Protein AF-A0A937RHK9-F1 (afdb_monomer_lite)

Radius of gyration: 39.97 Å; chains: 1; bounding box: 102×136×133 Å

pLDDT: mean 72.07, std 29.98, range [21.42, 98.94]

Foldseek 3Di:
DDDDDDDDDDDDDDDDDDDDDDDDDDDDDDDDDDDDDDDDDDDDDDDDDDDDDDDDDYDDDDDDDDDDDDDDDDDDDDDDYDDDDDDDDDDDDDDDDDDDDDDDDDDDDDDDDDDDDDDDDDDDDDDDDDDDDDDDDDDDDYDDDDDDDDDDDDDDDDDDDDDDDDDDDDDDDDDDDDDDDDDDDDDDDDDDDDDDDDDDDDDDDDDDDDDDDDDDDDDDDDDDDDDDDDDDDDDQDDDDPVQVVLVLVLLCVLCVLLVHPCLSVQEAEDDGQDFFLAQFSLLSLLQSLLSLLLQLLQLLLCLLVVHDRFGKYFYSLLSVQLLCQLQVKDFVNHRQDDLADPQFDWAQALVRWIKTFGPSWPVLVVVLCVVLVFDSDNVRSNVSRNDDDRVVSCVVSQVVQHEMATFDAQVVLCVDQLSVFLVPDAQKDKDFDEDVVVVVPDDDDPDDDDPDDDDPPPPLDAQDVLQSVPADQQASLASAAEEQADADFQSLLLQVSSLLSPYAYEYEAAPPDDHRVSSLQSRQFQYHFAYQDLVDPVSLVLVLVSLLVHQEYEDAAQPCPVVVSQRPQHSSCVSHWNHEYEYEYARWDDGPCSRGHYALVNLCRSRNRQVSRCVQVVHPGRHHTSGSSLSNSSNSSSSSSSSNSSSCCSVPRGYMYMYRHSNSSVVVSPVSDTDNDSPRHNQDPVRQVVQWDWDQDPSHIMIGGASTMGGNPHGTHGPDGRDDHRPDDSDGDPRD

Structure (mmCIF, N/CA/C/O backbone):
data_AF-A0A937RHK9-F1
#
_entry.id   AF-A0A937RHK9-F1
#
loop_
_atom_site.group_PDB
_atom_site.id
_atom_site.type_symbol
_atom_site.label_atom_id
_atom_site.label_alt_id
_atom_site.label_comp_id
_atom_site.label_asym_id
_atom_site.label_entity_id
_atom_site.label_seq_id
_atom_site.pdbx_PDB_ins_code
_atom_site.Cartn_x
_atom_site.Cartn_y
_atom_site.Cartn_z
_atom_site.occupancy
_atom_site.B_iso_or_equiv
_atom_site.auth_seq_id
_atom_site.auth_comp_id
_atom_site.auth_asym_id
_atom_site.auth_atom_id
_atom_site.pdbx_PDB_model_num
ATOM 1 N N . MET A 1 1 ? 23.942 -43.894 -22.823 1.00 29.61 1 MET A N 1
ATOM 2 C CA . MET A 1 1 ? 23.660 -45.309 -22.512 1.00 29.61 1 MET A CA 1
ATOM 3 C C . MET A 1 1 ? 22.718 -45.326 -21.321 1.00 29.61 1 MET A C 1
ATOM 5 O O . MET A 1 1 ? 23.046 -44.636 -20.368 1.00 29.61 1 MET A O 1
ATOM 9 N N . THR A 1 2 ? 21.577 -46.010 -21.300 1.00 30.66 2 THR A N 1
ATOM 10 C CA . THR A 1 2 ? 20.753 -46.616 -22.374 1.00 30.66 2 THR A CA 1
ATOM 11 C C . THR A 1 2 ? 19.331 -46.757 -21.799 1.00 30.66 2 THR A C 1
ATOM 13 O O . THR A 1 2 ? 19.198 -46.850 -20.581 1.00 30.66 2 THR A O 1
ATOM 16 N N . ASP A 1 3 ? 18.286 -46.769 -22.631 1.00 33.38 3 ASP A N 1
ATOM 17 C CA . ASP A 1 3 ? 16.913 -47.075 -22.199 1.00 33.38 3 ASP A CA 1
ATOM 18 C C . ASP A 1 3 ? 16.789 -48.406 -21.445 1.00 33.38 3 ASP A C 1
ATOM 20 O O . ASP A 1 3 ? 17.449 -49.383 -21.804 1.00 33.38 3 ASP A O 1
ATOM 24 N N . GLN A 1 4 ? 15.818 -48.479 -20.527 1.00 31.91 4 GLN A N 1
ATOM 25 C CA . GLN A 1 4 ? 14.895 -49.618 -20.451 1.00 31.91 4 GLN A CA 1
ATOM 26 C C . GLN A 1 4 ? 13.472 -49.140 -20.127 1.00 31.91 4 GLN A C 1
ATOM 28 O O . GLN A 1 4 ? 13.275 -48.156 -19.416 1.00 31.91 4 GLN A O 1
ATOM 33 N N . LEU A 1 5 ? 12.485 -49.840 -20.692 1.00 33.28 5 LEU A N 1
ATOM 34 C CA . LEU A 1 5 ? 11.056 -49.555 -20.551 1.00 33.28 5 LEU A CA 1
ATOM 35 C C . LEU A 1 5 ? 10.444 -50.326 -19.375 1.00 33.28 5 LEU A C 1
ATOM 37 O O . LEU A 1 5 ? 10.980 -51.350 -18.959 1.00 33.28 5 LEU A O 1
ATOM 41 N N . HIS A 1 6 ? 9.238 -49.929 -18.961 1.00 31.05 6 HIS A N 1
ATOM 42 C CA . HIS A 1 6 ? 8.242 -50.898 -18.501 1.00 31.05 6 HIS A CA 1
ATOM 43 C C . HIS A 1 6 ? 6.812 -50.429 -18.806 1.00 31.05 6 HIS A C 1
ATOM 45 O O . HIS A 1 6 ? 6.397 -49.351 -18.384 1.00 31.05 6 HIS A O 1
ATOM 51 N N . GLU A 1 7 ? 6.054 -51.253 -19.531 1.00 31.70 7 GLU A N 1
ATOM 52 C CA . GLU A 1 7 ? 4.611 -51.085 -19.742 1.00 31.70 7 GLU A CA 1
ATOM 53 C C . GLU A 1 7 ? 3.806 -51.812 -18.654 1.00 31.70 7 GLU A C 1
ATOM 55 O O . GLU A 1 7 ? 4.232 -52.858 -18.160 1.00 31.70 7 GLU A O 1
ATOM 60 N N . LEU A 1 8 ? 2.603 -51.306 -18.351 1.00 31.11 8 LEU A N 1
ATOM 61 C CA . LEU A 1 8 ? 1.519 -52.041 -17.685 1.00 31.11 8 LEU A CA 1
ATOM 62 C C . LEU A 1 8 ? 0.151 -51.650 -18.305 1.00 31.11 8 LEU A C 1
ATOM 64 O O . LEU A 1 8 ? 0.046 -50.583 -18.916 1.00 31.11 8 LEU A O 1
ATOM 68 N N . PRO A 1 9 ? -0.878 -52.523 -18.237 1.00 40.31 9 PRO A N 1
ATOM 69 C CA . PRO A 1 9 ? -1.962 -52.546 -19.230 1.00 40.31 9 PRO A CA 1
ATOM 70 C C . PRO A 1 9 ? -3.194 -51.676 -18.913 1.00 40.31 9 PRO A C 1
ATOM 72 O O . PRO A 1 9 ? -3.419 -51.239 -17.786 1.00 40.31 9 PRO A O 1
ATOM 75 N N . ARG A 1 10 ? -4.041 -51.488 -19.937 1.00 36.34 10 ARG A N 1
ATOM 76 C CA . ARG A 1 10 ? -5.375 -50.859 -19.859 1.00 36.34 10 ARG A CA 1
ATOM 77 C C . ARG A 1 10 ? -6.491 -51.905 -19.688 1.00 36.34 10 ARG A C 1
ATOM 79 O O . ARG A 1 10 ? -6.372 -52.974 -20.284 1.00 36.34 10 ARG A O 1
ATOM 86 N N . PRO A 1 11 ? -7.617 -51.542 -19.049 1.00 39.41 11 PRO A N 1
ATOM 87 C CA . PRO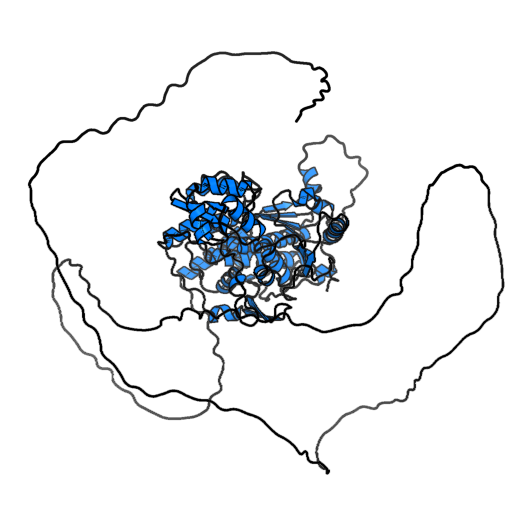 A 1 11 ? -8.914 -52.187 -19.253 1.00 39.41 11 PRO A CA 1
ATOM 88 C C . PRO A 1 11 ? -9.944 -51.272 -19.960 1.00 39.41 11 PRO A C 1
ATOM 90 O O . PRO A 1 11 ? -10.093 -50.101 -19.624 1.00 39.41 11 PRO A O 1
ATOM 93 N N . ASP A 1 12 ? -10.611 -51.848 -20.960 1.00 31.86 12 ASP A N 1
ATOM 94 C CA . ASP A 1 12 ? -12.012 -51.724 -21.416 1.00 31.86 12 ASP A CA 1
ATOM 95 C C . ASP A 1 12 ? -12.874 -50.452 -21.184 1.00 31.86 12 ASP A C 1
ATOM 97 O O . ASP A 1 12 ? -13.047 -49.950 -20.076 1.00 31.86 12 ASP A O 1
ATOM 101 N N . GLY A 1 13 ? -13.561 -50.028 -22.261 1.00 29.25 13 GLY A N 1
ATOM 102 C CA . GLY A 1 13 ? -14.840 -49.285 -22.209 1.00 29.25 13 GLY A CA 1
ATOM 103 C C . GLY A 1 13 ? -16.050 -50.243 -22.152 1.00 29.25 13 GLY A C 1
ATOM 104 O O . GLY A 1 13 ? -15.843 -51.456 -22.166 1.00 29.25 13 GLY A O 1
ATOM 105 N N . PRO A 1 14 ? -17.317 -49.765 -22.121 1.00 45.91 14 PRO A N 1
ATOM 106 C CA . PRO A 1 14 ? -17.936 -48.946 -23.187 1.00 45.91 14 PRO A CA 1
ATOM 107 C C . PRO A 1 14 ? -18.757 -47.754 -22.588 1.00 45.91 14 PRO A C 1
ATOM 109 O O . PRO A 1 14 ? -18.467 -47.373 -21.463 1.00 45.91 14 PRO A O 1
ATOM 112 N N . THR A 1 15 ? -19.711 -47.021 -23.199 1.00 32.22 15 THR A N 1
ATOM 113 C CA . THR A 1 15 ? -20.606 -47.146 -24.384 1.00 32.22 15 THR A CA 1
ATOM 114 C C . THR A 1 15 ? -20.901 -45.781 -25.050 1.00 32.22 15 THR A C 1
ATOM 116 O O . THR A 1 15 ? -20.806 -44.740 -24.406 1.00 32.22 15 THR A O 1
ATOM 119 N N . ARG A 1 16 ? -21.362 -45.785 -26.314 1.00 36.44 16 ARG A N 1
ATOM 120 C CA . ARG A 1 16 ? -22.044 -44.644 -26.980 1.00 36.44 16 ARG A CA 1
ATOM 121 C C . ARG A 1 16 ? -23.529 -44.527 -26.579 1.00 36.44 16 ARG A C 1
ATOM 123 O O . ARG A 1 16 ? -24.083 -45.483 -26.039 1.00 36.44 16 ARG A O 1
ATOM 130 N N . PRO A 1 17 ? -24.172 -43.387 -26.891 1.00 45.34 17 PRO A N 1
ATOM 131 C CA . PRO A 1 17 ? -25.380 -43.424 -27.737 1.00 45.34 17 PRO A CA 1
ATOM 132 C C . PRO A 1 17 ? -25.253 -42.586 -29.037 1.00 45.34 17 PRO A C 1
ATOM 134 O O . PRO A 1 17 ? -24.166 -42.113 -29.373 1.00 45.34 17 PRO A O 1
ATOM 137 N N . ASP A 1 18 ? -26.350 -42.491 -29.800 1.00 31.14 18 ASP A N 1
ATOM 138 C CA . ASP A 1 18 ? -26.360 -42.316 -31.266 1.00 31.14 18 ASP A CA 1
ATOM 139 C C . ASP A 1 18 ? -26.632 -40.899 -31.832 1.00 31.14 18 ASP A C 1
ATOM 141 O O . ASP A 1 18 ? -26.701 -39.897 -31.122 1.00 31.14 18 ASP A O 1
ATOM 145 N N . SER A 1 19 ? -26.710 -40.833 -33.167 1.00 33.16 19 SER A N 1
ATOM 146 C CA . SER A 1 19 ? -26.619 -39.656 -34.036 1.00 33.16 19 SER A CA 1
ATOM 147 C C . SER A 1 19 ? -27.950 -39.056 -34.521 1.00 33.16 19 SER A C 1
ATOM 149 O O . SER A 1 19 ? -28.881 -39.772 -34.878 1.00 33.16 19 SER A O 1
ATOM 151 N N . ALA A 1 20 ? -27.960 -37.725 -34.679 1.00 30.61 20 ALA A N 1
ATOM 152 C CA . ALA A 1 20 ? -28.717 -36.943 -35.674 1.00 30.61 20 ALA A CA 1
ATOM 153 C C . ALA A 1 20 ? -28.254 -35.465 -35.604 1.00 30.61 20 ALA A C 1
ATOM 155 O O . ALA A 1 20 ? -27.952 -34.997 -34.511 1.00 30.61 20 ALA A O 1
ATOM 156 N N . ALA A 1 21 ? -28.195 -34.651 -36.664 1.00 30.52 21 ALA A N 1
ATOM 157 C CA . ALA A 1 21 ? -28.111 -34.891 -38.111 1.00 30.52 21 ALA A CA 1
ATOM 158 C C . ALA A 1 21 ? -27.543 -33.608 -38.782 1.00 30.52 21 ALA A C 1
ATOM 160 O O . ALA A 1 21 ? -27.757 -32.515 -38.259 1.00 30.52 21 ALA A O 1
ATOM 161 N N . GLU A 1 22 ? -26.848 -33.704 -39.925 1.00 35.03 22 GLU A N 1
ATOM 162 C CA . GLU A 1 22 ? -26.554 -32.521 -40.769 1.00 35.03 22 GLU A CA 1
ATOM 163 C C . GLU A 1 22 ? -27.841 -32.037 -41.476 1.00 35.03 22 GLU A C 1
ATOM 165 O O . GLU A 1 22 ? -28.745 -32.846 -41.719 1.00 35.03 22 GLU A O 1
ATOM 170 N N . PRO A 1 23 ? -27.937 -30.741 -41.843 1.00 46.16 23 PRO A N 1
ATOM 171 C CA . PRO A 1 23 ? -27.645 -30.442 -43.250 1.00 46.16 23 PRO A CA 1
ATOM 172 C C . PRO A 1 23 ? -26.961 -29.091 -43.565 1.00 46.16 23 PRO A C 1
ATOM 174 O O . PRO A 1 23 ? -27.099 -28.096 -42.861 1.00 46.16 23 PRO A O 1
ATOM 177 N N . ASP A 1 24 ? -26.394 -29.091 -44.776 1.00 31.27 24 ASP A N 1
ATOM 178 C CA . ASP A 1 24 ? -26.083 -27.975 -45.686 1.00 31.27 24 ASP A CA 1
ATOM 179 C C . ASP A 1 24 ? -24.815 -27.125 -45.452 1.00 31.27 24 ASP A C 1
ATOM 181 O O . ASP A 1 24 ? -24.404 -26.793 -44.343 1.00 31.27 24 ASP A O 1
ATOM 185 N N . ARG A 1 25 ? 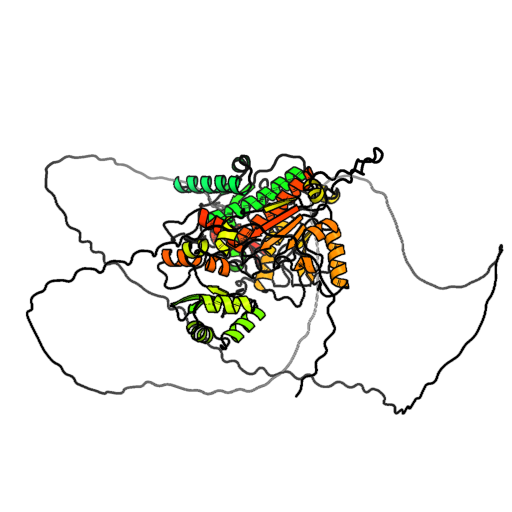-24.170 -26.777 -46.575 1.00 37.84 25 ARG A N 1
ATOM 186 C CA . ARG A 1 25 ? -22.899 -26.051 -46.666 1.00 37.84 25 ARG A CA 1
ATOM 187 C C . ARG A 1 25 ? -23.087 -24.780 -47.485 1.00 37.84 25 ARG A C 1
ATOM 189 O O . ARG A 1 25 ? -23.355 -24.849 -48.683 1.00 37.84 25 ARG A O 1
ATOM 196 N N . ARG A 1 26 ? -22.808 -23.618 -46.894 1.00 33.38 26 ARG A N 1
ATOM 197 C CA . ARG A 1 26 ? -22.588 -22.370 -47.643 1.00 33.38 26 ARG A CA 1
ATOM 198 C C . ARG A 1 26 ? -21.303 -21.701 -47.176 1.00 33.38 26 ARG A C 1
ATOM 200 O O . ARG A 1 26 ? -21.082 -21.551 -45.980 1.00 33.38 26 ARG A O 1
ATOM 207 N N . ALA A 1 27 ? -20.450 -21.345 -48.131 1.00 41.41 27 ALA A N 1
ATOM 208 C CA . ALA A 1 27 ? -19.179 -20.686 -47.864 1.00 41.41 27 ALA A CA 1
ATOM 209 C C . ALA A 1 27 ? -19.382 -19.178 -47.611 1.00 41.41 27 ALA A C 1
ATOM 211 O O . ALA A 1 27 ? -20.187 -18.560 -48.315 1.00 41.41 27 ALA A O 1
ATOM 212 N N . PRO A 1 28 ? -18.640 -18.564 -46.672 1.00 43.56 28 PRO A N 1
ATOM 213 C CA . PRO A 1 28 ? -18.433 -17.120 -46.647 1.00 43.56 28 PRO A CA 1
ATOM 214 C C . PRO A 1 28 ? -17.556 -16.686 -47.832 1.00 43.56 28 PRO A C 1
ATOM 216 O O . PRO A 1 28 ? -16.641 -17.407 -48.227 1.00 43.56 28 PRO A O 1
ATOM 219 N N . SER A 1 29 ? -17.835 -15.511 -48.389 1.00 36.72 29 SER A N 1
ATOM 220 C CA . SER A 1 29 ? -17.075 -14.892 -49.484 1.00 36.72 29 SER A CA 1
ATOM 221 C C . SER A 1 29 ? -15.853 -14.108 -48.991 1.00 36.72 29 SER A C 1
ATOM 223 O O . SER A 1 29 ? -15.882 -13.556 -47.891 1.00 36.72 29 SER A O 1
ATOM 225 N N . ASP A 1 30 ? -14.824 -13.991 -49.837 1.00 44.00 30 ASP A N 1
ATOM 226 C CA . ASP A 1 30 ? -13.630 -13.175 -49.575 1.00 44.00 30 ASP A CA 1
ATOM 227 C C . ASP A 1 30 ? -13.945 -11.682 -49.324 1.00 44.00 30 ASP A C 1
ATOM 229 O O . ASP A 1 30 ? -14.866 -11.131 -49.940 1.00 44.00 30 ASP A O 1
ATOM 233 N N . PRO A 1 31 ? -13.156 -10.987 -48.479 1.00 53.09 31 PRO A N 1
ATOM 234 C CA . PRO A 1 31 ? -13.190 -9.531 -48.363 1.00 53.09 31 PRO A CA 1
ATOM 235 C C . PRO A 1 31 ? -12.506 -8.839 -49.567 1.00 53.09 31 PRO A C 1
ATOM 237 O O . PRO A 1 31 ? -11.599 -9.406 -50.184 1.00 53.09 31 PRO A O 1
ATOM 240 N N . PRO A 1 32 ? -12.899 -7.598 -49.914 1.00 48.53 32 PRO A N 1
ATOM 241 C CA . PRO A 1 32 ? -12.365 -6.888 -51.077 1.00 48.53 32 PRO A CA 1
ATOM 242 C C . PRO A 1 32 ? -10.917 -6.406 -50.885 1.00 48.53 32 PRO A C 1
ATOM 244 O O . PRO A 1 32 ? -10.493 -6.054 -49.785 1.00 48.53 32 PRO A O 1
ATOM 247 N N . ARG A 1 33 ? -10.167 -6.328 -51.993 1.00 45.38 33 ARG A N 1
ATOM 248 C CA . ARG A 1 33 ? -8.830 -5.708 -52.042 1.00 45.38 33 ARG A CA 1
ATOM 249 C C . ARG A 1 33 ? -8.925 -4.171 -52.051 1.00 45.38 33 ARG A C 1
ATOM 251 O O . ARG A 1 33 ? -9.851 -3.649 -52.673 1.00 45.38 33 ARG A O 1
ATOM 258 N N . PRO A 1 34 ? -7.957 -3.445 -51.461 1.00 47.75 34 PRO A N 1
ATOM 259 C CA . PRO A 1 34 ? -7.854 -1.995 -51.612 1.00 47.75 34 PRO A CA 1
ATOM 260 C C . PRO A 1 34 ? -7.420 -1.594 -53.033 1.00 47.75 34 PRO A C 1
ATOM 262 O O . PRO A 1 34 ? -6.711 -2.334 -53.720 1.00 47.75 34 PRO A O 1
ATOM 265 N N . THR A 1 35 ? -7.835 -0.401 -53.459 1.00 47.47 35 THR A N 1
ATOM 266 C CA . THR A 1 35 ? -7.444 0.242 -54.725 1.00 47.47 35 THR A CA 1
ATOM 267 C C . THR A 1 35 ? -6.111 0.996 -54.600 1.00 47.47 35 THR A C 1
ATOM 269 O O . THR A 1 35 ? -5.834 1.534 -53.528 1.00 47.47 35 THR A O 1
ATOM 272 N N . PRO A 1 36 ? -5.302 1.092 -55.673 1.00 49.66 36 PRO A N 1
ATOM 273 C CA . PRO A 1 36 ? -4.084 1.904 -55.683 1.00 49.66 36 PRO A CA 1
ATOM 274 C C . PRO A 1 36 ? -4.390 3.415 -55.788 1.00 49.66 36 PRO A C 1
ATOM 276 O O . PRO A 1 36 ? -5.464 3.781 -56.277 1.00 49.66 36 PRO A O 1
ATOM 279 N N . PRO A 1 37 ? -3.458 4.295 -55.375 1.00 49.38 37 PRO A N 1
ATOM 280 C CA . PRO A 1 37 ? -3.508 5.722 -55.698 1.00 49.38 37 PRO A CA 1
ATOM 281 C C . PRO A 1 37 ? -3.178 5.977 -57.188 1.00 49.38 37 PRO A C 1
ATOM 283 O O . PRO A 1 37 ? -2.527 5.136 -57.812 1.00 49.38 37 PRO A O 1
ATOM 286 N N . PRO A 1 38 ? -3.613 7.112 -57.769 1.00 49.31 38 PRO A N 1
ATOM 287 C CA . PRO A 1 38 ? -3.246 7.525 -59.125 1.00 49.31 38 PRO A CA 1
ATOM 288 C C . PRO A 1 38 ? -1.886 8.249 -59.184 1.00 49.31 38 PRO A C 1
ATOM 290 O O . PRO A 1 38 ? -1.469 8.873 -58.209 1.00 49.31 38 PRO A O 1
ATOM 293 N N . ASP A 1 39 ? -1.241 8.192 -60.352 1.00 39.91 39 ASP A N 1
ATOM 294 C CA . ASP A 1 39 ? 0.034 8.858 -60.661 1.00 39.91 39 ASP A CA 1
ATOM 295 C C . ASP A 1 39 ? -0.100 10.367 -60.998 1.00 39.91 39 ASP A C 1
ATOM 297 O O . ASP A 1 39 ? -1.188 10.946 -60.990 1.00 39.91 39 ASP A O 1
ATOM 301 N N . THR A 1 40 ? 1.053 10.996 -61.254 1.00 39.59 40 THR A N 1
ATOM 302 C CA . THR A 1 40 ? 1.324 12.443 -61.383 1.00 39.59 40 THR A CA 1
ATOM 303 C C . THR A 1 40 ? 0.867 13.093 -62.705 1.00 39.59 40 THR A C 1
ATOM 305 O O . THR A 1 40 ? 0.229 12.461 -63.552 1.00 39.59 40 THR A O 1
ATOM 308 N N . PRO A 1 41 ? 1.167 14.396 -62.888 1.00 47.38 41 PRO A N 1
ATOM 309 C CA . PRO A 1 41 ? 2.172 14.728 -63.915 1.00 47.38 41 PRO A CA 1
ATOM 310 C C . PRO A 1 41 ? 3.291 15.707 -63.470 1.00 47.38 41 PRO A C 1
ATOM 312 O O . PRO A 1 41 ? 3.263 16.261 -62.373 1.00 47.38 41 PRO A O 1
ATOM 315 N N . GLU A 1 42 ? 4.284 15.874 -64.352 1.00 34.31 42 GLU A N 1
ATOM 316 C CA . GLU A 1 42 ? 5.497 16.727 -64.274 1.00 34.31 42 GLU A CA 1
ATOM 317 C C . GLU A 1 42 ? 5.190 18.188 -64.737 1.00 34.31 42 GLU A C 1
ATOM 319 O O . GLU A 1 42 ? 4.032 18.474 -65.042 1.00 34.31 42 GLU A O 1
ATOM 324 N N . ALA A 1 43 ? 6.076 19.200 -64.848 1.00 33.22 43 ALA A N 1
ATOM 325 C CA . ALA A 1 43 ? 7.541 19.415 -64.704 1.00 33.22 43 ALA A CA 1
ATOM 326 C C . ALA A 1 43 ? 7.767 20.868 -64.132 1.00 33.22 43 ALA A C 1
ATOM 328 O O . ALA A 1 43 ? 6.846 21.352 -63.480 1.00 33.22 43 ALA A O 1
ATOM 329 N N . GLU A 1 44 ? 8.852 21.670 -64.217 1.00 29.19 44 GLU A N 1
ATOM 330 C CA . GLU A 1 44 ? 10.186 21.751 -64.883 1.00 29.19 44 GLU A CA 1
ATOM 331 C C . GLU A 1 44 ? 11.168 22.438 -63.872 1.00 29.19 44 GLU A C 1
ATOM 333 O O . GLU A 1 44 ? 10.726 23.297 -63.114 1.00 29.19 44 GLU A O 1
ATOM 338 N N . ASP A 1 45 ? 12.405 21.976 -63.618 1.00 31.45 45 ASP A N 1
ATOM 339 C CA . ASP A 1 45 ? 13.715 22.301 -64.261 1.00 31.45 45 ASP A CA 1
ATOM 340 C C . ASP A 1 45 ? 14.450 23.580 -63.725 1.00 31.45 45 ASP A C 1
ATOM 342 O O . ASP A 1 45 ? 13.910 24.316 -62.906 1.00 31.45 45 ASP A O 1
ATOM 346 N N . ALA A 1 46 ? 15.700 23.816 -64.173 1.00 30.19 46 ALA A N 1
ATOM 347 C CA . ALA A 1 46 ? 16.576 25.001 -64.004 1.00 30.19 46 ALA A CA 1
ATOM 348 C C . ALA A 1 46 ? 17.629 25.060 -62.853 1.00 30.19 46 ALA A C 1
ATOM 350 O O . ALA A 1 46 ? 17.645 25.964 -62.025 1.00 30.19 46 ALA A O 1
ATOM 351 N N . SER A 1 47 ? 18.647 24.192 -62.960 1.00 30.14 47 SER A N 1
ATOM 352 C CA . SER A 1 47 ? 20.097 24.546 -62.998 1.00 30.14 47 SER A CA 1
ATOM 353 C C . SER A 1 47 ? 20.846 25.336 -61.885 1.00 30.14 47 SER A C 1
ATOM 355 O O . SER A 1 47 ? 20.540 26.486 -61.593 1.00 30.14 47 SER A O 1
ATOM 357 N N . GLY A 1 48 ? 22.043 24.828 -61.532 1.00 27.55 48 GLY A N 1
ATOM 358 C CA . GLY A 1 48 ? 23.229 25.625 -61.132 1.00 27.55 48 GLY A CA 1
ATOM 359 C C . GLY A 1 48 ? 23.481 25.797 -59.619 1.00 27.55 48 GLY A C 1
ATOM 360 O O . GLY A 1 48 ? 22.543 25.856 -58.842 1.00 27.55 48 GLY A O 1
ATOM 361 N N . SER A 1 49 ? 24.726 25.882 -59.121 1.00 29.09 49 SER A N 1
ATOM 362 C CA . SER A 1 49 ? 26.041 25.660 -59.757 1.00 29.09 49 SER A CA 1
ATOM 363 C C . SER A 1 49 ? 27.133 25.285 -58.725 1.00 29.09 49 SER A C 1
ATOM 365 O O . SER A 1 49 ? 26.876 25.201 -57.530 1.00 29.09 49 SER A O 1
ATOM 367 N N . ARG A 1 50 ? 28.365 25.054 -59.207 1.00 30.12 50 ARG A N 1
ATOM 368 C CA . ARG A 1 50 ? 29.614 24.827 -58.436 1.00 30.12 50 ARG A CA 1
ATOM 369 C C . ARG A 1 50 ? 29.958 26.053 -57.533 1.00 30.12 50 ARG A C 1
ATOM 371 O O . ARG A 1 50 ? 29.329 27.093 -57.699 1.00 30.12 50 ARG A O 1
ATOM 378 N N . THR A 1 51 ? 30.931 26.041 -56.602 1.00 26.41 51 THR A N 1
ATOM 379 C CA . THR A 1 51 ? 32.287 25.437 -56.688 1.00 26.41 51 THR A CA 1
ATOM 380 C C . THR A 1 51 ? 33.012 25.313 -55.326 1.00 26.41 51 THR A C 1
ATOM 382 O O . THR A 1 51 ? 32.622 25.960 -54.365 1.00 26.41 51 THR A O 1
ATOM 385 N N . GLU A 1 52 ? 34.043 24.452 -55.302 1.00 27.83 52 GLU A N 1
ATOM 386 C CA . GLU A 1 52 ? 35.382 24.509 -54.645 1.00 27.83 52 GLU A CA 1
ATOM 387 C C . GLU A 1 52 ? 35.770 25.682 -53.703 1.00 27.83 52 GLU A C 1
ATOM 389 O O . GLU A 1 52 ? 35.273 26.788 -53.856 1.00 27.83 52 GLU A O 1
ATOM 394 N N . ALA A 1 53 ? 36.795 25.593 -52.832 1.00 27.09 53 ALA A N 1
ATOM 395 C CA . ALA A 1 53 ? 37.576 24.501 -52.199 1.00 27.09 53 ALA A CA 1
ATOM 396 C C . ALA A 1 53 ? 38.684 25.140 -51.303 1.00 27.09 53 ALA A C 1
ATOM 398 O O . ALA A 1 53 ? 38.762 26.361 -51.216 1.00 27.09 53 ALA A O 1
ATOM 399 N N . ALA A 1 54 ? 39.595 24.309 -50.761 1.00 26.81 54 ALA A N 1
ATOM 400 C CA . ALA A 1 54 ? 40.888 24.656 -50.133 1.00 26.81 54 ALA A CA 1
ATOM 401 C C . ALA A 1 54 ? 40.845 25.352 -48.742 1.00 26.81 54 ALA A C 1
ATOM 403 O O . ALA A 1 54 ? 39.881 26.042 -48.443 1.00 26.81 54 ALA A O 1
ATOM 404 N N . VAL A 1 55 ? 41.860 25.316 -47.856 1.00 26.86 55 VAL A N 1
ATOM 405 C CA . VAL A 1 55 ? 42.967 24.390 -47.450 1.00 26.86 55 VAL A CA 1
ATOM 406 C C . VAL A 1 55 ? 44.069 25.243 -46.774 1.00 26.86 55 VAL A C 1
ATOM 408 O O . VAL A 1 55 ? 44.220 26.404 -47.139 1.00 26.86 55 VAL A O 1
ATOM 411 N N . ALA A 1 56 ? 44.864 24.630 -45.876 1.00 26.94 56 ALA A N 1
ATOM 412 C CA . ALA A 1 56 ? 46.151 25.114 -45.324 1.00 26.94 56 ALA A CA 1
ATOM 413 C C . ALA A 1 56 ? 46.110 26.248 -44.263 1.00 26.94 56 ALA A C 1
ATOM 415 O O . ALA A 1 56 ? 45.153 27.013 -44.219 1.00 26.94 56 ALA A O 1
ATOM 416 N N . GLU A 1 57 ? 47.103 26.425 -43.369 1.00 27.69 57 GLU A N 1
ATOM 417 C CA . GLU A 1 57 ? 48.171 25.543 -42.813 1.00 27.69 57 GLU A CA 1
ATOM 418 C C . GLU A 1 57 ? 48.790 26.205 -41.553 1.00 27.69 57 GLU A C 1
ATOM 420 O O . GLU A 1 57 ? 48.737 27.426 -41.427 1.00 27.69 57 GLU A O 1
ATOM 425 N N . GLY A 1 58 ? 49.466 25.417 -40.698 1.00 24.73 58 GLY A N 1
ATOM 426 C CA . GLY A 1 58 ? 50.476 25.899 -39.729 1.00 24.73 58 GLY A CA 1
ATOM 427 C C . GLY A 1 58 ? 49.970 26.677 -38.496 1.00 24.73 58 GLY A C 1
ATOM 428 O O . GLY A 1 58 ? 48.791 26.995 -38.386 1.00 24.73 58 GLY A O 1
ATOM 429 N N . ASP A 1 59 ? 50.813 26.992 -37.504 1.00 26.77 59 ASP A N 1
ATOM 430 C CA . ASP A 1 59 ? 52.171 26.487 -37.209 1.00 26.77 59 ASP A CA 1
ATOM 431 C C . ASP A 1 59 ? 52.454 26.584 -35.682 1.00 26.77 59 ASP A C 1
ATOM 433 O O . ASP A 1 59 ? 51.629 27.056 -34.900 1.00 26.77 59 ASP A O 1
ATOM 437 N N . THR A 1 60 ? 53.609 26.077 -35.262 1.00 29.95 60 THR A N 1
ATOM 438 C CA . THR A 1 60 ? 54.112 25.865 -33.898 1.00 29.95 60 THR A CA 1
ATOM 439 C C . THR A 1 60 ? 54.637 27.120 -33.181 1.00 29.95 60 THR A C 1
ATOM 441 O O . THR A 1 60 ? 55.198 28.009 -33.815 1.00 29.95 60 THR A O 1
ATOM 444 N N . ALA A 1 61 ? 54.557 27.136 -31.837 1.00 26.34 61 ALA A N 1
ATOM 445 C CA . ALA A 1 61 ? 55.532 27.798 -30.951 1.00 26.34 61 ALA A CA 1
ATOM 446 C C . ALA A 1 61 ? 55.390 27.375 -29.466 1.00 26.34 61 ALA A C 1
ATOM 448 O O . ALA A 1 61 ? 54.309 27.429 -28.886 1.00 26.34 61 ALA A O 1
ATOM 449 N N . GLU A 1 62 ? 56.524 27.043 -28.851 1.00 30.48 62 GLU A N 1
ATOM 450 C CA . GLU A 1 62 ? 56.829 27.012 -27.405 1.00 30.48 62 GLU A CA 1
ATOM 451 C C . GLU A 1 62 ? 58.096 27.894 -27.222 1.00 30.48 62 GLU A C 1
ATOM 453 O O . GLU A 1 62 ? 58.728 28.204 -28.243 1.00 30.48 62 GLU A O 1
ATOM 458 N N . PRO A 1 63 ? 58.589 28.228 -26.009 1.00 50.62 63 PRO A N 1
ATOM 459 C CA . PRO A 1 63 ? 57.998 28.191 -24.659 1.00 50.62 63 PRO A CA 1
ATOM 460 C C . PRO A 1 63 ? 58.138 29.562 -23.929 1.00 50.62 63 PRO A C 1
ATOM 462 O O . PRO A 1 63 ? 58.613 30.517 -24.534 1.00 50.62 63 PRO A O 1
ATOM 465 N N . ASP A 1 64 ? 57.814 29.659 -22.624 1.00 27.77 64 ASP A N 1
ATOM 466 C CA . ASP A 1 64 ? 58.679 30.383 -21.654 1.00 27.77 64 ASP A CA 1
ATOM 467 C C . ASP A 1 64 ? 58.318 30.167 -20.161 1.00 27.77 64 ASP A C 1
ATOM 469 O O . ASP A 1 64 ? 57.181 29.856 -19.806 1.00 27.77 64 ASP A O 1
ATOM 473 N N . ALA A 1 65 ? 59.316 30.348 -19.285 1.00 30.58 65 ALA A N 1
ATOM 474 C CA . ALA A 1 65 ? 59.289 30.329 -17.804 1.00 30.58 65 ALA A CA 1
ATOM 475 C C . ALA A 1 65 ? 60.561 31.081 -17.289 1.00 30.58 65 ALA A C 1
ATOM 477 O O . ALA A 1 65 ? 61.307 31.561 -18.143 1.00 30.58 65 ALA A O 1
ATOM 478 N N . PRO A 1 66 ? 60.937 31.176 -15.982 1.00 48.38 66 PRO A N 1
ATOM 479 C CA . PRO A 1 66 ? 60.304 30.727 -14.727 1.00 48.38 66 PRO A CA 1
ATOM 480 C C . PRO A 1 66 ? 60.351 31.778 -13.571 1.00 48.38 66 PRO A C 1
ATOM 482 O O . PRO A 1 66 ? 60.853 32.884 -13.742 1.00 48.38 66 PRO A O 1
ATOM 485 N N . THR A 1 67 ? 59.928 31.402 -12.351 1.00 27.44 67 THR A N 1
ATOM 486 C CA . THR A 1 67 ? 60.469 31.819 -11.017 1.00 27.44 67 THR A CA 1
ATOM 487 C C . THR A 1 67 ? 59.833 30.865 -9.976 1.00 27.44 67 THR A C 1
ATOM 489 O O . THR A 1 67 ? 58.614 30.871 -9.876 1.00 27.44 67 THR A O 1
ATOM 492 N N . VAL A 1 68 ? 60.473 29.875 -9.329 1.00 29.27 68 VAL A N 1
ATOM 493 C CA . VAL A 1 68 ? 61.735 29.746 -8.549 1.00 29.27 68 VAL A CA 1
ATOM 494 C C . VAL A 1 68 ? 61.588 30.110 -7.058 1.00 29.27 68 VAL A C 1
ATOM 496 O O . VAL A 1 68 ? 61.100 31.189 -6.740 1.00 29.27 68 VAL A O 1
ATOM 499 N N . LEU A 1 69 ? 62.146 29.215 -6.210 1.00 27.64 69 LEU A N 1
ATOM 500 C CA . LEU A 1 69 ? 62.159 29.105 -4.728 1.00 27.64 69 LEU A CA 1
ATOM 501 C C . LEU A 1 69 ? 61.014 28.259 -4.112 1.00 27.64 69 LEU A C 1
ATOM 503 O O . LEU A 1 69 ? 59.858 28.540 -4.402 1.00 27.64 69 LEU A O 1
ATOM 507 N N . THR A 1 70 ? 61.231 27.276 -3.212 1.00 27.58 70 THR A N 1
ATOM 508 C CA . THR A 1 70 ? 62.385 26.356 -2.954 1.00 27.58 70 THR A CA 1
ATOM 509 C C . THR A 1 70 ? 61.949 25.184 -2.043 1.00 27.58 70 THR A C 1
ATOM 511 O O . THR A 1 70 ? 60.967 25.324 -1.318 1.00 27.58 70 THR A O 1
ATOM 514 N N . ASP A 1 71 ? 62.706 24.078 -2.031 1.00 26.94 71 ASP A N 1
ATOM 515 C CA . ASP A 1 71 ? 62.503 22.895 -1.165 1.00 26.94 71 ASP A CA 1
ATOM 516 C C . ASP A 1 71 ? 63.124 23.006 0.255 1.00 26.94 71 ASP A C 1
ATOM 518 O O . ASP A 1 71 ? 64.120 23.708 0.413 1.00 26.94 71 ASP A O 1
ATOM 522 N N . GLU A 1 72 ? 62.526 22.279 1.225 1.00 32.34 72 GLU A N 1
ATOM 523 C CA . GLU A 1 72 ? 63.085 21.326 2.244 1.00 32.34 72 GLU A CA 1
ATOM 524 C C . GLU A 1 72 ? 64.443 21.594 2.989 1.00 32.34 72 GLU A C 1
ATOM 526 O O . GLU A 1 72 ? 65.197 22.481 2.595 1.00 32.34 72 GLU A O 1
ATOM 531 N N . PRO A 1 73 ? 64.833 20.852 4.073 1.00 44.00 73 PRO A N 1
ATOM 532 C CA . PRO A 1 73 ? 64.281 19.590 4.607 1.00 44.00 73 PRO A CA 1
ATOM 533 C C . PRO A 1 73 ? 64.063 19.500 6.142 1.00 44.00 73 PRO A C 1
ATOM 535 O O . PRO A 1 73 ? 64.282 20.437 6.906 1.00 44.00 73 PRO A O 1
ATOM 538 N N . ALA A 1 74 ? 63.631 18.308 6.568 1.00 32.31 74 ALA A N 1
ATOM 539 C CA . ALA A 1 74 ? 63.274 17.892 7.927 1.00 32.31 74 ALA A CA 1
ATOM 540 C C . ALA A 1 74 ? 64.424 17.753 8.955 1.00 32.31 74 ALA A C 1
ATOM 542 O O . ALA A 1 74 ? 65.578 17.524 8.591 1.00 32.31 74 ALA A O 1
ATOM 543 N N . THR A 1 75 ? 64.044 17.697 10.242 1.00 28.33 75 THR A N 1
ATOM 544 C CA . THR A 1 75 ? 64.707 16.882 11.284 1.00 28.33 75 THR A CA 1
ATOM 545 C C . THR A 1 75 ? 63.765 16.544 12.453 1.00 28.33 75 THR A C 1
ATOM 547 O O . THR A 1 75 ? 62.924 17.350 12.836 1.00 28.33 75 THR A O 1
ATOM 550 N N . ASP A 1 76 ? 63.973 15.363 13.037 1.00 33.41 76 ASP A N 1
ATOM 551 C CA . ASP A 1 76 ? 63.454 14.836 14.316 1.00 33.41 76 ASP A CA 1
ATOM 552 C C . ASP A 1 76 ? 64.614 13.987 14.898 1.00 33.41 76 ASP A C 1
ATOM 554 O O . ASP A 1 76 ? 65.299 13.346 14.082 1.00 33.41 76 ASP A O 1
ATOM 558 N N . PRO A 1 77 ? 64.979 14.048 16.207 1.00 47.03 77 PRO A N 1
ATOM 559 C CA . PRO A 1 77 ? 64.345 13.140 17.186 1.00 47.03 77 PRO A CA 1
ATOM 560 C C . PRO A 1 77 ? 64.348 13.543 18.697 1.00 47.03 77 PRO A C 1
ATOM 562 O O . PRO A 1 77 ? 65.259 14.211 19.179 1.00 47.03 77 PRO A O 1
ATOM 565 N N . ALA A 1 78 ? 63.416 12.926 19.444 1.00 31.53 78 ALA A N 1
ATOM 566 C CA . ALA A 1 78 ? 63.554 12.305 20.789 1.00 31.53 78 ALA A CA 1
ATOM 567 C C . ALA A 1 78 ? 63.834 13.105 22.102 1.00 31.53 78 ALA A C 1
ATOM 569 O O . ALA A 1 78 ? 64.653 14.014 22.151 1.00 31.53 78 ALA A O 1
ATOM 570 N N . ASP A 1 79 ? 63.220 12.581 23.187 1.00 31.08 79 ASP A N 1
ATOM 571 C CA . ASP A 1 79 ? 63.645 12.521 24.614 1.00 31.08 79 ASP A CA 1
ATOM 572 C C . ASP A 1 79 ? 63.881 13.820 25.446 1.00 31.08 79 ASP A C 1
ATOM 574 O O . ASP A 1 79 ? 64.394 14.816 24.952 1.00 31.08 79 ASP A O 1
ATOM 578 N N . ALA A 1 80 ? 63.600 13.898 26.765 1.00 30.55 80 ALA A N 1
ATOM 579 C CA . ALA A 1 80 ? 62.839 13.038 27.698 1.00 30.55 80 ALA A CA 1
ATOM 580 C C . ALA A 1 80 ? 62.551 13.753 29.062 1.00 30.55 80 ALA A C 1
ATOM 582 O O . ALA A 1 80 ? 63.130 14.794 29.359 1.00 30.55 80 ALA A O 1
ATOM 583 N N . ASP A 1 81 ? 61.727 13.095 29.895 1.00 29.98 81 ASP A N 1
ATOM 584 C CA . ASP A 1 81 ? 61.801 12.951 31.374 1.00 29.98 81 ASP A CA 1
ATOM 585 C C . ASP A 1 81 ? 61.303 13.991 32.433 1.00 29.98 81 ASP A C 1
ATOM 587 O O . ASP A 1 81 ? 61.646 15.171 32.442 1.00 29.98 81 ASP A O 1
ATOM 591 N N . ASP A 1 82 ? 60.613 13.394 33.428 1.00 29.06 82 ASP A N 1
ATOM 592 C CA . ASP A 1 82 ? 60.657 13.586 34.903 1.00 29.06 82 ASP A CA 1
ATOM 593 C C . ASP A 1 82 ? 59.777 14.593 35.723 1.00 29.06 82 ASP A C 1
ATOM 595 O O . ASP A 1 82 ? 59.419 15.700 35.328 1.00 29.06 82 ASP A O 1
ATOM 599 N N . ALA A 1 83 ? 59.518 14.144 36.967 1.00 29.08 83 ALA A N 1
ATOM 600 C CA . ALA A 1 83 ? 59.275 14.845 38.240 1.00 29.08 83 ALA A CA 1
ATOM 601 C C . ALA A 1 83 ? 57.888 15.440 38.597 1.00 29.08 83 ALA A C 1
ATOM 603 O O . ALA A 1 83 ? 57.592 16.623 38.438 1.00 29.08 83 ALA A O 1
ATOM 604 N N . ALA A 1 84 ? 57.109 14.609 39.300 1.00 31.17 84 ALA A N 1
ATOM 605 C CA . ALA A 1 84 ? 55.938 14.939 40.124 1.00 31.17 84 ALA A CA 1
ATOM 606 C C . ALA A 1 84 ? 56.176 15.954 41.276 1.00 31.17 84 ALA A C 1
ATOM 608 O O . ALA A 1 84 ? 57.313 16.161 41.706 1.00 31.17 84 ALA A O 1
ATOM 609 N N . ARG A 1 85 ? 55.083 16.479 41.877 1.00 30.80 85 ARG A N 1
ATOM 610 C CA . ARG A 1 85 ? 55.063 16.964 43.280 1.00 30.80 85 ARG A CA 1
ATOM 611 C C . ARG A 1 85 ? 53.673 17.073 43.946 1.00 30.80 85 ARG A C 1
ATOM 613 O O . ARG A 1 85 ? 52.740 17.622 43.379 1.00 30.80 85 ARG A O 1
ATOM 620 N N . ASP A 1 86 ? 53.647 16.541 45.166 1.00 28.83 86 ASP A N 1
ATOM 621 C CA . ASP A 1 86 ? 52.806 16.683 46.374 1.00 28.83 86 ASP A CA 1
ATOM 622 C C . ASP A 1 86 ? 51.575 17.629 46.488 1.00 28.83 86 ASP A C 1
ATOM 624 O O . ASP A 1 86 ? 51.501 18.722 45.933 1.00 28.83 86 ASP A O 1
ATOM 628 N N . ALA A 1 87 ? 50.652 17.209 47.373 1.00 32.59 87 ALA A N 1
ATOM 629 C CA . ALA A 1 87 ? 49.578 17.986 48.038 1.00 32.59 87 ALA A CA 1
ATOM 630 C C . ALA A 1 87 ? 50.091 18.528 49.426 1.00 32.59 87 ALA A C 1
ATOM 632 O O . ALA A 1 87 ? 51.316 18.563 49.560 1.00 32.59 87 ALA A O 1
ATOM 633 N N . PRO A 1 88 ? 49.316 18.903 50.498 1.00 51.72 88 PRO A N 1
ATOM 634 C CA . PRO A 1 88 ? 47.851 18.872 50.748 1.00 51.72 88 PRO A CA 1
ATOM 635 C C . PRO A 1 88 ? 47.225 20.042 51.598 1.00 51.72 88 PRO A C 1
ATOM 637 O O . PRO A 1 88 ? 47.924 20.929 52.081 1.00 51.72 88 PRO A O 1
ATOM 640 N N . SER A 1 89 ? 45.923 19.911 51.946 1.00 31.48 89 SER A N 1
ATOM 641 C CA . SER A 1 89 ? 45.218 20.496 53.136 1.00 31.48 89 SER A CA 1
ATOM 642 C C . SER A 1 89 ? 44.865 22.017 53.119 1.00 31.48 89 SER A C 1
ATOM 644 O O . SER A 1 89 ? 45.465 22.750 52.345 1.00 31.48 89 SER A O 1
ATOM 646 N N . VAL A 1 90 ? 43.904 22.585 53.889 1.00 30.53 90 VAL A N 1
ATOM 647 C CA . VAL A 1 90 ? 42.917 22.075 54.891 1.00 30.53 90 VAL A CA 1
ATOM 648 C C . VAL A 1 90 ? 41.646 22.991 54.976 1.00 30.53 90 VAL A C 1
ATOM 650 O O . VAL A 1 90 ? 41.553 23.957 54.228 1.00 30.53 90 VAL A O 1
ATOM 653 N N . ALA A 1 91 ? 40.664 22.668 55.844 1.00 32.53 91 ALA A N 1
ATOM 654 C CA . ALA A 1 91 ? 39.372 23.366 56.116 1.00 32.53 91 ALA A CA 1
ATOM 655 C C . ALA A 1 91 ? 39.513 24.768 56.806 1.00 32.53 91 ALA A C 1
ATOM 657 O O . ALA A 1 91 ? 40.645 25.177 57.050 1.00 32.53 91 ALA A O 1
ATOM 658 N N . THR A 1 92 ? 38.494 25.580 57.171 1.00 30.67 92 THR A N 1
ATOM 659 C CA . THR A 1 92 ? 37.040 25.427 57.519 1.00 30.67 92 THR A CA 1
ATOM 660 C C . THR A 1 92 ? 36.148 26.513 56.815 1.00 30.67 92 THR A C 1
ATOM 662 O O . THR A 1 92 ? 36.549 26.924 55.731 1.00 30.67 92 THR A O 1
ATOM 665 N N . ASP A 1 93 ? 34.942 27.009 57.197 1.00 27.22 93 ASP A N 1
ATOM 666 C CA . ASP A 1 93 ? 34.074 26.972 58.413 1.00 27.22 93 ASP A CA 1
ATOM 667 C C . ASP A 1 93 ? 32.578 27.367 58.139 1.00 27.22 93 ASP A C 1
ATOM 669 O O . ASP A 1 93 ? 32.203 27.597 56.990 1.00 27.22 93 ASP A O 1
ATOM 673 N N . GLU A 1 94 ? 31.735 27.458 59.185 1.00 32.66 94 GLU A N 1
ATOM 674 C CA . GLU A 1 94 ? 30.296 27.876 59.209 1.00 32.66 94 GLU A CA 1
ATOM 675 C C . GLU A 1 94 ? 30.098 29.194 60.046 1.00 32.66 94 GLU A C 1
ATOM 677 O O . GLU A 1 94 ? 31.116 29.779 60.429 1.00 32.66 94 GLU A O 1
ATOM 682 N N . PRO A 1 95 ? 28.894 29.699 60.464 1.00 56.94 95 PRO A N 1
ATOM 683 C CA . PRO A 1 95 ? 27.481 29.564 60.015 1.00 56.94 95 PRO A CA 1
ATOM 684 C C . PRO A 1 95 ? 26.689 30.922 59.923 1.00 56.94 95 PRO A C 1
ATOM 686 O O . PRO A 1 95 ? 27.278 31.991 60.057 1.00 56.94 95 PRO A O 1
ATOM 689 N N . VAL A 1 96 ? 25.334 30.868 59.806 1.00 31.94 96 VAL A N 1
ATOM 690 C CA . VAL A 1 96 ? 24.283 31.704 60.503 1.00 31.94 96 VAL A CA 1
ATOM 691 C C . VAL A 1 96 ? 23.153 32.369 59.650 1.00 31.94 96 VAL A C 1
ATOM 693 O O . VAL A 1 96 ? 23.408 33.105 58.706 1.00 31.94 96 VAL A O 1
ATOM 696 N N . ALA A 1 97 ? 21.907 32.212 60.158 1.00 28.38 97 ALA A N 1
ATOM 697 C CA . ALA A 1 97 ? 20.660 33.021 60.028 1.00 28.38 97 ALA A CA 1
ATOM 698 C C . ALA A 1 97 ? 19.563 32.728 58.958 1.00 28.38 97 ALA A C 1
ATOM 700 O O . ALA A 1 97 ? 19.761 32.827 57.753 1.00 28.38 97 ALA A O 1
ATOM 701 N N . GLN A 1 98 ? 18.334 32.527 59.476 1.00 33.50 98 GLN A N 1
ATOM 702 C CA . GLN A 1 98 ? 17.013 32.795 58.857 1.00 33.50 98 GLN A CA 1
ATOM 703 C C . GLN A 1 98 ? 16.314 33.952 59.626 1.00 33.50 98 GLN A C 1
ATOM 705 O O . GLN A 1 98 ? 16.859 34.389 60.646 1.00 33.50 98 GLN A O 1
ATOM 710 N N . PRO A 1 99 ? 15.145 34.475 59.185 1.00 55.09 99 PRO A N 1
ATOM 711 C CA . PRO A 1 99 ? 13.801 33.905 59.503 1.00 55.09 99 PRO A CA 1
ATOM 712 C C . PRO A 1 99 ? 12.827 33.950 58.289 1.00 55.09 99 PRO A C 1
ATOM 714 O O . PRO A 1 99 ? 13.170 34.564 57.286 1.00 55.09 99 PRO A O 1
ATOM 717 N N . ALA A 1 100 ? 11.587 33.430 58.238 1.00 37.16 100 ALA A N 1
ATOM 718 C CA . ALA A 1 100 ? 10.728 32.437 58.941 1.00 37.16 100 ALA A CA 1
ATOM 719 C C . ALA A 1 100 ? 9.589 32.074 57.916 1.00 37.16 100 ALA A C 1
ATOM 721 O O . ALA A 1 100 ? 9.701 32.495 56.768 1.00 37.16 100 ALA A O 1
ATOM 722 N N . GLY A 1 101 ? 8.468 31.356 58.116 1.00 31.34 101 GLY A N 1
ATOM 723 C CA . GLY A 1 101 ? 7.676 30.745 59.212 1.00 31.34 101 GLY A CA 1
ATOM 724 C C . GLY A 1 101 ? 6.233 30.518 58.661 1.00 31.34 101 GLY A C 1
ATOM 725 O O . GLY A 1 101 ? 6.024 30.735 57.472 1.00 31.34 101 GLY A O 1
ATOM 726 N N . ALA A 1 102 ? 5.146 30.214 59.385 1.00 34.91 102 ALA A N 1
ATOM 727 C CA . ALA A 1 102 ? 4.832 29.435 60.603 1.00 34.91 102 ALA A CA 1
ATOM 728 C C . ALA A 1 102 ? 3.327 29.696 60.918 1.00 34.91 102 ALA A C 1
ATOM 730 O O . ALA A 1 102 ? 2.911 30.844 60.795 1.00 34.91 102 ALA A O 1
ATOM 731 N N . ALA A 1 103 ? 2.430 28.796 61.349 1.00 38.28 103 ALA A N 1
ATOM 732 C CA . ALA A 1 103 ? 2.326 27.326 61.494 1.00 38.28 103 ALA A CA 1
ATOM 733 C C . ALA A 1 103 ? 0.793 26.995 61.561 1.00 38.28 103 ALA A C 1
ATOM 735 O O . ALA A 1 103 ? -0.007 27.930 61.538 1.00 38.28 103 ALA A O 1
ATOM 736 N N . GLY A 1 104 ? 0.245 25.774 61.643 1.00 28.27 104 GLY A N 1
ATOM 737 C CA . GLY A 1 104 ? 0.752 24.393 61.756 1.00 28.27 104 GLY A CA 1
ATOM 738 C C . GLY A 1 104 ? -0.343 23.422 61.236 1.00 28.27 104 GLY A C 1
ATOM 739 O O . GLY A 1 104 ? -0.855 23.658 60.147 1.00 28.27 104 GLY A O 1
ATOM 740 N N . ASP A 1 105 ? -0.802 22.366 61.924 1.00 32.19 105 ASP A N 1
ATOM 741 C CA . ASP A 1 105 ? -0.343 21.757 63.184 1.00 32.19 105 ASP A CA 1
ATOM 742 C C . ASP A 1 105 ? -0.901 20.313 63.340 1.00 32.19 105 ASP A C 1
ATOM 744 O O . ASP A 1 105 ? -1.966 20.009 62.796 1.00 32.19 105 ASP A O 1
ATOM 748 N N . ALA A 1 106 ? -0.210 19.420 64.063 1.00 38.28 106 ALA A N 1
ATOM 749 C CA . ALA A 1 106 ? -0.628 18.022 64.307 1.00 38.28 106 ALA A CA 1
ATOM 750 C C . ALA A 1 106 ? 0.169 17.361 65.459 1.00 38.28 106 ALA A C 1
ATOM 752 O O . ALA A 1 106 ? 1.306 17.764 65.699 1.00 38.28 106 ALA A O 1
ATOM 753 N N . PRO A 1 107 ? -0.342 16.291 66.113 1.00 53.84 107 PRO A N 1
ATOM 754 C CA . PRO A 1 107 ? 0.495 15.422 66.942 1.00 53.84 107 PRO A CA 1
ATOM 755 C C . PRO A 1 107 ? 0.489 13.936 66.531 1.00 53.84 107 PRO A C 1
ATOM 757 O O . PRO A 1 107 ? -0.536 13.260 66.467 1.00 53.84 107 PRO A O 1
ATOM 760 N N . THR A 1 108 ? 1.708 13.452 66.325 1.00 36.19 108 THR A N 1
ATOM 761 C CA . THR A 1 108 ? 2.184 12.069 66.192 1.00 36.19 108 THR A CA 1
ATOM 762 C C . THR A 1 108 ? 1.910 11.165 67.403 1.00 36.19 108 THR A C 1
ATOM 764 O O . THR A 1 108 ? 1.779 11.642 68.530 1.00 36.19 108 THR A O 1
ATOM 767 N N . GLN A 1 109 ? 2.020 9.844 67.196 1.00 30.88 109 GLN A N 1
ATOM 768 C CA . GLN A 1 109 ? 2.912 9.019 68.028 1.00 30.88 109 GLN A CA 1
ATOM 769 C C . GLN A 1 109 ? 3.415 7.757 67.297 1.00 30.88 109 GLN A C 1
ATOM 771 O O . GLN A 1 109 ? 2.740 7.206 66.434 1.00 30.88 109 GLN A O 1
ATOM 776 N N . ASP A 1 110 ? 4.632 7.369 67.668 1.00 37.88 110 ASP A N 1
ATOM 777 C CA . ASP A 1 110 ? 5.511 6.257 67.244 1.00 37.88 110 ASP A CA 1
ATOM 778 C C . ASP A 1 110 ? 6.256 5.835 68.572 1.00 37.88 110 ASP A C 1
ATOM 780 O O . ASP A 1 110 ? 5.935 6.466 69.594 1.00 37.88 110 ASP A O 1
ATOM 784 N N . PRO A 1 111 ? 7.238 4.896 68.696 1.00 55.06 111 PRO A N 1
ATOM 785 C CA . PRO A 1 111 ? 8.067 4.298 67.644 1.00 55.06 111 PRO A CA 1
ATOM 786 C C . PRO A 1 111 ? 8.541 2.829 67.835 1.00 55.06 111 PRO A C 1
ATOM 788 O O . PRO A 1 111 ? 8.188 2.127 68.782 1.00 55.06 111 PRO A O 1
ATOM 791 N N . THR A 1 112 ? 9.490 2.456 66.965 1.00 31.38 112 THR A N 1
ATOM 792 C CA . THR A 1 112 ? 10.561 1.433 67.080 1.00 31.38 112 THR A CA 1
ATOM 793 C C . THR A 1 112 ? 10.377 0.091 66.363 1.00 31.38 112 THR A C 1
ATOM 795 O O . THR A 1 112 ? 9.291 -0.465 66.246 1.00 31.38 112 THR A O 1
ATOM 798 N N . ALA A 1 113 ? 11.508 -0.409 65.860 1.00 35.09 113 ALA A N 1
ATOM 799 C CA . ALA A 1 113 ? 11.677 -1.619 65.060 1.00 35.09 113 ALA A CA 1
ATOM 800 C C . ALA A 1 113 ? 12.891 -2.410 65.579 1.00 35.09 113 ALA A C 1
ATOM 802 O O . ALA A 1 113 ? 13.656 -1.864 66.368 1.00 35.09 113 ALA A O 1
ATOM 803 N N . HIS A 1 114 ? 13.109 -3.636 65.089 1.00 32.09 114 HIS A N 1
ATOM 804 C CA . HIS A 1 114 ? 14.445 -4.150 64.743 1.00 32.09 114 HIS A CA 1
ATOM 805 C C . HIS A 1 114 ? 14.357 -5.484 63.975 1.00 32.09 114 HIS A C 1
ATOM 807 O O . HIS A 1 114 ? 13.519 -6.329 64.276 1.00 32.09 114 HIS A O 1
ATOM 813 N N . ASP A 1 115 ? 15.262 -5.653 63.011 1.00 35.06 115 ASP A N 1
ATOM 814 C CA . ASP A 1 115 ? 15.636 -6.905 62.329 1.00 35.06 115 ASP A CA 1
ATOM 815 C C . ASP A 1 115 ? 17.050 -7.299 62.832 1.00 35.06 115 ASP A C 1
ATOM 817 O O . ASP A 1 115 ? 17.796 -6.388 63.231 1.00 35.06 115 ASP A O 1
ATOM 821 N N . PRO A 1 116 ? 17.427 -8.597 62.924 1.00 50.62 116 PRO A N 1
ATOM 822 C CA . PRO A 1 116 ? 18.191 -9.191 61.812 1.00 50.62 116 PRO A CA 1
ATOM 823 C C . PRO A 1 116 ? 18.029 -10.718 61.575 1.00 50.62 116 PRO A C 1
ATOM 825 O O . PRO A 1 116 ? 17.682 -11.504 62.457 1.00 50.62 116 PRO A O 1
ATOM 828 N N . THR A 1 117 ? 18.446 -11.156 60.383 1.00 38.12 117 THR A N 1
ATOM 829 C CA . THR A 1 117 ? 18.576 -12.559 59.924 1.00 38.12 117 THR A CA 1
ATOM 830 C C . THR A 1 117 ? 19.826 -13.307 60.432 1.00 38.12 117 THR A C 1
ATOM 832 O O . THR A 1 117 ? 20.878 -12.675 60.521 1.00 38.12 117 THR A O 1
ATOM 835 N N . THR A 1 118 ? 19.793 -14.651 60.577 1.00 32.84 118 THR A N 1
ATOM 836 C CA . THR A 1 118 ? 20.773 -15.630 59.989 1.00 32.84 118 THR A CA 1
ATOM 837 C C . THR A 1 118 ? 20.447 -17.123 60.289 1.00 32.84 118 THR A C 1
ATOM 839 O O . THR A 1 118 ? 19.485 -17.416 60.991 1.00 32.84 118 THR A O 1
ATOM 842 N N . HIS A 1 119 ? 21.211 -18.048 59.671 1.00 32.53 119 HIS A N 1
ATOM 843 C CA . HIS A 1 119 ? 21.130 -19.534 59.662 1.00 32.53 119 HIS A CA 1
ATOM 844 C C . HIS A 1 119 ? 21.411 -20.223 61.045 1.00 32.53 119 HIS A C 1
ATOM 846 O O . HIS A 1 119 ? 21.735 -19.521 61.996 1.00 32.53 119 HIS A O 1
ATOM 852 N N . ASP A 1 120 ? 21.340 -21.556 61.273 1.00 30.97 120 ASP A N 1
ATOM 853 C CA . ASP A 1 120 ? 21.400 -22.728 60.361 1.00 30.97 120 ASP A CA 1
ATOM 854 C C . ASP A 1 120 ? 20.878 -24.079 60.952 1.00 30.97 120 ASP A C 1
ATOM 856 O O . ASP A 1 120 ? 20.777 -24.234 62.167 1.00 30.97 120 ASP A O 1
ATOM 860 N N . SER A 1 121 ? 20.755 -25.099 60.083 1.00 30.97 121 SER A N 1
ATOM 861 C CA . SER A 1 121 ? 20.958 -26.559 60.314 1.00 30.97 121 SER A CA 1
ATOM 862 C C . SER A 1 121 ? 19.899 -27.474 61.001 1.00 30.97 121 SER A C 1
ATOM 864 O O . SER A 1 121 ? 19.055 -27.047 61.780 1.00 30.97 121 SER A O 1
ATOM 866 N N . ALA A 1 122 ? 19.956 -28.768 60.618 1.00 32.44 122 ALA A N 1
ATOM 867 C CA . ALA A 1 122 ? 19.036 -29.910 60.864 1.00 32.44 122 ALA A CA 1
ATOM 868 C C . ALA A 1 122 ? 19.171 -30.571 62.280 1.00 32.44 122 ALA A C 1
ATOM 870 O O . ALA A 1 122 ? 19.936 -30.055 63.087 1.00 32.44 122 ALA A O 1
ATOM 871 N N . THR A 1 123 ? 18.475 -31.646 62.723 1.00 30.48 123 THR A N 1
ATOM 872 C CA . THR A 1 123 ? 18.123 -32.978 62.128 1.00 30.48 123 THR A CA 1
ATOM 873 C C . THR A 1 123 ? 17.014 -33.749 62.902 1.00 30.48 123 THR A C 1
ATOM 875 O O . THR A 1 123 ? 16.955 -33.594 64.117 1.00 30.48 123 THR A O 1
ATOM 878 N N . ASP A 1 124 ? 16.284 -34.659 62.215 1.00 31.05 124 ASP A N 1
ATOM 879 C CA . ASP A 1 124 ? 15.543 -35.884 62.674 1.00 31.05 124 ASP A CA 1
ATOM 880 C C . ASP A 1 124 ? 14.489 -35.775 63.833 1.00 31.05 124 ASP A C 1
ATOM 882 O O . ASP A 1 124 ? 14.354 -34.727 64.454 1.00 31.05 124 ASP A O 1
ATOM 886 N N . ASP A 1 125 ? 13.604 -36.745 64.160 1.00 30.14 125 ASP A N 1
ATOM 887 C CA . ASP A 1 125 ? 13.425 -38.178 63.792 1.00 30.14 125 ASP A CA 1
ATOM 888 C C . ASP A 1 125 ? 11.937 -38.662 63.956 1.00 30.14 125 ASP A C 1
ATOM 890 O O . ASP A 1 125 ? 11.166 -38.028 64.675 1.00 30.14 125 ASP A O 1
ATOM 894 N N . SER A 1 126 ? 11.570 -39.846 63.420 1.00 30.95 126 SER A N 1
ATOM 895 C CA . SER A 1 126 ? 10.359 -40.698 63.674 1.00 30.95 126 SER A CA 1
ATOM 896 C C . SER A 1 126 ? 8.950 -40.145 63.292 1.00 30.95 126 SER A C 1
ATOM 898 O O . SER A 1 126 ? 8.635 -38.995 63.564 1.00 30.95 126 SER A O 1
ATOM 900 N N . ALA A 1 127 ? 8.041 -40.814 62.545 1.00 31.80 127 ALA A N 1
ATOM 901 C CA . ALA A 1 127 ? 7.413 -42.166 62.581 1.00 31.80 127 ALA A CA 1
ATOM 902 C C . ALA A 1 127 ? 6.243 -42.283 63.613 1.00 31.80 127 ALA A C 1
ATOM 904 O O . ALA A 1 127 ? 6.426 -41.944 64.772 1.00 31.80 127 ALA A O 1
ATOM 905 N N . THR A 1 128 ? 5.003 -42.728 63.306 1.00 30.50 128 THR A N 1
ATOM 906 C CA . THR A 1 128 ? 4.562 -44.012 62.689 1.00 30.50 128 THR A CA 1
ATOM 907 C C . THR A 1 128 ? 3.040 -44.058 62.331 1.00 30.50 128 THR A C 1
ATOM 909 O O . THR A 1 128 ? 2.262 -43.370 62.978 1.00 30.50 128 THR A O 1
ATOM 912 N N . HIS A 1 129 ? 2.644 -44.954 61.393 1.00 33.75 129 HIS A N 1
ATOM 913 C CA . HIS A 1 129 ? 1.320 -45.633 61.178 1.00 33.75 129 HIS A CA 1
ATOM 914 C C . HIS A 1 129 ? 0.003 -44.812 60.976 1.00 33.75 129 HIS A C 1
ATOM 916 O O . HIS A 1 129 ? -0.056 -43.632 61.288 1.00 33.75 129 HIS A O 1
ATOM 922 N N . ASP A 1 130 ? -1.091 -45.337 60.379 1.00 28.12 130 ASP A N 1
ATOM 923 C CA . ASP A 1 130 ? -1.514 -46.737 60.086 1.00 28.12 130 ASP A CA 1
ATOM 924 C C . ASP A 1 130 ? -2.256 -46.924 58.711 1.00 28.12 130 ASP A C 1
ATOM 926 O O . ASP A 1 130 ? -2.400 -45.988 57.928 1.00 28.12 130 ASP A O 1
ATOM 930 N N . SER A 1 131 ? -2.660 -48.172 58.429 1.00 32.97 131 SER A N 1
ATOM 931 C CA . SER A 1 131 ? -3.234 -48.863 57.244 1.00 32.97 131 SER A CA 1
ATOM 932 C C . SER A 1 131 ? -4.697 -48.496 56.859 1.00 32.97 131 SER A C 1
ATOM 934 O O . SER A 1 131 ? -5.300 -47.646 57.507 1.00 32.97 131 SER A O 1
ATOM 936 N N . ALA A 1 132 ? -5.366 -49.011 55.801 1.00 28.81 132 ALA A N 1
ATOM 937 C CA . ALA A 1 132 ? -5.258 -50.215 54.927 1.00 28.81 132 ALA A CA 1
ATOM 938 C C . ALA A 1 132 ? -5.702 -49.887 53.459 1.00 28.81 132 ALA A C 1
ATOM 940 O O . ALA A 1 132 ? -6.317 -48.843 53.259 1.00 28.81 132 ALA A O 1
ATOM 941 N N . ALA A 1 133 ? -5.366 -50.584 52.351 1.00 32.78 133 ALA A N 1
ATOM 942 C CA . ALA A 1 133 ? -5.362 -52.022 51.958 1.00 32.78 133 ALA A CA 1
ATOM 943 C C . ALA A 1 133 ? -6.784 -52.636 51.821 1.00 32.78 133 ALA A C 1
ATOM 945 O O . ALA A 1 133 ? -7.653 -52.284 52.613 1.00 32.78 133 ALA A O 1
ATOM 946 N N . HIS A 1 134 ? -7.152 -53.513 50.865 1.00 34.09 134 HIS A N 1
ATOM 947 C CA . HIS A 1 134 ? -6.494 -54.341 49.805 1.00 34.09 134 HIS A CA 1
ATOM 948 C C . HIS A 1 134 ? -7.092 -54.017 48.389 1.00 34.09 134 HIS A C 1
ATOM 950 O O . HIS A 1 134 ? -7.890 -53.086 48.322 1.00 34.09 134 HIS A O 1
ATOM 956 N N . ASP A 1 135 ? -6.843 -54.626 47.204 1.00 27.48 135 ASP A N 1
ATOM 957 C CA . ASP A 1 135 ? -6.056 -55.755 46.599 1.00 27.48 135 ASP A CA 1
ATOM 958 C C . ASP A 1 135 ? -5.714 -55.336 45.114 1.00 27.48 135 ASP A C 1
ATOM 960 O O . ASP A 1 135 ? -6.162 -54.263 44.709 1.00 27.48 135 ASP A O 1
ATOM 964 N N . SER A 1 136 ? -4.906 -55.939 44.210 1.00 32.91 136 SER A N 1
ATOM 965 C CA . SER A 1 136 ? -4.431 -57.311 43.845 1.00 32.91 136 SER A CA 1
ATOM 966 C C . SER A 1 136 ? -5.432 -58.178 43.023 1.00 32.91 136 SER A C 1
ATOM 968 O O . SER A 1 136 ? -6.634 -58.046 43.219 1.00 32.91 136 SER A O 1
ATOM 970 N N . ALA A 1 137 ? -5.084 -59.031 42.032 1.00 32.69 137 ALA A N 1
ATOM 971 C CA . ALA A 1 137 ? -3.837 -59.398 41.302 1.00 32.69 137 ALA A CA 1
ATOM 972 C C . ALA A 1 137 ? -4.217 -59.874 39.836 1.00 32.69 137 ALA A C 1
ATOM 974 O O . ALA A 1 137 ? -5.293 -59.480 39.394 1.00 32.69 137 ALA A O 1
ATOM 975 N N . THR A 1 138 ? -3.500 -60.625 38.958 1.00 30.16 138 THR A N 1
ATOM 976 C CA . THR A 1 138 ? -2.280 -61.486 39.007 1.00 30.16 138 THR A CA 1
ATOM 977 C C . THR A 1 138 ? -1.687 -61.787 37.586 1.00 30.16 138 THR A C 1
ATOM 979 O O . THR A 1 138 ? -2.447 -61.934 36.638 1.00 30.16 138 THR A O 1
ATOM 982 N N . HIS A 1 139 ? -0.352 -61.939 37.490 1.00 30.44 139 HIS A N 1
ATOM 983 C CA . HIS A 1 139 ? 0.542 -62.757 36.600 1.00 30.44 139 HIS A CA 1
ATOM 984 C C . HIS A 1 139 ? 0.320 -63.096 35.084 1.00 30.44 139 HIS A C 1
ATOM 986 O O . HIS A 1 139 ? -0.632 -63.787 34.740 1.00 30.44 139 HIS A O 1
ATOM 992 N N . ASP A 1 140 ? 1.309 -62.721 34.231 1.00 30.16 140 ASP A N 1
ATOM 993 C CA . ASP A 1 140 ? 2.483 -63.510 33.689 1.00 30.16 140 ASP A CA 1
ATOM 994 C C . ASP A 1 140 ? 2.345 -64.917 33.014 1.00 30.16 140 ASP A C 1
ATOM 996 O O . ASP A 1 140 ? 1.355 -65.594 33.292 1.00 30.16 140 ASP A O 1
ATOM 1000 N N . PRO A 1 141 ? 3.363 -65.471 32.265 1.00 54.34 141 PRO A N 1
ATOM 1001 C CA . PRO A 1 141 ? 4.625 -64.906 31.678 1.00 54.34 141 PRO A CA 1
ATOM 1002 C C . PRO A 1 141 ? 5.084 -65.447 30.259 1.00 54.34 141 PRO A C 1
ATOM 1004 O O . PRO A 1 141 ? 4.438 -66.321 29.685 1.00 54.34 141 PRO A O 1
ATOM 1007 N N . ALA A 1 142 ? 6.290 -65.017 29.803 1.00 34.41 142 ALA A N 1
ATOM 1008 C CA . ALA A 1 142 ? 7.399 -65.815 29.173 1.00 34.41 142 ALA A CA 1
ATOM 1009 C C . ALA A 1 142 ? 7.730 -65.839 27.634 1.00 34.41 142 ALA A C 1
ATOM 1011 O O . ALA A 1 142 ? 6.846 -65.816 26.783 1.00 34.41 142 ALA A O 1
ATOM 1012 N N . ASP A 1 143 ? 9.057 -65.967 27.381 1.00 31.66 143 ASP A N 1
ATOM 1013 C CA . ASP A 1 143 ? 9.895 -66.398 26.215 1.00 31.66 143 ASP A CA 1
ATOM 1014 C C . ASP A 1 143 ? 9.877 -65.663 24.836 1.00 31.66 143 ASP A C 1
ATOM 1016 O O . ASP A 1 143 ? 8.842 -65.155 24.415 1.00 31.66 143 ASP A O 1
ATOM 1020 N N . ASP A 1 144 ? 10.930 -65.675 23.981 1.00 33.16 144 ASP A N 1
ATOM 1021 C CA . ASP A 1 144 ? 12.403 -65.434 24.113 1.00 33.16 144 ASP A CA 1
ATOM 1022 C C . ASP A 1 144 ? 13.023 -65.197 22.682 1.00 33.16 144 ASP A C 1
ATOM 1024 O O . ASP A 1 144 ? 12.285 -65.134 21.696 1.00 33.16 144 ASP A O 1
ATOM 1028 N N . ASP A 1 145 ? 14.362 -65.136 22.572 1.00 29.05 145 ASP A N 1
ATOM 1029 C CA . ASP A 1 145 ? 15.265 -65.358 21.410 1.00 29.05 145 ASP A CA 1
ATOM 1030 C C . ASP A 1 145 ? 15.790 -64.188 20.522 1.00 29.05 145 ASP A C 1
ATOM 1032 O O . ASP A 1 145 ? 15.076 -63.351 19.965 1.00 29.05 145 ASP A O 1
ATOM 1036 N N . GLY A 1 146 ? 17.117 -64.233 20.317 1.00 26.34 146 GLY A N 1
ATOM 1037 C CA . GLY A 1 146 ? 18.009 -63.458 19.430 1.00 26.34 146 GLY A CA 1
ATOM 1038 C C . GLY A 1 146 ? 19.473 -63.890 19.707 1.00 26.34 146 GLY A C 1
ATOM 1039 O O . GLY A 1 146 ? 19.659 -64.812 20.498 1.00 26.34 146 GLY A O 1
ATOM 1040 N N . PRO A 1 147 ? 20.559 -63.260 19.189 1.00 56.66 147 PRO A N 1
ATOM 1041 C CA . PRO A 1 147 ? 20.733 -62.295 18.098 1.00 56.66 147 PRO A CA 1
ATOM 1042 C C . PRO A 1 147 ? 21.532 -62.962 16.924 1.00 56.66 147 PRO A C 1
ATOM 1044 O O . PRO A 1 147 ? 21.114 -64.056 16.546 1.00 56.66 147 PRO A O 1
ATOM 1047 N N . PRO A 1 148 ? 22.598 -62.397 16.279 1.00 48.69 148 PRO A N 1
ATOM 1048 C CA . PRO A 1 148 ? 23.870 -62.019 16.932 1.00 48.69 148 PRO A CA 1
ATOM 1049 C C . PRO A 1 148 ? 24.558 -60.725 16.413 1.00 48.69 148 PRO A C 1
ATOM 1051 O O . PRO A 1 148 ? 24.171 -60.130 15.408 1.00 48.69 148 PRO A O 1
ATOM 1054 N N . THR A 1 149 ? 25.646 -60.332 17.086 1.00 31.81 149 THR A N 1
ATOM 1055 C CA . THR A 1 149 ? 26.505 -59.164 16.783 1.00 31.81 149 THR A CA 1
ATOM 1056 C C . THR A 1 149 ? 27.910 -59.611 16.349 1.00 31.81 149 THR A C 1
ATOM 1058 O O . THR A 1 149 ? 28.362 -60.677 16.761 1.00 31.81 149 THR A O 1
ATOM 1061 N N . VAL A 1 150 ? 28.652 -58.775 15.610 1.00 26.44 150 VAL A N 1
ATOM 1062 C CA . VAL A 1 150 ? 30.126 -58.861 15.506 1.00 26.44 150 VAL A CA 1
ATOM 1063 C C . VAL A 1 150 ? 30.733 -57.476 15.757 1.00 26.44 150 VAL A C 1
ATOM 1065 O O . VAL A 1 150 ? 30.172 -56.466 15.341 1.00 26.44 150 VAL A O 1
ATOM 1068 N N . VAL A 1 151 ? 31.866 -57.445 16.462 1.00 29.05 151 VAL A N 1
ATOM 1069 C CA . VAL A 1 151 ? 32.591 -56.248 16.918 1.00 29.05 151 VAL A CA 1
ATOM 1070 C C . VAL A 1 151 ? 34.058 -56.373 16.503 1.00 29.05 151 VAL A C 1
ATOM 1072 O O . VAL A 1 151 ? 34.593 -57.478 16.535 1.00 29.05 151 VAL A O 1
ATOM 1075 N N . LEU A 1 152 ? 34.716 -55.252 16.201 1.00 25.27 152 LEU A N 1
ATOM 1076 C CA . LEU A 1 152 ? 36.137 -55.058 16.506 1.00 25.27 152 LEU A CA 1
ATOM 1077 C C . LEU A 1 152 ? 36.354 -53.643 17.061 1.00 25.27 152 LEU A C 1
ATOM 1079 O O . LEU A 1 152 ? 35.585 -52.728 16.768 1.00 25.27 152 LEU A O 1
ATOM 1083 N N . ASP A 1 153 ? 37.384 -53.519 17.888 1.00 26.55 153 ASP A N 1
ATOM 1084 C CA . ASP A 1 153 ? 37.754 -52.368 18.715 1.00 26.55 153 ASP A CA 1
ATOM 1085 C C . ASP A 1 153 ? 39.276 -52.175 18.616 1.00 26.55 153 ASP A C 1
ATOM 1087 O O . ASP A 1 153 ? 39.992 -53.165 18.455 1.00 26.55 153 ASP A O 1
ATOM 1091 N N . GLU A 1 154 ? 39.767 -50.937 18.731 1.00 27.80 154 GLU A N 1
ATOM 1092 C CA . GLU A 1 154 ? 41.140 -50.692 19.191 1.00 27.80 154 GLU A CA 1
ATOM 1093 C C . GLU A 1 154 ? 41.334 -49.258 19.726 1.00 27.80 154 GLU A C 1
ATOM 1095 O O . GLU A 1 154 ? 40.947 -48.265 19.106 1.00 27.80 154 GLU A O 1
ATOM 1100 N N . THR A 1 155 ? 41.967 -49.153 20.897 1.00 29.84 155 THR A N 1
ATOM 1101 C CA . THR A 1 155 ? 42.129 -47.916 21.680 1.00 29.84 155 THR A CA 1
ATOM 1102 C C . THR A 1 155 ? 43.563 -47.380 21.676 1.00 29.84 155 THR A C 1
ATOM 1104 O O . THR A 1 155 ? 44.482 -48.164 21.905 1.00 29.84 155 THR A O 1
ATOM 1107 N N . VAL A 1 156 ? 43.758 -46.052 21.651 1.00 28.44 156 VAL A N 1
ATOM 1108 C CA . VAL A 1 156 ? 44.880 -45.357 22.338 1.00 28.44 156 VAL A CA 1
ATOM 1109 C C . VAL A 1 156 ? 44.393 -43.991 22.863 1.00 28.44 156 VAL A C 1
ATOM 1111 O O . VAL A 1 156 ? 43.542 -43.355 22.247 1.00 28.44 156 VAL A O 1
ATOM 1114 N N . ALA A 1 157 ? 44.910 -43.544 24.014 1.00 27.89 157 ALA A N 1
ATOM 1115 C CA . ALA A 1 157 ? 44.510 -42.307 24.700 1.00 27.89 157 ALA A CA 1
ATOM 1116 C C . ALA A 1 157 ? 45.401 -41.081 24.384 1.00 27.89 157 ALA A C 1
ATOM 1118 O O . ALA A 1 157 ? 46.553 -41.227 23.977 1.00 27.89 157 ALA A O 1
ATOM 1119 N N . GLY A 1 158 ? 44.896 -39.869 24.662 1.00 25.19 158 GLY A N 1
ATOM 1120 C CA . GLY A 1 158 ? 45.653 -38.611 24.580 1.00 25.19 158 GLY A CA 1
ATOM 1121 C C . GLY A 1 158 ? 45.031 -37.476 25.412 1.00 25.19 158 GLY A C 1
ATOM 1122 O O . GLY A 1 158 ? 43.887 -37.091 25.190 1.00 25.19 158 GLY A O 1
ATOM 1123 N N . THR A 1 159 ? 45.785 -36.958 26.385 1.00 28.86 159 THR A N 1
ATOM 1124 C CA . THR A 1 159 ? 45.384 -35.906 27.346 1.00 28.86 159 THR A CA 1
ATOM 1125 C C . THR A 1 159 ? 45.307 -34.511 26.688 1.00 28.86 159 THR A C 1
ATOM 1127 O O . THR A 1 159 ? 46.134 -34.224 25.821 1.00 28.86 159 THR A O 1
ATOM 1130 N N . PRO A 1 160 ? 44.376 -33.613 27.082 1.00 34.44 160 PRO A N 1
ATOM 1131 C CA . PRO A 1 160 ? 44.274 -32.266 26.507 1.00 34.44 160 PRO A CA 1
ATOM 1132 C C . PRO A 1 160 ? 45.451 -31.346 26.874 1.00 34.44 160 PRO A C 1
ATOM 1134 O O . PRO A 1 160 ? 46.062 -31.485 27.934 1.00 34.44 160 PRO A O 1
ATOM 1137 N N . VAL A 1 161 ? 45.707 -30.347 26.022 1.00 26.58 161 VAL A N 1
ATOM 1138 C CA . VAL A 1 161 ? 46.709 -29.289 26.234 1.00 26.58 161 VAL A CA 1
ATOM 1139 C C . VAL A 1 161 ? 46.036 -27.917 26.216 1.00 26.58 161 VAL A C 1
ATOM 1141 O O . VAL A 1 161 ? 45.257 -27.613 25.316 1.00 26.58 161 VAL A O 1
ATOM 1144 N N . VAL A 1 162 ? 46.377 -27.079 27.198 1.00 28.77 162 VAL A N 1
ATOM 1145 C CA . VAL A 1 162 ? 46.013 -25.658 27.262 1.00 28.77 162 VAL A CA 1
ATOM 1146 C C . VAL A 1 162 ? 47.279 -24.819 27.107 1.00 28.77 162 VAL A C 1
ATOM 1148 O O . VAL A 1 162 ? 48.184 -24.929 27.928 1.00 28.77 162 VAL A O 1
ATOM 1151 N N . ALA A 1 163 ? 47.311 -23.949 26.099 1.00 26.14 163 ALA A N 1
ATOM 1152 C CA . ALA A 1 163 ? 48.144 -22.747 26.047 1.00 26.14 163 ALA A CA 1
ATOM 1153 C C . ALA A 1 163 ? 47.574 -21.798 24.978 1.00 26.14 163 ALA A C 1
ATOM 1155 O O . ALA A 1 163 ? 47.125 -22.257 23.929 1.00 26.14 163 ALA A O 1
ATOM 1156 N N . GLY A 1 164 ? 47.565 -20.492 25.247 1.00 23.16 164 GLY A N 1
ATOM 1157 C CA . GLY A 1 164 ? 47.182 -19.470 24.265 1.00 23.16 164 GLY A CA 1
ATOM 1158 C C . GLY A 1 164 ? 48.390 -18.897 23.519 1.00 23.16 164 GLY A C 1
ATOM 1159 O O . GLY A 1 164 ? 49.534 -19.213 23.839 1.00 23.16 164 GLY A O 1
ATOM 1160 N N . GLY A 1 165 ? 48.141 -18.001 22.562 1.00 23.12 165 GLY A N 1
ATOM 1161 C CA . GLY A 1 165 ? 49.201 -17.252 21.888 1.00 23.12 165 GLY A CA 1
ATOM 1162 C C . GLY A 1 165 ? 48.668 -16.241 20.874 1.00 23.12 165 GLY A C 1
ATOM 1163 O O . GLY A 1 165 ? 47.887 -16.613 20.011 1.00 23.12 165 GLY A O 1
ATOM 1164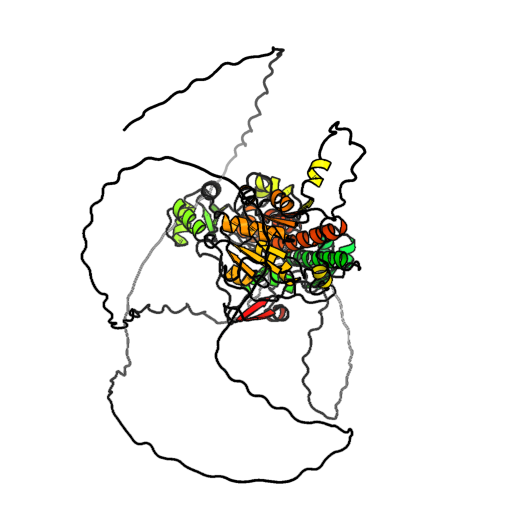 N N . ALA A 1 166 ? 49.139 -14.997 21.007 1.00 25.14 166 ALA A N 1
ATOM 1165 C CA . ALA A 1 166 ? 49.104 -13.892 20.041 1.00 25.14 166 ALA A CA 1
ATOM 1166 C C . ALA A 1 166 ? 47.769 -13.543 19.342 1.00 25.14 166 ALA A C 1
ATOM 1168 O O . ALA A 1 166 ? 47.301 -14.226 18.433 1.00 25.14 166 ALA A O 1
ATOM 1169 N N . SER A 1 167 ? 47.261 -12.348 19.653 1.00 35.72 167 SER A N 1
ATOM 1170 C CA . SER A 1 167 ? 46.503 -11.548 18.687 1.00 35.72 167 SER A CA 1
ATOM 1171 C C . SER A 1 167 ? 47.353 -11.286 17.437 1.00 35.72 167 SER A C 1
ATOM 1173 O O . SER A 1 167 ? 48.546 -11.008 17.557 1.00 35.72 167 SER A O 1
ATOM 1175 N N . ALA A 1 168 ? 46.728 -11.288 16.262 1.00 26.61 168 ALA A N 1
ATOM 1176 C CA . ALA A 1 168 ? 47.285 -10.719 15.040 1.00 26.61 168 ALA A CA 1
ATOM 1177 C C . ALA A 1 168 ? 46.176 -9.946 14.316 1.00 26.61 168 ALA A C 1
ATOM 1179 O O . ALA A 1 168 ? 45.072 -10.467 14.140 1.00 26.61 168 ALA A O 1
ATOM 1180 N N . GLU A 1 169 ? 46.454 -8.701 13.944 1.00 31.17 169 GLU A N 1
ATOM 1181 C CA . GLU A 1 169 ? 45.532 -7.865 13.174 1.00 31.17 169 GLU A CA 1
ATOM 1182 C C . GLU A 1 169 ? 45.556 -8.261 11.686 1.00 31.17 169 GLU A C 1
ATOM 1184 O O . GLU A 1 169 ? 46.600 -8.677 11.180 1.00 31.17 169 GLU A O 1
ATOM 1189 N N . PRO A 1 170 ? 44.440 -8.119 10.951 1.00 31.47 170 PRO A N 1
ATOM 1190 C CA . PRO A 1 170 ? 44.468 -8.041 9.498 1.00 31.47 170 PRO A CA 1
ATOM 1191 C C . PRO A 1 170 ? 44.774 -6.597 9.058 1.00 31.47 170 PRO A C 1
ATOM 1193 O O . PRO A 1 170 ? 44.013 -5.681 9.365 1.00 31.47 170 PRO A O 1
ATOM 1196 N N . ASP A 1 171 ? 45.873 -6.415 8.322 1.00 24.53 171 ASP A N 1
ATOM 1197 C CA . ASP A 1 171 ? 46.381 -5.118 7.850 1.00 24.53 171 ASP A CA 1
ATOM 1198 C C . ASP A 1 171 ? 45.348 -4.222 7.140 1.00 24.53 171 ASP A C 1
ATOM 1200 O O . ASP A 1 171 ? 44.561 -4.662 6.295 1.00 24.53 171 ASP A O 1
ATOM 1204 N N . ALA A 1 172 ? 45.450 -2.914 7.392 1.00 32.06 172 ALA A N 1
ATOM 1205 C CA . ALA A 1 172 ? 44.729 -1.883 6.653 1.00 32.06 172 ALA A CA 1
ATOM 1206 C C . ALA A 1 172 ? 45.492 -1.483 5.373 1.00 32.06 172 ALA A C 1
ATOM 1208 O O . ALA A 1 172 ? 46.352 -0.604 5.387 1.00 32.06 172 ALA A O 1
ATOM 1209 N N . ALA A 1 173 ? 45.153 -2.101 4.238 1.00 26.81 173 ALA A N 1
ATOM 1210 C CA . ALA A 1 173 ? 45.769 -1.806 2.941 1.00 26.81 173 ALA A CA 1
ATOM 1211 C C . ALA A 1 173 ? 44.950 -0.796 2.106 1.00 26.81 173 ALA A C 1
ATOM 1213 O O . ALA A 1 173 ? 43.935 -1.139 1.503 1.00 26.81 173 ALA A O 1
ATOM 1214 N N . ALA A 1 174 ? 45.434 0.449 2.086 1.00 26.05 174 ALA A N 1
ATOM 1215 C CA . ALA A 1 174 ? 45.032 1.605 1.273 1.00 26.05 174 ALA A CA 1
ATOM 1216 C C . ALA A 1 174 ? 44.008 1.391 0.127 1.00 26.05 174 ALA A C 1
ATOM 1218 O O . ALA A 1 174 ? 44.342 0.903 -0.953 1.00 26.05 174 ALA A O 1
ATOM 1219 N N . ALA A 1 175 ? 42.803 1.946 0.304 1.00 26.78 175 ALA A N 1
ATOM 1220 C CA . ALA A 1 175 ? 41.959 2.393 -0.804 1.00 26.78 175 ALA A CA 1
ATOM 1221 C C . ALA A 1 175 ? 42.178 3.902 -1.011 1.00 26.78 175 ALA A C 1
ATOM 1223 O O . ALA A 1 175 ? 41.868 4.701 -0.127 1.00 26.78 175 ALA A O 1
ATOM 1224 N N . THR A 1 176 ? 42.737 4.304 -2.154 1.00 25.64 176 THR A N 1
ATOM 1225 C CA . THR A 1 176 ? 42.987 5.717 -2.477 1.00 25.64 176 THR A CA 1
ATOM 1226 C C . THR A 1 176 ? 41.678 6.489 -2.641 1.00 25.64 176 THR A C 1
ATOM 1228 O O . THR A 1 176 ? 40.778 6.067 -3.367 1.00 25.64 176 THR A O 1
ATOM 1231 N N . ALA A 1 177 ? 41.574 7.641 -1.977 1.00 25.97 177 ALA A N 1
ATOM 1232 C CA . ALA A 1 177 ? 40.377 8.470 -2.022 1.00 25.97 177 ALA A CA 1
ATOM 1233 C C . ALA A 1 177 ? 40.212 9.144 -3.395 1.00 25.97 177 ALA A C 1
ATOM 1235 O O . ALA A 1 177 ? 41.011 9.996 -3.781 1.00 25.97 177 ALA A O 1
ATOM 1236 N N . ALA A 1 178 ? 39.137 8.802 -4.108 1.00 27.39 178 ALA A N 1
ATOM 1237 C CA . ALA A 1 178 ? 38.624 9.627 -5.194 1.00 27.39 178 ALA A CA 1
ATOM 1238 C C . ALA A 1 178 ? 37.748 10.736 -4.590 1.00 27.39 178 ALA A C 1
ATOM 1240 O O . ALA A 1 178 ? 36.762 10.445 -3.910 1.00 27.39 178 ALA A O 1
ATOM 1241 N N . ALA A 1 179 ? 38.120 11.997 -4.812 1.00 25.73 179 ALA A N 1
ATOM 1242 C CA . ALA A 1 179 ? 37.335 13.143 -4.364 1.00 25.73 179 ALA A CA 1
ATOM 1243 C C . ALA A 1 179 ? 35.971 13.204 -5.089 1.00 25.73 179 ALA A C 1
ATOM 1245 O O . ALA A 1 179 ? 35.876 12.768 -6.241 1.00 25.73 179 ALA A O 1
ATOM 1246 N N . PRO A 1 180 ? 34.914 13.751 -4.457 1.00 30.08 180 PRO A N 1
ATOM 1247 C CA . PRO A 1 180 ? 33.665 14.026 -5.157 1.00 30.08 180 PRO A CA 1
ATOM 1248 C C . PRO A 1 180 ? 33.889 15.082 -6.257 1.00 30.08 180 PRO A C 1
ATOM 1250 O O . PRO A 1 180 ? 34.720 15.977 -6.075 1.00 30.08 180 PRO A O 1
ATOM 1253 N N . PRO A 1 181 ? 33.148 15.032 -7.379 1.00 27.52 181 PRO A N 1
ATOM 1254 C CA . PRO A 1 181 ? 33.119 16.147 -8.316 1.00 27.52 181 PRO A CA 1
ATOM 1255 C C . PRO A 1 181 ? 32.520 17.369 -7.608 1.00 27.52 181 PRO A C 1
ATOM 1257 O O . PRO A 1 181 ? 31.428 17.289 -7.048 1.00 27.52 181 PRO A O 1
ATOM 1260 N N . ALA A 1 182 ? 33.251 18.483 -7.602 1.00 25.62 182 ALA A N 1
ATOM 1261 C CA . ALA A 1 182 ? 32.790 19.719 -6.983 1.00 25.62 182 ALA A CA 1
ATOM 1262 C C . ALA A 1 182 ? 31.640 20.346 -7.788 1.00 25.62 182 ALA A C 1
ATOM 1264 O O . ALA A 1 182 ? 31.657 20.343 -9.020 1.00 25.62 182 ALA A O 1
ATOM 1265 N N . GLU A 1 183 ? 30.665 20.921 -7.086 1.00 30.92 183 GLU A N 1
ATOM 1266 C CA . GLU A 1 183 ? 29.607 21.722 -7.700 1.00 30.92 183 GLU A CA 1
ATOM 1267 C C . GLU A 1 183 ? 30.199 23.047 -8.208 1.00 30.92 183 GLU A C 1
ATOM 1269 O O . GLU A 1 183 ? 30.745 23.837 -7.437 1.00 30.92 183 GLU A O 1
ATOM 1274 N N . GLY A 1 184 ? 30.111 23.288 -9.518 1.00 24.25 184 GLY A N 1
ATOM 1275 C CA . GLY A 1 184 ? 30.510 24.556 -10.125 1.00 24.25 184 GLY A CA 1
ATOM 1276 C C . GLY A 1 184 ? 29.401 25.594 -9.978 1.00 24.25 184 GLY A C 1
ATOM 1277 O O . GLY A 1 184 ? 28.401 25.518 -10.688 1.00 24.25 184 GLY A O 1
ATOM 1278 N N . ALA A 1 185 ? 29.577 26.554 -9.071 1.00 24.92 185 ALA A N 1
ATOM 1279 C CA . ALA A 1 185 ? 28.633 27.645 -8.841 1.00 24.92 185 ALA A CA 1
ATOM 1280 C C . ALA A 1 185 ? 29.144 28.985 -9.402 1.00 24.92 185 ALA A C 1
ATOM 1282 O O . ALA A 1 185 ? 30.321 29.312 -9.257 1.00 24.92 185 ALA A O 1
ATOM 1283 N N . GLY A 1 186 ? 28.221 29.782 -9.954 1.00 23.25 186 GLY A N 1
ATOM 1284 C CA . GLY A 1 186 ? 28.456 31.161 -10.399 1.00 23.25 186 GLY A CA 1
ATOM 1285 C C . GLY A 1 186 ? 28.782 31.313 -11.893 1.00 23.25 186 GLY A C 1
ATOM 1286 O O . GLY A 1 186 ? 29.369 30.419 -12.494 1.00 23.25 186 GLY A O 1
ATOM 1287 N N . THR A 1 187 ? 28.420 32.413 -12.561 1.00 24.06 187 THR A N 1
ATOM 1288 C CA . THR A 1 187 ? 27.611 33.599 -12.173 1.00 24.06 187 THR A CA 1
ATOM 1289 C C . THR A 1 187 ? 27.118 34.304 -13.447 1.00 24.06 187 THR A C 1
ATOM 1291 O O . THR A 1 187 ? 27.803 34.192 -14.455 1.00 24.06 187 THR A O 1
ATOM 1294 N N . ASP A 1 188 ? 26.000 35.041 -13.355 1.00 23.31 188 ASP A N 1
ATOM 1295 C CA . ASP A 1 188 ? 25.634 36.328 -14.004 1.00 23.31 188 ASP A CA 1
ATOM 1296 C C . ASP A 1 188 ? 26.095 36.672 -15.459 1.00 23.31 188 ASP A C 1
ATOM 1298 O O . ASP A 1 188 ? 27.202 36.381 -15.888 1.00 23.31 188 ASP A O 1
ATOM 1302 N N . ALA A 1 189 ? 25.328 37.398 -16.289 1.00 23.27 189 ALA A N 1
ATOM 1303 C CA . ALA A 1 189 ? 24.216 38.300 -15.976 1.00 23.27 189 ALA A CA 1
ATOM 1304 C C . ALA A 1 189 ? 23.213 38.507 -17.140 1.00 23.27 189 ALA A C 1
ATOM 1306 O O . ALA A 1 189 ? 23.552 38.360 -18.308 1.00 23.27 189 ALA A O 1
ATOM 1307 N N . ALA A 1 190 ? 22.034 39.012 -16.761 1.00 21.42 190 ALA A N 1
ATOM 1308 C CA . ALA A 1 190 ? 21.257 40.077 -17.417 1.00 21.42 190 ALA A CA 1
ATOM 1309 C C . ALA A 1 190 ? 20.734 39.958 -18.876 1.00 21.42 190 ALA A C 1
ATOM 1311 O O . ALA A 1 190 ? 21.463 40.080 -19.851 1.00 21.42 190 ALA A O 1
ATOM 1312 N N . VAL A 1 191 ? 19.393 39.958 -18.961 1.00 22.11 191 VAL A N 1
ATOM 1313 C CA . VAL A 1 191 ? 18.536 40.882 -19.749 1.00 22.11 191 VAL A CA 1
ATOM 1314 C C . VAL A 1 191 ? 18.877 41.143 -21.229 1.00 22.11 191 VAL A C 1
ATOM 1316 O O . VAL A 1 191 ? 19.791 41.889 -21.561 1.00 22.11 191 VAL A O 1
ATOM 1319 N N . GLY A 1 192 ? 17.967 40.713 -22.110 1.00 22.16 192 GLY A N 1
ATOM 1320 C CA . GLY A 1 192 ? 17.861 41.194 -23.492 1.00 22.16 192 GLY A CA 1
ATOM 1321 C C . GLY A 1 192 ? 16.504 40.839 -24.105 1.00 22.16 192 GLY A C 1
ATOM 1322 O O . GLY A 1 192 ? 16.351 39.763 -24.673 1.00 22.16 192 GLY A O 1
ATOM 1323 N N . ALA A 1 193 ? 15.510 41.719 -23.961 1.00 23.81 193 ALA A N 1
ATOM 1324 C CA . ALA A 1 193 ? 14.174 41.534 -24.532 1.00 23.81 193 ALA A CA 1
ATOM 1325 C C . ALA A 1 193 ? 14.027 42.271 -25.873 1.00 23.81 193 ALA A C 1
ATOM 1327 O O . ALA A 1 193 ? 14.464 43.414 -26.000 1.00 23.81 193 ALA A O 1
ATOM 1328 N N . ALA A 1 194 ? 13.350 41.641 -26.834 1.00 23.61 194 ALA A N 1
ATOM 1329 C CA . ALA A 1 194 ? 12.818 42.284 -28.032 1.00 23.61 194 ALA A CA 1
ATOM 1330 C C . ALA A 1 194 ? 11.533 41.561 -28.470 1.00 23.61 194 ALA A C 1
ATOM 1332 O O . ALA A 1 194 ? 11.489 40.332 -28.497 1.00 23.61 194 ALA A O 1
ATOM 1333 N N . LEU A 1 195 ? 10.496 42.334 -28.791 1.00 23.28 195 LEU A N 1
ATOM 1334 C CA . LEU A 1 195 ? 9.233 41.879 -29.372 1.00 23.28 195 LEU A CA 1
ATOM 1335 C C . LEU A 1 195 ? 9.146 42.424 -30.798 1.00 23.28 195 LEU A C 1
ATOM 1337 O O . LEU A 1 195 ? 9.388 43.612 -30.986 1.00 23.28 195 LEU A O 1
ATOM 1341 N N . GLU A 1 196 ? 8.699 41.609 -31.751 1.00 23.91 196 GLU A N 1
ATOM 1342 C CA . GLU A 1 196 ? 8.069 42.102 -32.980 1.00 23.91 196 GLU A CA 1
ATOM 1343 C C . GLU A 1 196 ? 6.852 41.231 -33.318 1.00 23.91 196 GLU A C 1
ATOM 1345 O O . GLU A 1 196 ? 6.965 40.022 -33.521 1.00 23.91 196 GLU A O 1
ATOM 1350 N N . ALA A 1 197 ? 5.682 41.866 -33.361 1.00 26.52 197 ALA A N 1
ATOM 1351 C CA . ALA A 1 197 ? 4.456 41.368 -33.972 1.00 26.52 197 ALA A CA 1
ATOM 1352 C C . ALA A 1 197 ? 3.613 42.601 -34.339 1.00 26.52 197 ALA A C 1
ATOM 1354 O O . ALA A 1 197 ? 3.182 43.334 -33.452 1.00 26.52 197 ALA A O 1
ATOM 1355 N N . ASP A 1 198 ? 3.451 42.857 -35.636 1.00 23.97 198 ASP A N 1
ATOM 1356 C CA . ASP A 1 198 ? 2.864 44.085 -36.187 1.00 23.97 198 ASP A CA 1
ATOM 1357 C C . ASP A 1 198 ? 1.442 43.843 -36.724 1.00 23.97 198 ASP A C 1
ATOM 1359 O O . ASP A 1 198 ? 1.215 42.866 -37.443 1.00 23.97 198 ASP A O 1
ATOM 1363 N N . ALA A 1 199 ? 0.504 44.733 -36.372 1.00 26.41 199 ALA A N 1
ATOM 1364 C CA . ALA A 1 199 ? -0.799 44.911 -37.020 1.00 26.41 199 ALA A CA 1
ATOM 1365 C C . ALA A 1 199 ? -1.515 46.204 -36.546 1.00 26.41 199 ALA A C 1
ATOM 1367 O O . ALA A 1 199 ? -1.835 46.326 -35.367 1.00 26.41 199 ALA A O 1
ATOM 1368 N N . ALA A 1 200 ? -1.777 47.114 -37.497 1.00 26.52 200 ALA A N 1
ATOM 1369 C CA . ALA A 1 200 ? -2.989 47.938 -37.734 1.00 26.52 200 ALA A CA 1
ATOM 1370 C C . ALA A 1 200 ? -4.087 48.069 -36.628 1.00 26.52 200 ALA A C 1
ATOM 1372 O O . ALA A 1 200 ? -4.450 47.086 -35.988 1.00 26.52 200 ALA A O 1
ATOM 1373 N N . ASP A 1 201 ? -4.778 49.209 -36.434 1.00 25.88 201 ASP A N 1
ATOM 1374 C CA . ASP A 1 201 ? -5.028 50.358 -37.340 1.00 25.88 201 ASP A CA 1
ATOM 1375 C C . ASP A 1 201 ? -5.448 51.664 -36.592 1.00 25.88 201 ASP A C 1
ATOM 1377 O O . ASP A 1 201 ? -6.048 51.593 -35.524 1.00 25.88 201 ASP A O 1
ATOM 1381 N N . VAL A 1 202 ? -5.186 52.819 -37.233 1.00 30.27 202 VAL A N 1
ATOM 1382 C CA . VAL A 1 202 ? -5.955 54.104 -37.313 1.00 30.27 202 VAL A CA 1
ATOM 1383 C C . VAL A 1 202 ? -6.586 54.794 -36.066 1.00 30.27 202 VAL A C 1
ATOM 1385 O O . VAL A 1 202 ? -7.543 54.311 -35.473 1.00 30.27 202 VAL A O 1
ATOM 1388 N N . ASP A 1 203 ? -6.101 56.024 -35.814 1.00 27.98 203 ASP A N 1
ATOM 1389 C CA . ASP A 1 203 ? -6.747 57.316 -35.439 1.00 27.98 203 ASP A CA 1
ATOM 1390 C C . ASP A 1 203 ? -8.160 57.395 -34.783 1.00 27.98 203 ASP A C 1
ATOM 1392 O O . ASP A 1 203 ? -9.147 56.954 -35.365 1.00 27.98 203 ASP A O 1
ATOM 1396 N N . GLU A 1 204 ? -8.304 58.150 -33.671 1.00 32.69 204 GLU A N 1
ATOM 1397 C CA . GLU A 1 204 ? -8.764 59.572 -33.692 1.00 32.69 204 GLU A CA 1
ATOM 1398 C C . GLU A 1 204 ? -8.745 60.297 -32.305 1.00 32.69 204 GLU A C 1
ATOM 1400 O O . GLU A 1 204 ? -9.087 59.728 -31.273 1.00 32.69 204 GLU A O 1
ATOM 1405 N N . ASP A 1 205 ? -8.325 61.571 -32.355 1.00 29.39 205 ASP A N 1
ATOM 1406 C CA . ASP A 1 205 ? -8.465 62.780 -31.494 1.00 29.39 205 ASP A CA 1
ATOM 1407 C C . ASP A 1 205 ? -8.959 62.826 -30.011 1.00 29.39 205 ASP A C 1
ATOM 1409 O O . ASP A 1 205 ? -9.956 62.227 -29.615 1.00 29.39 205 ASP A O 1
ATOM 1413 N N . GLY A 1 206 ? -8.363 63.784 -29.266 1.00 29.81 206 GLY A N 1
ATOM 1414 C CA . GLY A 1 206 ? -8.923 64.484 -28.080 1.00 29.81 206 GLY A CA 1
ATOM 1415 C C . GLY A 1 206 ? -8.692 63.868 -26.677 1.00 29.81 206 GLY A C 1
ATOM 1416 O O . GLY A 1 206 ? -8.760 62.658 -26.504 1.00 29.81 206 GLY A O 1
ATOM 1417 N N . GLY A 1 207 ? -8.458 64.635 -25.596 1.00 28.45 207 GLY A N 1
ATOM 1418 C CA . GLY A 1 207 ? -8.182 66.079 -25.488 1.00 28.45 207 GLY A CA 1
ATOM 1419 C C . GLY A 1 207 ? -8.330 66.649 -24.056 1.00 28.45 207 GLY A C 1
ATOM 1420 O O . GLY A 1 207 ? -9.419 66.568 -23.506 1.00 28.45 207 GLY A O 1
ATOM 1421 N N . GLU A 1 208 ? -7.250 67.267 -23.545 1.00 33.03 208 GLU A N 1
ATOM 1422 C CA . GLU A 1 208 ? -7.167 68.321 -22.492 1.00 33.03 208 GLU A CA 1
ATOM 1423 C C . GLU A 1 208 ? -7.666 68.061 -21.032 1.00 33.03 208 GLU A C 1
ATOM 1425 O O . GLU A 1 208 ? -8.418 67.133 -20.756 1.00 33.03 208 GLU A O 1
ATOM 1430 N N . ASP A 1 209 ? -7.170 68.922 -20.120 1.00 32.47 209 ASP A N 1
ATOM 1431 C CA . ASP A 1 209 ? -7.593 69.255 -18.734 1.00 32.47 209 ASP A CA 1
ATOM 1432 C C . ASP A 1 209 ? -7.576 68.199 -17.587 1.00 32.47 209 ASP A C 1
ATOM 1434 O O . ASP A 1 209 ? -7.818 67.013 -17.791 1.00 32.47 209 ASP A O 1
ATOM 1438 N N . GLU A 1 210 ? -7.421 68.561 -16.297 1.00 37.16 210 GLU A N 1
ATOM 1439 C CA . GLU A 1 210 ? -6.504 69.509 -15.605 1.00 37.16 210 GLU A CA 1
ATOM 1440 C C . GLU A 1 210 ? -6.516 69.207 -14.067 1.00 37.16 210 GLU A C 1
ATOM 1442 O O . GLU A 1 210 ? -7.319 68.391 -13.616 1.00 37.16 210 GLU A O 1
ATOM 1447 N N . ASP A 1 211 ? -5.659 69.883 -13.280 1.00 33.38 211 ASP A N 1
ATOM 1448 C CA . ASP A 1 211 ? -5.730 70.136 -11.813 1.00 33.38 211 ASP A CA 1
ATOM 1449 C C . ASP A 1 211 ? -5.756 69.014 -10.732 1.00 33.38 211 ASP A C 1
ATOM 1451 O O . ASP A 1 211 ? -6.384 67.965 -10.858 1.00 33.38 211 ASP A O 1
ATOM 1455 N N . GLY A 1 212 ? -5.194 69.342 -9.545 1.00 30.83 212 GLY A N 1
ATOM 1456 C CA . GLY A 1 212 ? -5.799 68.925 -8.259 1.00 30.83 212 GLY A CA 1
ATOM 1457 C C . GLY A 1 212 ? -4.891 68.622 -7.047 1.00 30.83 212 GLY A C 1
ATOM 1458 O O . GLY A 1 212 ? -4.750 67.459 -6.683 1.00 30.83 212 GLY A O 1
ATOM 1459 N N . ASP A 1 213 ? -4.356 69.649 -6.372 1.00 32.19 213 ASP A N 1
ATOM 1460 C CA . ASP A 1 213 ? -3.578 69.592 -5.106 1.00 32.19 213 ASP A CA 1
ATOM 1461 C C . ASP A 1 213 ? -4.191 68.785 -3.922 1.00 32.19 213 ASP A C 1
ATOM 1463 O O . ASP A 1 213 ? -5.404 68.592 -3.830 1.00 32.19 213 ASP A O 1
ATOM 1467 N N . GLY A 1 214 ? -3.359 68.414 -2.926 1.00 29.42 214 GLY A N 1
ATOM 1468 C CA . GLY A 1 214 ? -3.799 67.778 -1.664 1.00 29.42 214 GLY A CA 1
ATOM 1469 C C . GLY A 1 214 ? -2.697 67.588 -0.599 1.00 29.42 214 GLY A C 1
ATOM 1470 O O . GLY A 1 214 ? -2.205 66.478 -0.418 1.00 29.42 214 GLY A O 1
ATOM 1471 N N . ASP A 1 215 ? -2.308 68.678 0.070 1.00 31.41 215 ASP A N 1
ATOM 1472 C CA . ASP A 1 215 ? -1.119 68.858 0.937 1.00 31.41 215 ASP A CA 1
ATOM 1473 C C . ASP A 1 215 ? -1.204 68.272 2.387 1.00 31.41 215 ASP A C 1
ATOM 1475 O O . ASP A 1 215 ? -2.223 67.727 2.808 1.00 31.41 215 ASP A O 1
ATOM 1479 N N . GLU A 1 216 ? -0.124 68.494 3.152 1.00 32.09 216 GLU A N 1
ATOM 1480 C CA . GLU A 1 216 ? 0.073 68.474 4.618 1.00 32.09 216 GLU A CA 1
ATOM 1481 C C . GLU A 1 216 ? 0.490 67.178 5.363 1.00 32.09 216 GLU A C 1
ATOM 1483 O O . GLU A 1 216 ? -0.153 66.130 5.355 1.00 32.09 216 GLU A O 1
ATOM 1488 N N . ALA A 1 217 ? 1.560 67.339 6.158 1.00 34.41 217 ALA A N 1
ATOM 1489 C CA . ALA A 1 217 ? 1.971 66.524 7.309 1.00 34.41 217 ALA A CA 1
ATOM 1490 C C . ALA A 1 217 ? 2.431 67.475 8.440 1.00 34.41 217 ALA A C 1
ATOM 1492 O O . ALA A 1 217 ? 2.849 68.597 8.134 1.00 34.41 217 ALA A O 1
ATOM 1493 N N . PRO A 1 218 ? 2.392 67.074 9.732 1.00 45.16 218 PRO A N 1
ATOM 1494 C CA . PRO A 1 218 ? 3.677 66.976 10.456 1.00 45.16 218 PRO A CA 1
ATOM 1495 C C . PRO A 1 218 ? 3.766 65.972 11.644 1.00 45.16 218 PRO A C 1
ATOM 1497 O O . PRO A 1 218 ? 2.778 65.451 12.153 1.00 45.16 218 PRO A O 1
ATOM 1500 N N . HIS A 1 219 ? 5.018 65.793 12.089 1.00 31.06 219 HIS A N 1
ATOM 1501 C CA . HIS A 1 219 ? 5.580 65.404 13.409 1.00 31.06 219 HIS A CA 1
ATOM 1502 C C . HIS A 1 219 ? 4.884 66.024 14.660 1.00 31.06 219 HIS A C 1
ATOM 1504 O O . HIS A 1 219 ? 4.197 67.031 14.497 1.00 31.06 219 HIS A O 1
ATOM 1510 N N . ASP A 1 220 ? 5.078 65.654 15.948 1.00 32.66 220 ASP A N 1
ATOM 1511 C CA . ASP A 1 220 ? 5.665 64.534 16.761 1.00 32.66 220 ASP A CA 1
ATOM 1512 C C . ASP A 1 220 ? 5.226 64.786 18.261 1.00 32.66 220 ASP A C 1
ATOM 1514 O O . ASP A 1 220 ? 4.466 65.732 18.479 1.00 32.66 220 ASP A O 1
ATOM 1518 N N . ASP A 1 221 ? 5.569 64.088 19.369 1.00 28.25 221 ASP A N 1
ATOM 1519 C CA . ASP A 1 221 ? 6.490 62.971 19.700 1.00 28.25 221 ASP A CA 1
ATOM 1520 C C . ASP A 1 221 ? 5.954 62.078 20.870 1.00 28.25 221 ASP A C 1
ATOM 1522 O O . ASP A 1 221 ? 5.019 62.466 21.571 1.00 28.25 221 ASP A O 1
ATOM 1526 N N . GLY A 1 222 ? 6.611 60.930 21.128 1.00 27.27 222 GLY A N 1
ATOM 1527 C CA . GLY A 1 222 ? 6.751 60.311 22.471 1.00 27.27 222 GLY A CA 1
ATOM 1528 C C . GLY A 1 222 ? 5.666 59.330 22.985 1.00 27.27 222 GLY A C 1
ATOM 1529 O O . GLY A 1 222 ? 4.485 59.469 22.689 1.00 27.27 222 GLY A O 1
ATOM 1530 N N . SER A 1 223 ? 5.980 58.315 23.811 1.00 29.38 223 SER A N 1
ATOM 1531 C CA . SER A 1 223 ? 7.279 57.712 24.189 1.00 29.38 223 SER A CA 1
ATOM 1532 C C . SER A 1 223 ? 7.089 56.339 24.885 1.00 29.38 223 SER A C 1
ATOM 1534 O O . SER A 1 223 ? 6.101 56.159 25.587 1.00 29.38 223 SER A O 1
ATOM 1536 N N . ASP A 1 224 ? 8.074 55.429 24.741 1.00 27.64 224 ASP A N 1
ATOM 1537 C CA . ASP A 1 224 ? 8.400 54.277 25.628 1.00 27.64 224 ASP A CA 1
ATOM 1538 C C . ASP A 1 224 ? 7.330 53.169 25.913 1.00 27.64 224 ASP A C 1
ATOM 1540 O O . ASP A 1 224 ? 6.157 53.433 26.133 1.00 27.64 224 ASP A O 1
ATOM 1544 N N . HIS A 1 225 ? 7.624 51.855 25.964 1.00 28.41 225 HIS A N 1
ATOM 1545 C CA . HIS A 1 225 ? 8.879 51.114 26.196 1.00 28.41 225 HIS A CA 1
ATOM 1546 C C . HIS A 1 225 ? 8.906 49.710 25.528 1.00 28.41 225 HIS A C 1
ATOM 1548 O O . HIS A 1 225 ? 7.877 49.058 25.392 1.00 28.41 225 HIS A O 1
ATOM 1554 N N . ALA A 1 226 ? 10.135 49.231 25.286 1.00 26.80 226 ALA A N 1
ATOM 1555 C CA . ALA A 1 226 ? 10.682 47.868 25.461 1.00 26.80 226 ALA A CA 1
ATOM 1556 C C . ALA A 1 226 ? 9.944 46.585 24.983 1.00 26.80 226 ALA A C 1
ATOM 1558 O O . ALA A 1 226 ? 8.826 46.248 25.358 1.00 26.80 226 ALA A O 1
ATOM 1559 N N . GLU A 1 227 ? 10.728 45.784 24.262 1.00 28.03 227 GLU A N 1
ATOM 1560 C CA . GLU A 1 227 ? 10.471 44.463 23.682 1.00 28.03 227 GLU A CA 1
ATOM 1561 C C . GLU A 1 227 ? 9.991 43.359 24.651 1.00 28.03 227 GLU A C 1
ATOM 1563 O O . GLU A 1 227 ? 10.506 43.196 25.757 1.00 28.03 227 GLU A O 1
ATOM 1568 N N . ALA A 1 228 ? 9.142 42.461 24.136 1.00 25.38 228 ALA A N 1
ATOM 1569 C CA . ALA A 1 228 ? 9.085 41.060 24.562 1.00 25.38 228 ALA A CA 1
ATOM 1570 C C . ALA A 1 228 ? 8.761 40.161 23.352 1.00 25.38 228 ALA A C 1
ATOM 1572 O O . ALA A 1 228 ? 7.645 40.173 22.832 1.00 25.38 228 ALA A O 1
ATOM 1573 N N . ALA A 1 229 ? 9.743 39.392 22.874 1.00 32.66 229 ALA A N 1
ATOM 1574 C CA . ALA A 1 229 ? 9.592 38.586 21.663 1.00 32.66 229 ALA A CA 1
ATOM 1575 C C . ALA A 1 229 ? 8.543 37.470 21.831 1.00 32.66 229 ALA A C 1
ATOM 1577 O O . ALA A 1 229 ? 8.615 36.663 22.758 1.00 32.66 229 ALA A O 1
ATOM 1578 N N . THR A 1 230 ? 7.600 37.378 20.891 1.00 26.12 230 THR A N 1
ATOM 1579 C CA . THR A 1 230 ? 6.648 36.262 20.780 1.00 26.12 230 THR A CA 1
ATOM 1580 C C . THR A 1 230 ? 6.641 35.701 19.361 1.00 26.12 230 THR A C 1
ATOM 1582 O O . THR A 1 230 ? 6.712 36.435 18.379 1.00 26.12 230 THR A O 1
ATOM 1585 N N . LEU A 1 231 ? 6.597 34.371 19.258 1.00 30.48 231 LEU A N 1
ATOM 1586 C CA . LEU A 1 231 ? 6.654 33.643 17.992 1.00 30.48 231 LEU A CA 1
ATOM 1587 C C . LEU A 1 231 ? 5.359 33.859 17.196 1.00 30.48 231 LEU A C 1
ATOM 1589 O O . LEU A 1 231 ? 4.301 33.367 17.587 1.00 30.48 231 LEU A O 1
ATOM 1593 N N . GLY A 1 232 ? 5.451 34.573 16.073 1.00 23.73 232 GLY A N 1
ATOM 1594 C CA . GLY A 1 232 ? 4.329 34.774 15.158 1.00 23.73 232 GLY A CA 1
ATOM 1595 C C . GLY A 1 232 ? 3.907 33.462 14.496 1.00 23.73 232 GLY A C 1
ATOM 1596 O O . GLY A 1 232 ? 4.626 32.929 13.652 1.00 23.73 232 GLY A O 1
ATOM 1597 N N . GLY A 1 233 ? 2.742 32.937 14.877 1.00 24.83 233 GLY A N 1
ATOM 1598 C CA . GLY A 1 233 ? 2.132 31.792 14.204 1.00 24.83 233 GLY A CA 1
ATOM 1599 C C . GLY A 1 233 ? 1.668 32.162 12.794 1.00 24.83 233 GLY A C 1
ATOM 1600 O O . GLY A 1 233 ? 1.100 33.234 12.587 1.00 24.83 233 GLY A O 1
ATOM 1601 N N . ALA A 1 234 ? 1.888 31.274 11.824 1.00 27.61 234 ALA A N 1
ATOM 1602 C CA . ALA A 1 234 ? 1.383 31.467 10.470 1.00 27.61 234 ALA A CA 1
ATOM 1603 C C . ALA A 1 234 ? -0.154 31.414 10.461 1.00 27.61 234 ALA A C 1
ATOM 1605 O O . ALA A 1 234 ? -0.747 30.422 10.889 1.00 27.61 234 ALA A O 1
ATOM 1606 N N . ALA A 1 235 ? -0.795 32.467 9.952 1.00 30.38 235 ALA A N 1
ATOM 1607 C CA . ALA A 1 235 ? -2.224 32.442 9.670 1.00 30.38 235 ALA A CA 1
ATOM 1608 C C . ALA A 1 235 ? -2.523 31.455 8.521 1.00 30.38 235 ALA A C 1
ATOM 1610 O O . ALA A 1 235 ? -1.703 31.326 7.604 1.00 30.38 235 ALA A O 1
ATOM 1611 N N . PRO A 1 236 ? -3.683 30.771 8.521 1.00 38.66 236 PRO A N 1
ATOM 1612 C CA . PRO A 1 236 ? -4.138 30.043 7.344 1.00 38.66 236 PRO A CA 1
ATOM 1613 C C . PRO A 1 236 ? -4.408 31.055 6.223 1.00 38.66 236 PRO A C 1
ATOM 1615 O O . PRO A 1 236 ? -5.305 31.886 6.339 1.00 38.66 236 PRO A O 1
ATOM 1618 N N . GLY A 1 237 ? -3.595 31.018 5.166 1.00 44.00 237 GLY A N 1
ATOM 1619 C CA . GLY A 1 237 ? -3.781 31.887 4.003 1.00 44.00 237 GLY A CA 1
ATOM 1620 C C . GLY A 1 237 ? -5.092 31.578 3.280 1.00 44.00 237 GLY A C 1
ATOM 1621 O O . GLY A 1 237 ? -5.488 30.414 3.199 1.00 44.00 237 GLY A O 1
ATOM 1622 N N . GLU A 1 238 ? -5.749 32.615 2.758 1.00 43.66 238 GLU A N 1
ATOM 1623 C CA . GLU A 1 238 ? -6.963 32.457 1.955 1.00 43.66 238 GLU A CA 1
ATOM 1624 C C . GLU A 1 238 ? -6.690 31.573 0.730 1.00 43.66 238 GLU A C 1
ATOM 1626 O O . GLU A 1 238 ? -5.691 31.733 0.022 1.00 43.66 238 GLU A O 1
ATOM 1631 N N . LEU A 1 239 ? -7.587 30.616 0.497 1.00 55.09 239 LEU A N 1
ATOM 1632 C CA . LEU A 1 239 ? -7.559 29.743 -0.668 1.00 55.09 239 LEU A CA 1
ATOM 1633 C C . LEU A 1 239 ? -8.132 30.486 -1.882 1.00 55.09 239 LEU A C 1
ATOM 1635 O O . LEU A 1 239 ? -8.989 31.362 -1.758 1.00 55.09 239 LEU A O 1
ATOM 1639 N N . THR A 1 240 ? -7.658 30.143 -3.080 1.00 71.19 240 THR A N 1
ATOM 1640 C CA . THR A 1 240 ? -8.282 30.625 -4.317 1.00 71.19 240 THR A CA 1
ATOM 1641 C C . THR A 1 240 ? -9.566 29.841 -4.593 1.00 71.19 240 THR A C 1
ATOM 1643 O O . THR A 1 240 ? -9.695 28.684 -4.195 1.00 71.19 240 THR A O 1
ATOM 1646 N N . LYS A 1 241 ? -10.504 30.431 -5.344 1.00 68.31 241 LYS A N 1
ATOM 1647 C CA . LYS A 1 241 ? -11.775 29.768 -5.702 1.00 68.31 241 LYS A CA 1
ATOM 1648 C C . LYS A 1 241 ? -11.578 28.425 -6.414 1.00 68.31 241 LYS A C 1
ATOM 1650 O O . LYS A 1 241 ? -12.374 27.509 -6.229 1.00 68.31 241 LYS A O 1
ATOM 1655 N N . ASP A 1 242 ? -10.508 28.303 -7.196 1.00 80.44 242 ASP A N 1
ATOM 1656 C CA . ASP A 1 242 ? -10.150 27.057 -7.875 1.00 80.44 242 ASP A CA 1
ATOM 1657 C C . ASP A 1 242 ? -9.617 26.014 -6.877 1.00 80.44 242 ASP A C 1
ATOM 1659 O O . ASP A 1 242 ? -9.923 24.829 -6.993 1.00 80.44 242 ASP A O 1
ATOM 1663 N N . ALA A 1 243 ? -8.887 26.445 -5.841 1.00 82.38 243 ALA A N 1
ATOM 1664 C CA . ALA A 1 243 ? -8.440 25.567 -4.765 1.00 82.38 243 ALA A CA 1
ATOM 1665 C C . ALA A 1 243 ? -9.606 25.070 -3.890 1.00 82.38 243 ALA A C 1
ATOM 1667 O O . ALA A 1 243 ? -9.626 23.892 -3.536 1.00 82.38 243 ALA A O 1
ATOM 1668 N N . ASP A 1 244 ? -10.601 25.918 -3.607 1.00 85.62 244 ASP A N 1
ATOM 1669 C CA . ASP A 1 244 ? -11.837 25.513 -2.921 1.00 85.62 244 ASP A CA 1
ATOM 1670 C C . ASP A 1 244 ? -12.612 24.457 -3.728 1.00 85.62 244 ASP A C 1
ATOM 1672 O O . ASP A 1 244 ? -13.082 23.460 -3.172 1.00 85.62 244 ASP A O 1
ATOM 1676 N N . ALA A 1 245 ? -12.713 24.638 -5.050 1.00 89.88 245 ALA A N 1
ATOM 1677 C CA . ALA A 1 245 ? -13.354 23.674 -5.943 1.00 89.88 245 ALA A CA 1
ATOM 1678 C C . ALA A 1 245 ? -12.615 22.323 -5.962 1.00 89.88 245 ALA A C 1
ATOM 1680 O O . ALA A 1 245 ? -13.246 21.267 -5.902 1.00 89.88 245 ALA A O 1
ATOM 1681 N N . GLU A 1 246 ? -11.281 22.334 -5.971 1.00 89.69 246 GLU A N 1
ATOM 1682 C CA . GLU A 1 246 ? -10.478 21.108 -5.914 1.00 89.69 246 GLU A CA 1
ATOM 1683 C C . GLU A 1 246 ? -10.526 20.422 -4.539 1.00 89.69 246 GLU A C 1
ATOM 1685 O O . GLU A 1 246 ? -10.535 19.193 -4.455 1.00 89.69 246 GLU A O 1
ATOM 1690 N N . ILE A 1 247 ? -10.657 21.182 -3.448 1.00 93.19 247 ILE A N 1
ATOM 1691 C CA . ILE A 1 247 ? -10.927 20.629 -2.113 1.00 93.19 247 ILE A CA 1
ATOM 1692 C C . ILE A 1 247 ? -12.325 19.995 -2.055 1.00 93.19 247 ILE A C 1
ATOM 1694 O O . ILE A 1 247 ? -12.474 18.892 -1.520 1.00 93.19 247 ILE A O 1
ATOM 1698 N N . ALA A 1 248 ? -13.339 20.609 -2.671 1.00 93.00 248 ALA A N 1
ATOM 1699 C CA . ALA A 1 248 ? -14.662 20.002 -2.807 1.00 93.00 248 ALA A CA 1
ATOM 1700 C C . ALA A 1 248 ? -14.619 18.699 -3.634 1.00 93.00 248 ALA A C 1
ATOM 1702 O O . ALA A 1 248 ? -15.250 17.712 -3.244 1.00 93.00 248 ALA A O 1
ATOM 1703 N N . ASN A 1 249 ? -13.814 18.647 -4.704 1.00 93.81 249 ASN A N 1
ATOM 1704 C CA . ASN A 1 249 ? -13.559 17.420 -5.470 1.00 93.81 249 ASN A CA 1
ATOM 1705 C C . ASN A 1 249 ? -12.920 16.326 -4.595 1.00 93.81 249 ASN A C 1
ATOM 1707 O O . ASN A 1 249 ? -13.386 15.187 -4.612 1.00 93.81 249 ASN A O 1
ATOM 1711 N N . ILE A 1 250 ? -11.903 16.660 -3.785 1.00 95.50 250 ILE A N 1
ATOM 1712 C CA . ILE A 1 250 ? -11.265 15.728 -2.833 1.00 95.50 250 ILE A CA 1
ATOM 1713 C C . ILE A 1 250 ? -12.299 15.153 -1.846 1.00 95.50 250 ILE A C 1
ATOM 1715 O O . ILE A 1 250 ? -12.298 13.947 -1.592 1.00 95.50 250 ILE A O 1
ATOM 1719 N N . ILE A 1 251 ? -13.196 15.986 -1.307 1.00 96.06 251 ILE A N 1
ATOM 1720 C CA . ILE A 1 251 ? -14.212 15.569 -0.324 1.00 96.06 251 ILE A CA 1
ATOM 1721 C C . ILE A 1 251 ? -15.286 14.672 -0.963 1.00 96.06 251 ILE A C 1
ATOM 1723 O O . ILE A 1 251 ? -15.630 13.626 -0.403 1.00 96.06 251 ILE A O 1
ATOM 1727 N N . ALA A 1 252 ? -15.783 15.034 -2.150 1.00 95.88 252 ALA A N 1
ATOM 1728 C CA . ALA A 1 252 ? -16.747 14.225 -2.896 1.00 95.88 252 ALA A CA 1
ATOM 1729 C C . ALA A 1 252 ? -16.157 12.862 -3.301 1.00 95.88 252 ALA A C 1
ATOM 1731 O O . ALA A 1 252 ? -16.809 11.823 -3.161 1.00 95.88 252 ALA A O 1
ATOM 1732 N N . GLU A 1 253 ? -14.899 12.851 -3.743 1.00 96.94 253 GLU A N 1
ATOM 1733 C CA . GLU A 1 253 ? -14.185 11.637 -4.126 1.00 96.94 253 GLU A CA 1
ATOM 1734 C C . GLU A 1 253 ? -13.887 10.735 -2.920 1.00 96.94 253 GLU A C 1
ATOM 1736 O O . GLU A 1 253 ? -14.034 9.515 -3.007 1.00 96.94 253 GLU A O 1
ATOM 1741 N N . PHE A 1 254 ? -13.563 11.311 -1.759 1.00 97.12 254 PHE A N 1
ATOM 1742 C CA . PHE A 1 254 ? -13.468 10.565 -0.505 1.00 97.12 254 PHE A CA 1
ATOM 1743 C C . PHE A 1 254 ? -14.788 9.870 -0.147 1.00 97.12 254 PHE A C 1
ATOM 1745 O O . PHE A 1 254 ? -14.778 8.662 0.097 1.00 97.12 254 PHE A O 1
ATOM 1752 N N . ALA A 1 255 ? -15.923 10.579 -0.186 1.00 95.12 255 ALA A N 1
ATOM 1753 C CA . ALA A 1 255 ? -17.236 9.986 0.084 1.00 95.12 255 ALA A CA 1
ATOM 1754 C C . ALA A 1 255 ? -17.559 8.839 -0.898 1.00 95.12 255 ALA A C 1
ATOM 1756 O O . ALA A 1 255 ? -18.052 7.781 -0.494 1.00 95.12 255 ALA A O 1
ATOM 1757 N N . ARG A 1 256 ? -17.189 9.000 -2.178 1.00 96.31 256 ARG A N 1
ATOM 1758 C CA . ARG A 1 256 ? -17.305 7.964 -3.218 1.00 96.31 256 ARG A CA 1
ATOM 1759 C C . ARG A 1 256 ? -16.408 6.744 -2.958 1.00 96.31 256 ARG A C 1
ATOM 1761 O O . ARG A 1 256 ? -16.809 5.624 -3.272 1.00 96.31 256 ARG A O 1
ATOM 1768 N N . VAL A 1 257 ? -15.205 6.942 -2.414 1.00 95.12 257 VAL A N 1
ATOM 1769 C CA . VAL A 1 257 ? -14.239 5.872 -2.104 1.00 95.12 257 VAL A CA 1
ATOM 1770 C C . VAL A 1 257 ? -14.615 5.100 -0.836 1.00 95.12 257 VAL A C 1
ATOM 1772 O O . VAL A 1 257 ? -14.458 3.878 -0.822 1.00 95.12 257 VAL A O 1
ATOM 1775 N N . VAL A 1 258 ? -15.134 5.766 0.203 1.00 94.31 258 VAL A N 1
ATOM 1776 C CA . VAL A 1 258 ? -15.560 5.087 1.444 1.00 94.31 258 VAL A CA 1
ATOM 1777 C C . VAL A 1 258 ? -16.973 4.501 1.374 1.00 94.31 258 VAL A C 1
ATOM 1779 O O . VAL A 1 258 ? -17.292 3.604 2.149 1.00 94.31 258 VAL A O 1
ATOM 1782 N N . GLY A 1 259 ? -17.802 4.959 0.430 1.00 92.38 259 GLY A N 1
ATOM 1783 C CA . GLY A 1 259 ? -19.141 4.417 0.178 1.00 92.38 259 GLY A CA 1
ATOM 1784 C C . GLY A 1 259 ? -20.254 4.978 1.073 1.00 92.38 259 GLY A C 1
ATOM 1785 O O . GLY A 1 259 ? -21.358 4.437 1.057 1.00 92.38 259 GLY A O 1
ATOM 1786 N N . ASP A 1 260 ? -19.991 6.054 1.820 1.00 87.12 260 ASP A N 1
ATOM 1787 C CA . ASP A 1 260 ? -20.978 6.766 2.641 1.00 87.12 260 ASP A CA 1
ATOM 1788 C C . ASP A 1 260 ? -21.080 8.240 2.197 1.00 87.12 260 ASP A C 1
ATOM 1790 O O . ASP A 1 260 ? -20.137 9.005 2.419 1.00 87.12 260 ASP A O 1
ATOM 1794 N N . PRO A 1 261 ? -22.214 8.676 1.610 1.00 85.38 261 PRO A N 1
ATOM 1795 C CA . PRO A 1 261 ? -22.446 10.077 1.258 1.00 85.38 261 PRO A CA 1
ATOM 1796 C C . PRO A 1 261 ? -22.322 11.045 2.445 1.00 85.38 261 PRO A C 1
ATOM 1798 O O . PRO A 1 261 ? -21.845 12.162 2.268 1.00 85.38 261 PRO A O 1
ATOM 1801 N N . LEU A 1 262 ? -22.690 10.616 3.660 1.00 88.31 262 LEU A N 1
ATOM 1802 C CA . LEU A 1 262 ? -22.613 11.437 4.874 1.00 88.31 262 LEU A CA 1
ATOM 1803 C C . LEU A 1 262 ? -21.187 11.527 5.440 1.00 88.31 262 LEU A C 1
ATOM 1805 O O . LEU A 1 262 ? -20.948 12.258 6.400 1.00 88.31 262 LEU A O 1
ATOM 1809 N N . ALA A 1 263 ? -20.217 10.803 4.871 1.00 91.44 263 ALA A N 1
ATOM 1810 C CA . ALA A 1 263 ? -18.818 10.971 5.245 1.00 91.44 263 ALA A CA 1
ATOM 1811 C C . ALA A 1 263 ? -18.259 12.324 4.774 1.00 91.44 263 ALA A C 1
ATOM 1813 O O . ALA A 1 263 ? -17.390 12.866 5.453 1.00 91.44 263 ALA A O 1
ATOM 1814 N N . ALA A 1 264 ? -18.786 12.902 3.685 1.00 93.56 264 ALA A N 1
ATOM 1815 C CA . ALA A 1 264 ? -18.384 14.223 3.191 1.00 93.56 264 ALA A CA 1
ATOM 1816 C C . ALA A 1 264 ? -18.512 15.312 4.273 1.00 93.56 264 ALA A C 1
ATOM 1818 O O . ALA A 1 264 ? -17.570 16.060 4.512 1.00 93.56 264 ALA A O 1
ATOM 1819 N N . GLU A 1 265 ? -19.636 15.330 4.996 1.00 95.00 265 GLU A N 1
ATOM 1820 C CA . GLU A 1 265 ? -19.922 16.264 6.100 1.00 95.00 265 GLU A CA 1
ATOM 1821 C C . GLU A 1 265 ? -18.982 16.091 7.309 1.00 95.00 265 GLU A C 1
ATOM 1823 O O . GLU A 1 265 ? -18.915 16.953 8.183 1.00 95.00 265 GLU A O 1
ATOM 1828 N N . ARG A 1 266 ? -18.255 14.968 7.374 1.00 95.00 266 ARG A N 1
ATOM 1829 C CA . ARG A 1 266 ? -17.351 14.601 8.472 1.00 95.00 266 ARG A CA 1
ATOM 1830 C C . ARG A 1 266 ? -15.869 14.723 8.109 1.00 95.00 266 ARG A C 1
ATOM 1832 O O . ARG A 1 266 ? -15.041 14.412 8.963 1.00 95.00 266 ARG A O 1
ATOM 1839 N N . LEU A 1 267 ? -15.524 15.144 6.889 1.00 97.62 267 LEU A N 1
ATOM 1840 C CA . LEU A 1 267 ? -14.141 15.336 6.447 1.00 97.62 267 LEU A CA 1
ATOM 1841 C C . LEU A 1 267 ? -13.769 16.823 6.403 1.00 97.62 267 LEU A C 1
ATOM 1843 O O . LEU A 1 267 ? -14.391 17.612 5.699 1.00 97.62 267 LEU A O 1
ATOM 1847 N N . THR A 1 268 ? -12.679 17.188 7.076 1.00 97.75 268 THR A N 1
ATOM 1848 C CA . THR A 1 268 ? -11.997 18.477 6.883 1.00 97.75 268 THR A CA 1
ATOM 1849 C C . THR A 1 268 ? -10.666 18.264 6.164 1.00 97.75 268 THR A C 1
ATOM 1851 O O . THR A 1 268 ? -9.802 17.540 6.659 1.00 97.75 268 THR A O 1
ATOM 1854 N N . VAL A 1 269 ? -10.479 18.912 5.016 1.00 97.56 269 VAL A N 1
ATOM 1855 C CA . VAL A 1 269 ? -9.199 18.939 4.290 1.00 97.56 269 VAL A CA 1
ATOM 1856 C C . VAL A 1 269 ? -8.526 20.289 4.532 1.00 97.56 269 VAL A C 1
ATOM 1858 O O . VAL A 1 269 ? -9.192 21.319 4.463 1.00 97.56 269 VAL A O 1
ATOM 1861 N N . THR A 1 270 ? -7.223 20.294 4.812 1.00 95.31 270 THR A N 1
ATOM 1862 C CA . THR A 1 270 ? -6.417 21.520 4.949 1.00 95.31 270 THR A CA 1
ATOM 1863 C C . THR A 1 270 ? -5.211 21.516 4.014 1.00 95.31 270 THR A C 1
ATOM 1865 O O . THR A 1 270 ? -4.760 20.462 3.567 1.00 95.31 270 THR A O 1
ATOM 1868 N N . GLY A 1 271 ? -4.679 22.709 3.739 1.00 92.19 271 GLY A N 1
ATOM 1869 C CA . GLY A 1 271 ? -3.560 22.903 2.819 1.00 92.19 271 GLY A CA 1
ATOM 1870 C C . GLY A 1 271 ? -3.999 23.071 1.355 1.00 92.19 271 GLY A C 1
ATOM 1871 O O . GLY A 1 271 ? -5.177 22.916 1.036 1.00 92.19 271 GLY A O 1
ATOM 1872 N N . PRO A 1 272 ? -3.069 23.428 0.451 1.00 90.62 272 PRO A N 1
ATOM 1873 C CA . PRO A 1 272 ? -3.350 23.554 -0.980 1.00 90.62 272 PRO A CA 1
ATOM 1874 C C . PRO A 1 272 ? -3.699 22.184 -1.590 1.00 90.62 272 PRO A C 1
ATOM 1876 O O . PRO A 1 272 ? -3.116 21.183 -1.172 1.00 90.62 272 PRO A O 1
ATOM 1879 N N . PRO A 1 273 ? -4.595 22.101 -2.589 1.00 87.31 273 PRO A N 1
ATOM 1880 C CA . PRO A 1 273 ? -5.093 20.824 -3.113 1.00 87.31 273 PRO A CA 1
ATOM 1881 C C . PRO A 1 273 ? -4.000 19.930 -3.719 1.00 87.31 273 PRO A C 1
ATOM 1883 O O . PRO A 1 273 ? -4.127 18.706 -3.676 1.00 87.31 273 PRO A O 1
ATOM 1886 N N . ASP A 1 274 ? -2.915 20.520 -4.235 1.00 87.62 274 ASP A N 1
ATOM 1887 C CA . ASP A 1 274 ? -1.832 19.819 -4.923 1.00 87.62 274 ASP A CA 1
ATOM 1888 C C . ASP A 1 274 ? -0.445 20.337 -4.526 1.00 87.62 274 ASP A C 1
ATOM 1890 O O . ASP A 1 274 ? -0.217 21.542 -4.446 1.00 87.62 274 ASP A O 1
ATOM 1894 N N . VAL A 1 275 ? 0.483 19.402 -4.282 1.00 90.06 275 VAL A N 1
ATOM 1895 C CA . VAL A 1 275 ? 1.870 19.660 -3.825 1.00 90.06 275 VAL A CA 1
ATOM 1896 C C . VAL A 1 275 ? 2.872 18.603 -4.331 1.00 90.06 275 VAL A C 1
ATOM 1898 O O . VAL A 1 275 ? 3.918 18.369 -3.724 1.00 90.06 275 VAL A O 1
ATOM 1901 N N . LEU A 1 276 ? 2.526 17.870 -5.391 1.00 90.56 276 LEU A N 1
ATOM 1902 C CA . LEU A 1 276 ? 3.349 16.792 -5.947 1.00 90.56 276 LEU A CA 1
ATOM 1903 C C . LEU A 1 276 ? 3.457 16.959 -7.471 1.00 90.56 276 LEU A C 1
ATOM 1905 O O . LEU A 1 276 ? 2.437 16.791 -8.139 1.00 90.56 276 LEU A O 1
ATOM 1909 N N . PRO A 1 277 ? 4.650 17.246 -8.033 1.00 88.88 277 PRO A N 1
ATOM 1910 C CA . PRO A 1 277 ? 4.826 17.459 -9.470 1.00 88.88 277 PRO A CA 1
ATOM 1911 C C . PRO A 1 277 ? 4.534 16.163 -10.233 1.00 88.88 277 PRO A C 1
ATOM 1913 O O . PRO A 1 277 ? 5.264 15.174 -10.140 1.00 88.88 277 PRO A O 1
ATOM 1916 N N . SER A 1 278 ? 3.392 16.138 -10.918 1.00 91.19 278 SER A N 1
ATOM 1917 C CA . SER A 1 278 ? 2.816 14.942 -11.530 1.00 91.19 278 SER A CA 1
ATOM 1918 C C . SER A 1 278 ? 1.679 15.325 -12.472 1.00 91.19 278 SER A C 1
ATOM 1920 O O . SER A 1 278 ? 0.829 16.138 -12.116 1.00 91.19 278 SER A O 1
ATOM 1922 N N . VAL A 1 279 ? 1.611 14.669 -13.635 1.00 92.56 279 VAL A N 1
ATOM 1923 C CA . VAL A 1 279 ? 0.494 14.835 -14.579 1.00 92.56 279 VAL A CA 1
ATOM 1924 C C . VAL A 1 279 ? -0.815 14.278 -14.011 1.00 92.56 279 VAL A C 1
ATOM 1926 O O . VAL A 1 279 ? -1.879 14.786 -14.328 1.00 92.56 279 VAL A O 1
ATOM 1929 N N . TYR A 1 280 ? -0.763 13.283 -13.119 1.00 95.00 280 TYR A N 1
ATOM 1930 C CA . TYR A 1 280 ? -1.938 12.791 -12.391 1.00 95.00 280 TYR A CA 1
ATOM 1931 C C . TYR A 1 280 ? -2.050 13.402 -10.993 1.00 95.00 280 TYR A C 1
ATOM 1933 O O . TYR A 1 280 ? -1.047 13.755 -10.367 1.00 95.00 280 TYR A O 1
ATOM 1941 N N . ARG A 1 281 ? -3.274 13.425 -10.459 1.00 95.00 281 ARG A N 1
ATOM 1942 C CA . ARG A 1 281 ? -3.666 13.996 -9.156 1.00 95.00 281 ARG A CA 1
ATOM 1943 C C . ARG A 1 281 ? -3.198 13.163 -7.949 1.00 95.00 281 ARG A C 1
ATOM 1945 O O . ARG A 1 281 ? -3.993 12.615 -7.184 1.00 95.00 281 ARG A O 1
ATOM 1952 N N . VAL A 1 282 ? -1.881 13.041 -7.771 1.00 95.94 282 VAL A N 1
ATOM 1953 C CA . VAL A 1 282 ? -1.281 12.215 -6.705 1.00 95.94 282 VAL A CA 1
ATOM 1954 C C . VAL A 1 282 ? -1.550 12.791 -5.312 1.00 95.94 282 VAL A C 1
ATOM 1956 O O . VAL A 1 282 ? -1.759 12.012 -4.384 1.00 95.94 282 VAL A O 1
ATOM 1959 N N . THR A 1 283 ? -1.617 14.119 -5.143 1.00 95.38 283 THR A N 1
ATOM 1960 C CA . THR A 1 283 ? -1.991 14.718 -3.848 1.00 95.38 283 THR A CA 1
ATOM 1961 C C . THR A 1 283 ? -3.441 14.390 -3.488 1.00 95.38 283 THR A C 1
ATOM 1963 O O . THR A 1 283 ? -3.674 13.939 -2.371 1.00 95.38 283 THR A O 1
ATOM 1966 N N . THR A 1 284 ? -4.397 14.469 -4.425 1.00 96.69 284 THR A N 1
ATOM 1967 C CA . THR A 1 284 ? -5.773 13.968 -4.221 1.00 96.69 284 THR A CA 1
ATOM 1968 C C . THR A 1 284 ? -5.781 12.509 -3.758 1.00 96.69 284 THR A C 1
ATOM 1970 O O . THR A 1 284 ? -6.391 12.198 -2.738 1.00 96.69 284 THR A O 1
ATOM 1973 N N . VAL A 1 285 ? -5.062 11.616 -4.450 1.00 98.25 285 VAL A N 1
ATOM 1974 C CA . VAL A 1 285 ? -4.975 10.190 -4.077 1.00 98.25 285 VAL A CA 1
ATOM 1975 C C . VAL A 1 285 ? -4.370 9.986 -2.685 1.00 98.25 285 VAL A C 1
ATOM 1977 O O . VAL A 1 285 ? -4.881 9.168 -1.918 1.00 98.25 285 VAL A O 1
ATOM 1980 N N . ALA A 1 286 ? -3.326 10.738 -2.328 1.00 98.31 286 ALA A N 1
ATOM 1981 C CA . ALA A 1 286 ? -2.718 10.675 -1.003 1.00 98.31 286 ALA A CA 1
ATOM 1982 C C . ALA A 1 286 ? -3.684 11.131 0.097 1.00 98.31 286 ALA A C 1
ATOM 1984 O O . ALA A 1 286 ? -3.874 10.424 1.090 1.00 98.31 286 ALA A O 1
ATOM 1985 N N . THR A 1 287 ? -4.334 12.276 -0.110 1.00 98.38 287 THR A N 1
ATOM 1986 C CA . THR A 1 287 ? -5.295 12.874 0.820 1.00 98.38 287 THR A CA 1
ATOM 1987 C C . THR A 1 287 ? -6.514 11.973 1.018 1.00 98.38 287 THR A C 1
ATOM 1989 O O . THR A 1 287 ? -6.856 11.659 2.157 1.00 98.38 287 THR A O 1
ATOM 1992 N N . VAL A 1 288 ? -7.122 11.473 -0.066 1.00 98.62 288 VAL A N 1
ATOM 1993 C CA . VAL A 1 288 ? -8.288 10.573 -0.006 1.00 98.62 288 VAL A CA 1
ATOM 1994 C C . VAL A 1 288 ? -7.936 9.234 0.647 1.00 98.62 288 VAL A C 1
ATOM 1996 O O . VAL A 1 288 ? -8.701 8.749 1.479 1.00 98.62 288 VAL A O 1
ATOM 1999 N N . ALA A 1 289 ? -6.781 8.635 0.336 1.00 98.75 289 ALA A N 1
ATOM 2000 C CA . ALA A 1 289 ? -6.385 7.365 0.945 1.00 98.75 289 ALA A CA 1
ATOM 2001 C C . ALA A 1 289 ? -6.093 7.511 2.454 1.00 98.75 289 ALA A C 1
ATOM 2003 O O . ALA A 1 289 ? -6.519 6.667 3.247 1.00 98.75 289 ALA A O 1
ATOM 2004 N N . ALA A 1 290 ? -5.421 8.591 2.871 1.00 98.50 290 ALA A N 1
ATOM 2005 C CA . ALA A 1 290 ? -5.195 8.897 4.284 1.00 98.50 290 ALA A CA 1
ATOM 2006 C C . ALA A 1 290 ? -6.514 9.177 5.030 1.00 98.50 290 ALA A C 1
ATOM 2008 O O . ALA A 1 290 ? -6.760 8.578 6.080 1.00 98.50 290 ALA A O 1
ATOM 2009 N N . ALA A 1 291 ? -7.399 9.998 4.451 1.00 98.50 291 ALA A N 1
ATOM 2010 C CA . ALA A 1 291 ? -8.732 10.272 4.988 1.00 98.50 291 ALA A CA 1
ATOM 2011 C C . ALA A 1 291 ? -9.577 8.997 5.121 1.00 98.50 291 ALA A C 1
ATOM 2013 O O . ALA A 1 291 ? -10.209 8.790 6.154 1.00 98.50 291 ALA A O 1
ATOM 2014 N N . ALA A 1 292 ? -9.552 8.101 4.128 1.00 98.69 292 ALA A N 1
ATOM 2015 C CA . ALA A 1 292 ? -10.242 6.813 4.193 1.00 98.69 292 ALA A CA 1
ATOM 2016 C C . ALA A 1 292 ? -9.727 5.950 5.357 1.00 98.69 292 ALA A C 1
ATOM 2018 O O . ALA A 1 292 ? -10.526 5.360 6.084 1.00 98.69 292 ALA A O 1
ATOM 2019 N N . ALA A 1 293 ? -8.410 5.904 5.590 1.00 98.56 293 ALA A N 1
ATOM 2020 C CA . ALA A 1 293 ? -7.841 5.168 6.720 1.00 98.56 293 ALA A CA 1
ATOM 2021 C C . ALA A 1 293 ? -8.302 5.738 8.078 1.00 98.56 293 ALA A C 1
ATOM 2023 O O . ALA A 1 293 ? -8.723 4.969 8.945 1.00 98.56 293 ALA A O 1
ATOM 2024 N N . ALA A 1 294 ? -8.292 7.067 8.239 1.00 98.06 294 ALA A N 1
ATOM 2025 C CA . ALA A 1 294 ? -8.823 7.743 9.426 1.00 98.06 294 ALA A CA 1
ATOM 2026 C C . ALA A 1 294 ? -10.341 7.532 9.585 1.00 98.06 294 ALA A C 1
ATOM 2028 O O . ALA A 1 294 ? -10.826 7.265 10.683 1.00 98.06 294 ALA A O 1
ATOM 2029 N N . HIS A 1 295 ? -11.108 7.557 8.494 1.00 98.06 295 HIS A N 1
ATOM 2030 C CA . HIS A 1 295 ? -12.547 7.313 8.545 1.00 98.06 295 HIS A CA 1
ATOM 2031 C C . HIS A 1 295 ? -12.879 5.868 8.935 1.00 98.06 295 HIS A C 1
ATOM 2033 O O . HIS A 1 295 ? -13.728 5.651 9.796 1.00 98.06 295 HIS A O 1
ATOM 2039 N N . GLY A 1 296 ? -12.157 4.875 8.404 1.00 97.75 296 GLY A N 1
ATOM 2040 C CA . GLY A 1 296 ? -12.267 3.487 8.860 1.00 97.75 296 GLY A CA 1
ATOM 2041 C C . GLY A 1 296 ? -11.977 3.346 10.359 1.00 97.75 296 GLY A C 1
ATOM 2042 O O . GLY A 1 296 ? -12.683 2.626 11.065 1.00 97.75 296 GLY A O 1
ATOM 2043 N N . ALA A 1 297 ? -10.986 4.081 10.868 1.00 97.44 297 ALA A N 1
ATOM 2044 C CA . ALA A 1 297 ? -10.673 4.146 12.293 1.00 97.44 297 ALA A CA 1
ATOM 2045 C C . ALA A 1 297 ? -11.806 4.794 13.123 1.00 97.44 297 ALA A C 1
ATOM 2047 O O . ALA A 1 297 ? -12.142 4.280 14.192 1.00 97.44 297 ALA A O 1
ATOM 2048 N N . ALA A 1 298 ? -12.455 5.847 12.616 1.00 96.69 298 ALA A N 1
ATOM 2049 C CA . ALA A 1 298 ? -13.629 6.472 13.235 1.00 96.69 298 ALA A CA 1
ATOM 2050 C C . ALA A 1 298 ? -14.876 5.558 13.230 1.00 96.69 298 ALA A C 1
ATOM 2052 O O . ALA A 1 298 ? -15.578 5.474 14.240 1.00 96.69 298 ALA A O 1
ATOM 2053 N N . LEU A 1 299 ? -15.116 4.812 12.142 1.00 96.00 299 LEU A N 1
ATOM 2054 C CA . LEU A 1 299 ? -16.167 3.787 12.056 1.00 96.00 299 LEU A CA 1
ATOM 2055 C C . LEU A 1 299 ? -15.934 2.660 13.070 1.00 96.00 299 LEU A C 1
ATOM 2057 O O . LEU A 1 299 ? -16.857 2.255 13.777 1.00 96.00 299 LEU A O 1
ATOM 2061 N N . LEU A 1 300 ? -14.692 2.175 13.180 1.00 95.12 300 LEU A N 1
ATOM 2062 C CA . LEU A 1 300 ? -14.319 1.159 14.162 1.00 95.12 300 LEU A CA 1
ATOM 2063 C C . LEU A 1 300 ? -14.528 1.665 15.596 1.00 95.12 300 LEU A C 1
ATOM 2065 O O . LEU A 1 300 ? -15.067 0.932 16.426 1.00 95.12 300 LEU A O 1
ATOM 2069 N N . TRP A 1 301 ? -14.142 2.912 15.883 1.00 94.50 301 TRP A N 1
ATOM 2070 C CA . TRP A 1 301 ? -14.399 3.540 17.179 1.00 94.50 301 TRP A CA 1
ATOM 2071 C C . TRP A 1 301 ? -15.896 3.584 17.494 1.00 94.50 301 TRP A C 1
ATOM 2073 O O . TRP A 1 301 ? -16.302 3.068 18.532 1.00 94.50 301 TRP A O 1
ATOM 2083 N N . SER A 1 302 ? -16.710 4.111 16.574 1.00 93.50 302 SER A N 1
ATOM 2084 C CA . SER A 1 302 ? -18.170 4.215 16.701 1.00 93.50 302 SER A CA 1
ATOM 2085 C C . SER A 1 302 ? -18.830 2.858 16.973 1.00 93.50 302 SER A C 1
ATOM 2087 O O . SER A 1 302 ? -19.618 2.726 17.911 1.00 93.50 302 SER A O 1
ATOM 2089 N N . ALA A 1 303 ? -18.442 1.811 16.237 1.00 91.69 303 ALA A N 1
ATOM 2090 C CA . ALA A 1 303 ? -18.957 0.456 16.440 1.00 91.69 303 ALA A CA 1
ATOM 2091 C C . ALA A 1 303 ? -18.604 -0.132 17.826 1.00 91.69 303 ALA A C 1
ATOM 2093 O O . ALA A 1 303 ? -19.375 -0.919 18.378 1.00 91.69 303 ALA A O 1
ATOM 2094 N N . ARG A 1 304 ? -17.458 0.260 18.406 1.00 88.38 304 ARG A N 1
ATOM 2095 C CA . ARG A 1 304 ? -16.961 -0.224 19.710 1.00 88.38 304 ARG A CA 1
ATOM 2096 C C . ARG A 1 304 ? -17.478 0.593 20.897 1.00 88.38 304 ARG A C 1
ATOM 2098 O O . ARG A 1 304 ? -17.809 0.005 21.923 1.00 88.38 304 ARG A O 1
ATOM 2105 N N . SER A 1 305 ? -17.592 1.914 20.760 1.00 89.06 305 SER A N 1
ATOM 2106 C CA . SER A 1 305 ? -18.133 2.818 21.788 1.00 89.06 305 SER A CA 1
ATOM 2107 C C . SER A 1 305 ? -19.666 2.863 21.806 1.00 89.06 305 SER A C 1
ATOM 2109 O O . SER A 1 305 ? -20.257 3.187 22.835 1.00 89.06 305 SER A O 1
ATOM 2111 N N . ARG A 1 306 ? -20.312 2.520 20.680 1.00 89.06 306 ARG A N 1
ATOM 2112 C CA . ARG A 1 306 ? -21.737 2.772 20.382 1.00 89.06 306 ARG A CA 1
ATOM 2113 C C . ARG A 1 306 ? -22.110 4.259 20.418 1.00 89.06 306 ARG A C 1
ATOM 2115 O O . ARG A 1 306 ? -23.238 4.610 20.757 1.00 89.06 306 ARG A O 1
ATOM 2122 N N . GLN A 1 307 ? -21.157 5.119 20.070 1.00 91.75 307 GLN A N 1
ATOM 2123 C CA . GLN A 1 307 ? -21.340 6.560 19.891 1.00 91.75 307 GLN A CA 1
ATOM 2124 C C . GLN A 1 307 ? -21.266 6.912 18.395 1.00 91.75 307 GLN A C 1
ATOM 2126 O O . GLN A 1 307 ? -20.936 6.062 17.568 1.00 91.75 307 GLN A O 1
ATOM 2131 N N . GLU A 1 308 ? -21.603 8.146 18.029 1.00 92.62 308 GLU A N 1
ATOM 2132 C CA . GLU A 1 308 ? -21.633 8.603 16.631 1.00 92.62 308 GLU A CA 1
ATOM 2133 C C . GLU A 1 308 ? -20.245 8.555 15.962 1.00 92.62 308 GLU A C 1
ATOM 2135 O O . GLU A 1 308 ? -19.211 8.585 16.633 1.00 92.62 308 GLU A O 1
ATOM 2140 N N . CYS A 1 309 ? -20.196 8.459 14.629 1.00 94.44 309 CYS A N 1
ATOM 2141 C CA . CYS A 1 309 ? -18.922 8.474 13.909 1.00 94.44 309 CYS A CA 1
ATOM 2142 C C . CYS A 1 309 ? -18.263 9.851 14.031 1.00 94.44 309 CYS A C 1
ATOM 2144 O O . CYS A 1 309 ? -18.804 10.845 13.550 1.00 94.44 309 CYS A O 1
ATOM 2146 N N . LEU A 1 310 ? -17.072 9.889 14.629 1.00 95.56 310 LEU A N 1
ATOM 2147 C CA . LEU A 1 310 ? -16.296 11.115 14.797 1.00 95.56 310 LEU A CA 1
ATOM 2148 C C . LEU A 1 310 ? -15.919 11.747 13.443 1.00 95.56 310 LEU A C 1
ATOM 2150 O O . LEU A 1 310 ? -15.731 11.014 12.462 1.00 95.56 310 LEU A O 1
ATOM 2154 N N . PRO A 1 311 ? -15.762 13.085 13.392 1.00 96.88 311 PRO A N 1
ATOM 2155 C CA . PRO A 1 311 ? -15.161 13.760 12.252 1.00 96.88 311 PRO A CA 1
ATOM 2156 C C . PRO A 1 311 ? -13.689 13.370 12.106 1.00 96.88 311 PRO A C 1
ATOM 2158 O O . PRO A 1 311 ? -13.031 12.963 13.070 1.00 96.88 311 PRO A O 1
ATOM 2161 N N . VAL A 1 312 ? -13.167 13.526 10.896 1.00 97.12 312 VAL A N 1
ATOM 2162 C CA . VAL A 1 312 ? -11.772 13.268 10.544 1.00 97.12 312 VAL A CA 1
ATOM 2163 C C . VAL A 1 312 ? -11.199 14.473 9.811 1.00 97.12 312 VAL A C 1
ATOM 2165 O O . VAL A 1 312 ? -11.897 15.130 9.037 1.00 97.12 312 VAL A O 1
ATOM 2168 N N . SER A 1 313 ? -9.923 14.770 10.037 1.00 97.38 313 SER A N 1
ATOM 2169 C CA . SER A 1 313 ? -9.213 15.795 9.267 1.00 97.38 313 SER A CA 1
ATOM 2170 C C . SER A 1 313 ? -7.961 15.237 8.611 1.00 97.38 313 SER A C 1
ATOM 2172 O O . SER A 1 313 ? -7.411 14.236 9.071 1.00 97.38 313 SER A O 1
ATOM 2174 N N . VAL A 1 314 ? -7.509 15.869 7.531 1.00 97.50 314 VAL A N 1
ATOM 2175 C CA . VAL A 1 314 ? -6.264 15.538 6.830 1.00 97.50 314 VAL A CA 1
ATOM 2176 C C . VAL A 1 314 ? -5.666 16.802 6.215 1.00 97.50 314 VAL A C 1
ATOM 2178 O O . VAL A 1 314 ? -6.388 17.611 5.638 1.00 97.50 314 VAL A O 1
ATOM 2181 N N . ASP A 1 315 ? -4.346 16.957 6.307 1.00 97.00 315 ASP A N 1
ATOM 2182 C CA . ASP A 1 315 ? -3.625 17.993 5.570 1.00 97.00 315 ASP A CA 1
ATOM 2183 C C . ASP A 1 315 ? -2.993 17.406 4.298 1.00 97.00 315 ASP A C 1
ATOM 2185 O O . ASP A 1 315 ? -2.385 16.328 4.330 1.00 97.00 315 ASP A O 1
ATOM 2189 N N . THR A 1 316 ? -3.130 18.107 3.173 1.00 96.44 316 THR A N 1
ATOM 2190 C CA . THR A 1 316 ? -2.638 17.671 1.857 1.00 96.44 316 THR A CA 1
ATOM 2191 C C . THR A 1 316 ? -1.117 17.551 1.806 1.00 96.44 316 THR A C 1
ATOM 2193 O O . THR A 1 316 ? -0.593 16.609 1.200 1.00 96.44 316 THR A O 1
ATOM 2196 N N . ARG A 1 317 ? -0.386 18.443 2.491 1.00 96.12 317 ARG A N 1
ATOM 2197 C CA . ARG A 1 317 ? 1.078 18.377 2.614 1.00 96.12 317 ARG A CA 1
ATOM 2198 C C . ARG A 1 317 ? 1.483 17.189 3.470 1.00 96.12 317 ARG A C 1
ATOM 2200 O O . ARG A 1 317 ? 2.419 16.478 3.111 1.00 96.12 317 ARG A O 1
ATOM 2207 N N . HIS A 1 318 ? 0.768 16.940 4.569 1.00 97.19 318 HIS A N 1
ATOM 2208 C CA . HIS A 1 318 ? 1.034 15.798 5.449 1.00 97.19 318 HIS A CA 1
ATOM 2209 C C . HIS A 1 318 ? 0.836 14.472 4.709 1.00 97.19 318 HIS A C 1
ATOM 2211 O O . HIS A 1 318 ? 1.713 13.607 4.747 1.00 97.19 318 HIS A O 1
ATOM 2217 N N . ALA A 1 319 ? -0.262 14.330 3.962 1.00 97.38 319 ALA A N 1
ATOM 2218 C CA . ALA A 1 319 ? -0.524 13.151 3.140 1.00 97.38 319 ALA A CA 1
ATOM 2219 C C . ALA A 1 319 ? 0.545 12.957 2.043 1.00 97.38 319 ALA A C 1
ATOM 2221 O O . ALA A 1 319 ? 1.087 11.859 1.887 1.00 97.38 319 ALA A O 1
ATOM 2222 N N . ALA A 1 320 ? 0.923 14.029 1.338 1.00 96.44 320 ALA A N 1
ATOM 2223 C CA . ALA A 1 320 ? 1.975 14.004 0.320 1.00 96.44 320 ALA A CA 1
ATOM 2224 C C . ALA A 1 320 ? 3.385 13.721 0.882 1.00 96.44 320 ALA A C 1
ATOM 2226 O O . ALA A 1 320 ? 4.207 13.092 0.210 1.00 96.44 320 ALA A O 1
ATOM 2227 N N . ALA A 1 321 ? 3.675 14.150 2.114 1.00 96.94 321 ALA A N 1
ATOM 2228 C CA . ALA A 1 321 ? 4.909 13.823 2.825 1.00 96.94 321 ALA A CA 1
ATOM 2229 C C . ALA A 1 321 ? 4.915 12.358 3.298 1.00 96.94 321 ALA A C 1
ATOM 2231 O O . ALA A 1 321 ? 5.929 11.674 3.169 1.00 96.94 321 ALA A O 1
ATOM 2232 N N . ALA A 1 322 ? 3.782 11.833 3.772 1.00 96.88 322 ALA A N 1
ATOM 2233 C CA . ALA A 1 322 ? 3.646 10.425 4.149 1.00 96.88 322 ALA A CA 1
ATOM 2234 C C . ALA A 1 322 ? 3.826 9.474 2.948 1.00 96.88 322 ALA A C 1
ATOM 2236 O O . ALA A 1 322 ? 4.448 8.422 3.089 1.00 96.88 322 ALA A O 1
ATOM 2237 N N . PHE A 1 323 ? 3.380 9.879 1.753 1.00 97.12 323 PHE A N 1
ATOM 2238 C CA . PHE A 1 323 ? 3.620 9.175 0.482 1.00 97.12 323 PHE A CA 1
ATOM 2239 C C . PHE A 1 323 ? 5.081 9.204 0.006 1.00 97.12 323 PHE A C 1
ATOM 2241 O O . PHE A 1 323 ? 5.433 8.523 -0.956 1.00 97.12 323 PHE A O 1
ATOM 2248 N N . ARG A 1 324 ? 5.936 9.995 0.659 1.00 95.25 324 ARG A N 1
ATOM 2249 C CA . ARG A 1 324 ? 7.381 10.078 0.403 1.00 95.25 324 ARG A CA 1
ATOM 2250 C C . ARG A 1 324 ? 8.182 9.818 1.678 1.00 95.25 324 ARG A C 1
ATOM 2252 O O . ARG A 1 324 ? 9.328 10.261 1.790 1.00 95.25 324 ARG A O 1
ATOM 2259 N N . SER A 1 325 ? 7.592 9.109 2.647 1.00 95.44 325 SER A N 1
ATOM 2260 C CA . SER A 1 325 ? 8.204 8.876 3.958 1.00 95.44 325 SER A CA 1
ATOM 2261 C C . SER A 1 325 ? 9.569 8.197 3.832 1.00 95.44 325 SER A C 1
ATOM 2263 O O . SER A 1 325 ? 10.499 8.588 4.532 1.00 95.44 325 SER A O 1
ATOM 2265 N N . GLU A 1 326 ? 9.740 7.295 2.857 1.00 93.88 326 GLU A N 1
ATOM 2266 C CA . GLU A 1 326 ? 11.000 6.590 2.617 1.00 93.88 326 GLU A CA 1
ATOM 2267 C C . GLU A 1 326 ? 12.137 7.508 2.133 1.00 93.88 326 GLU A C 1
ATOM 2269 O O . GLU A 1 326 ? 13.307 7.170 2.300 1.00 93.88 326 GLU A O 1
ATOM 2274 N N . ARG A 1 327 ? 11.797 8.673 1.561 1.00 93.31 327 ARG A N 1
ATOM 2275 C CA . ARG A 1 327 ? 12.741 9.708 1.095 1.00 93.31 327 ARG A CA 1
ATOM 2276 C C . ARG A 1 327 ? 12.996 10.776 2.156 1.00 93.31 327 ARG A C 1
ATOM 2278 O O . ARG A 1 327 ? 14.076 11.354 2.208 1.00 93.31 327 ARG A O 1
ATOM 2285 N N . LEU A 1 328 ? 11.987 11.055 2.982 1.00 95.19 328 LEU A N 1
ATOM 2286 C CA . LEU A 1 328 ? 12.031 12.066 4.041 1.00 95.19 328 LEU A CA 1
ATOM 2287 C C . LEU A 1 328 ? 12.579 11.521 5.371 1.00 95.19 328 LEU A C 1
ATOM 2289 O O . LEU A 1 328 ? 12.910 12.319 6.253 1.00 95.19 328 LEU A O 1
ATOM 2293 N N . LEU A 1 329 ? 12.685 10.195 5.514 1.00 96.31 329 LEU A N 1
ATOM 2294 C CA . LEU A 1 329 ? 13.311 9.503 6.639 1.00 96.31 329 LEU A CA 1
ATOM 2295 C C . LEU A 1 329 ? 14.804 9.846 6.744 1.00 96.31 329 LEU A C 1
ATOM 2297 O O . LEU A 1 329 ? 15.571 9.684 5.792 1.00 96.31 329 LEU A O 1
ATOM 2301 N N . ARG A 1 330 ? 15.232 10.240 7.945 1.00 96.56 330 ARG A N 1
ATOM 2302 C CA . ARG A 1 330 ? 16.641 10.441 8.300 1.00 96.56 330 ARG A CA 1
ATOM 2303 C C . ARG A 1 330 ? 17.052 9.513 9.439 1.00 96.56 330 ARG A C 1
ATOM 2305 O O . ARG A 1 330 ? 16.264 9.274 10.351 1.00 96.56 330 ARG A O 1
ATOM 2312 N N . VAL A 1 331 ? 18.293 9.039 9.403 1.00 96.31 331 VAL A N 1
ATOM 2313 C CA . VAL A 1 331 ? 18.933 8.163 10.391 1.00 96.31 331 VAL A CA 1
ATOM 2314 C C . VAL A 1 331 ? 20.230 8.839 10.841 1.00 96.31 331 VAL A C 1
ATOM 2316 O O . VAL A 1 331 ? 21.132 9.042 10.033 1.00 96.31 331 VAL A O 1
ATOM 2319 N N . GLY A 1 332 ? 20.316 9.261 12.105 1.00 95.25 332 GLY A N 1
ATOM 2320 C CA . GLY A 1 332 ? 21.443 10.072 12.593 1.00 95.25 332 GLY A CA 1
ATOM 2321 C C . GLY A 1 332 ? 21.588 11.407 11.845 1.00 95.25 332 GLY A C 1
ATOM 2322 O O . GLY A 1 332 ? 22.698 11.826 11.530 1.00 95.25 332 GLY A O 1
ATOM 2323 N N . GLY A 1 333 ? 20.465 12.031 11.467 1.00 94.25 333 GLY A N 1
ATOM 2324 C CA . GLY A 1 333 ? 20.406 13.258 10.654 1.00 94.25 333 GLY A CA 1
ATOM 2325 C C . GLY A 1 333 ? 20.608 13.056 9.142 1.00 94.25 333 GLY A C 1
ATOM 2326 O O . GLY A 1 333 ? 20.037 13.804 8.340 1.00 94.25 333 GLY A O 1
ATOM 2327 N N . GLN A 1 334 ? 21.338 12.014 8.740 1.00 95.19 334 GLN A N 1
ATOM 2328 C CA . GLN A 1 334 ? 21.588 11.680 7.334 1.00 95.19 334 GLN A CA 1
ATOM 2329 C C . GLN A 1 334 ? 20.351 11.059 6.667 1.00 95.19 334 GLN A C 1
ATOM 2331 O O . GLN A 1 334 ? 19.598 10.365 7.350 1.00 95.19 334 GLN A O 1
ATOM 2336 N N . PRO A 1 335 ? 20.106 11.265 5.359 1.00 93.88 335 PRO A N 1
ATOM 2337 C CA . PRO A 1 335 ? 19.040 10.566 4.639 1.00 93.88 335 PRO A CA 1
ATOM 2338 C C . PRO A 1 335 ? 19.165 9.040 4.758 1.00 93.88 335 PRO A C 1
ATOM 2340 O O . PRO A 1 335 ? 20.272 8.497 4.787 1.00 93.88 335 PRO A O 1
ATOM 2343 N N . ALA A 1 336 ? 18.037 8.330 4.812 1.00 90.75 336 ALA A N 1
ATOM 2344 C CA . ALA A 1 336 ? 18.053 6.870 4.772 1.00 90.75 336 ALA A CA 1
ATOM 2345 C C . ALA A 1 336 ? 18.675 6.354 3.450 1.00 90.75 336 ALA A C 1
ATOM 2347 O O . ALA A 1 336 ? 18.459 6.960 2.398 1.00 90.75 336 ALA A O 1
ATOM 2348 N N . PRO A 1 337 ? 19.427 5.231 3.457 1.00 86.56 337 PRO A N 1
ATOM 2349 C CA . PRO A 1 337 ? 20.003 4.681 2.230 1.00 86.56 337 PRO A CA 1
ATOM 2350 C C . PRO A 1 337 ? 18.920 4.333 1.204 1.00 86.56 337 PRO A C 1
ATOM 2352 O O . PRO A 1 337 ? 17.857 3.838 1.573 1.00 86.56 337 PRO A O 1
ATOM 2355 N N . SER A 1 338 ? 19.192 4.532 -0.087 1.00 88.62 338 SER A N 1
ATOM 2356 C CA . SER A 1 338 ? 18.212 4.224 -1.135 1.00 88.62 338 SER A CA 1
ATOM 2357 C C . SER A 1 338 ? 17.800 2.739 -1.117 1.00 88.62 338 SER A C 1
ATOM 2359 O O . SER A 1 338 ? 18.668 1.868 -1.021 1.00 88.62 338 SER A O 1
ATOM 2361 N N . PRO A 1 339 ? 16.500 2.409 -1.252 1.00 87.81 339 PRO A N 1
ATOM 2362 C CA . PRO A 1 339 ? 16.036 1.033 -1.426 1.00 87.81 339 PRO A CA 1
ATOM 2363 C C . PRO A 1 339 ? 16.241 0.497 -2.858 1.00 87.81 339 PRO A C 1
ATOM 2365 O O . PRO A 1 339 ? 15.859 -0.642 -3.135 1.00 87.81 339 PRO A O 1
ATOM 2368 N N . TRP A 1 340 ? 16.803 1.304 -3.765 1.00 91.56 340 TRP A N 1
ATOM 2369 C CA . TRP A 1 340 ? 16.996 0.962 -5.174 1.00 91.56 340 TRP A CA 1
ATOM 2370 C C . TRP A 1 340 ? 18.375 0.347 -5.449 1.00 91.56 340 TRP A C 1
ATOM 2372 O O . TRP A 1 340 ? 19.404 0.919 -5.096 1.00 91.56 340 TRP A O 1
ATOM 2382 N N . ASP A 1 341 ? 18.395 -0.802 -6.128 1.00 94.19 341 ASP A N 1
ATOM 2383 C CA . ASP A 1 341 ? 19.604 -1.377 -6.729 1.00 94.19 341 ASP A CA 1
ATOM 2384 C C . ASP A 1 341 ? 19.985 -0.596 -7.997 1.00 94.19 341 ASP A C 1
ATOM 2386 O O . ASP A 1 341 ? 19.113 -0.175 -8.755 1.00 94.19 341 ASP A O 1
ATOM 2390 N N . THR A 1 342 ? 21.284 -0.442 -8.267 1.00 95.50 342 THR A N 1
ATOM 2391 C CA . THR A 1 342 ? 21.789 0.342 -9.410 1.00 95.50 342 THR A CA 1
ATOM 2392 C C . THR A 1 342 ? 21.442 -0.241 -10.783 1.00 95.50 342 THR A C 1
ATOM 2394 O O . THR A 1 342 ? 21.617 0.445 -11.788 1.00 95.50 342 THR A O 1
ATOM 2397 N N . LEU A 1 343 ? 20.951 -1.484 -10.851 1.00 97.38 343 LEU A N 1
ATOM 2398 C CA . LEU A 1 343 ? 20.453 -2.121 -12.075 1.00 97.38 343 LEU A CA 1
ATOM 2399 C C . LEU A 1 343 ? 18.920 -2.066 -12.207 1.00 97.38 343 LEU A C 1
ATOM 2401 O O . LEU A 1 343 ? 18.359 -2.661 -13.128 1.00 97.38 343 LEU A O 1
ATOM 2405 N N . SER A 1 344 ? 18.223 -1.409 -11.278 1.00 97.12 344 SER A N 1
ATOM 2406 C CA . SER A 1 344 ? 16.799 -1.103 -11.415 1.00 97.12 344 SER A CA 1
ATOM 2407 C C . SER A 1 344 ? 16.615 0.215 -12.155 1.00 97.12 344 SER A C 1
ATOM 2409 O O . SER A 1 344 ? 17.148 1.242 -11.745 1.00 97.12 344 SER A O 1
ATOM 2411 N N . GLY A 1 345 ? 15.810 0.207 -13.211 1.00 96.94 345 GLY A N 1
ATOM 2412 C CA . GLY A 1 345 ? 15.558 1.390 -14.027 1.00 96.94 345 GLY A CA 1
ATOM 2413 C C . GLY A 1 345 ? 14.980 1.037 -15.390 1.00 96.94 345 GLY A C 1
ATOM 2414 O O . GLY A 1 345 ? 14.770 -0.140 -15.701 1.00 96.94 345 GLY A O 1
ATOM 2415 N N . TYR A 1 346 ? 14.746 2.073 -16.190 1.00 98.31 346 TYR A N 1
ATOM 2416 C CA . TYR A 1 346 ? 14.311 1.952 -17.573 1.00 98.31 346 TYR A CA 1
ATOM 2417 C C . TYR A 1 346 ? 15.511 1.768 -18.503 1.00 98.31 346 TYR A C 1
ATOM 2419 O O . TYR A 1 346 ? 16.480 2.527 -18.451 1.00 98.31 346 TYR A O 1
ATOM 2427 N N . TYR A 1 347 ? 15.415 0.779 -19.384 1.00 98.56 347 TYR A N 1
ATOM 2428 C CA . TYR A 1 347 ? 16.394 0.473 -20.420 1.00 98.56 347 TYR A CA 1
ATOM 2429 C C . TYR A 1 347 ? 15.695 0.443 -21.778 1.00 98.56 347 TYR A C 1
ATOM 2431 O O . TYR A 1 347 ? 14.557 -0.018 -21.869 1.00 98.56 347 TYR A O 1
ATOM 2439 N N . GLN A 1 348 ? 16.360 0.929 -22.825 1.00 98.44 348 GLN A N 1
ATOM 2440 C CA . GLN A 1 348 ? 15.824 0.869 -24.181 1.00 98.44 348 GLN A CA 1
ATOM 2441 C C . GLN A 1 348 ? 16.181 -0.477 -24.823 1.00 98.44 348 GLN A C 1
ATOM 2443 O O . GLN A 1 348 ? 17.326 -0.932 -24.745 1.00 98.44 348 GLN A O 1
ATOM 2448 N N . ALA A 1 349 ? 15.181 -1.121 -25.413 1.00 98.56 349 ALA A N 1
ATOM 2449 C CA . ALA A 1 349 ? 15.279 -2.386 -26.124 1.00 98.56 349 ALA A CA 1
ATOM 2450 C C . ALA A 1 349 ? 15.597 -2.164 -27.618 1.00 98.56 349 ALA A C 1
ATOM 2452 O O . ALA A 1 349 ? 15.629 -1.033 -28.105 1.00 98.56 349 ALA A O 1
ATOM 2453 N N . GLY A 1 350 ? 15.895 -3.244 -28.347 1.00 98.19 350 GLY A N 1
ATOM 2454 C CA . GLY A 1 350 ? 16.333 -3.186 -29.752 1.00 98.19 350 GLY A CA 1
ATOM 2455 C C . GLY A 1 350 ? 15.237 -2.778 -30.747 1.00 98.19 350 GLY A C 1
ATOM 2456 O O . GLY A 1 350 ? 15.536 -2.411 -31.879 1.00 98.19 350 GLY A O 1
ATOM 2457 N N . ASP A 1 351 ? 13.981 -2.810 -30.308 1.00 98.12 351 ASP A N 1
ATOM 2458 C CA . ASP A 1 351 ? 12.782 -2.296 -30.981 1.00 98.12 351 ASP A CA 1
ATOM 2459 C C . ASP A 1 351 ? 12.548 -0.785 -30.739 1.00 98.12 351 ASP A C 1
ATOM 2461 O O . ASP A 1 351 ? 11.584 -0.211 -31.245 1.00 98.12 351 ASP A O 1
ATOM 2465 N N . GLY A 1 352 ? 13.406 -0.135 -29.941 1.00 96.94 352 GLY A N 1
ATOM 2466 C CA . GLY A 1 352 ? 13.269 1.258 -29.515 1.00 96.94 352 GLY A CA 1
ATOM 2467 C C . GLY A 1 352 ? 12.302 1.485 -28.345 1.00 96.94 352 GLY A C 1
ATOM 2468 O O . GLY A 1 352 ? 12.257 2.602 -27.821 1.00 96.94 352 GLY A O 1
ATOM 2469 N N . ARG A 1 353 ? 11.563 0.460 -27.894 1.00 98.00 353 ARG A N 1
ATOM 2470 C CA . ARG A 1 353 ? 10.665 0.519 -26.728 1.00 98.00 353 ARG A CA 1
ATOM 2471 C C . ARG A 1 353 ? 11.476 0.551 -25.430 1.00 98.00 353 ARG A C 1
ATOM 2473 O O . ARG A 1 353 ? 12.647 0.179 -25.379 1.00 98.00 353 ARG A O 1
ATOM 2480 N N . TRP A 1 354 ? 10.830 0.961 -24.342 1.00 98.56 354 TRP A N 1
ATOM 2481 C CA . TRP A 1 354 ? 11.419 0.935 -23.001 1.00 98.56 354 TRP A CA 1
ATOM 2482 C C . TRP A 1 354 ? 10.964 -0.292 -22.205 1.00 98.56 354 TRP A C 1
ATOM 2484 O O . TRP A 1 354 ? 9.803 -0.694 -22.277 1.00 98.56 354 TRP A O 1
ATOM 2494 N N . ILE A 1 355 ? 11.854 -0.845 -21.381 1.00 98.56 355 ILE A N 1
ATOM 2495 C CA . ILE A 1 355 ? 11.550 -1.872 -20.376 1.00 98.56 355 ILE A CA 1
ATOM 2496 C C . ILE A 1 355 ? 12.087 -1.437 -19.005 1.00 98.56 355 ILE A C 1
ATOM 2498 O O . ILE A 1 355 ? 13.248 -1.049 -18.874 1.00 98.56 355 ILE A O 1
ATOM 2502 N N . GLN A 1 356 ? 11.247 -1.500 -17.971 1.00 98.31 356 GLN A N 1
ATOM 2503 C CA . GLN A 1 356 ? 11.663 -1.320 -16.580 1.00 98.31 356 GLN A CA 1
ATOM 2504 C C . GLN A 1 356 ? 12.156 -2.658 -16.027 1.00 98.31 356 GLN A C 1
ATOM 2506 O O . GLN A 1 356 ? 11.403 -3.635 -16.006 1.00 98.31 356 GLN A O 1
ATOM 2511 N N . LEU A 1 357 ? 13.383 -2.694 -15.507 1.00 98.19 357 LEU A N 1
ATOM 2512 C CA . LEU A 1 357 ? 13.897 -3.807 -14.702 1.00 98.19 357 LEU A CA 1
ATOM 2513 C C . LEU A 1 357 ? 13.758 -3.480 -13.208 1.00 98.19 357 LEU A C 1
ATOM 2515 O O . LEU A 1 357 ? 14.017 -2.353 -12.787 1.00 98.19 357 LEU A O 1
ATOM 2519 N N . HIS A 1 358 ? 13.364 -4.454 -12.383 1.00 96.88 358 HIS A N 1
ATOM 2520 C CA . HIS A 1 358 ? 13.238 -4.282 -10.931 1.00 96.88 358 HIS A CA 1
ATOM 2521 C C . HIS A 1 358 ? 14.155 -5.257 -10.165 1.00 96.88 358 HIS A C 1
ATOM 2523 O O . HIS A 1 358 ? 13.747 -6.306 -9.643 1.00 96.88 358 HIS A O 1
ATOM 2529 N N . CYS A 1 359 ? 15.419 -4.853 -10.063 1.00 96.12 359 CYS A N 1
ATOM 2530 C CA . CYS A 1 359 ? 16.544 -5.572 -9.469 1.00 96.12 359 CYS A CA 1
ATOM 2531 C C . CYS A 1 359 ? 16.676 -5.409 -7.939 1.00 96.12 359 CYS A C 1
ATOM 2533 O O . CYS A 1 359 ? 17.538 -6.050 -7.347 1.00 96.12 359 CYS A O 1
ATOM 2535 N N . ASN A 1 360 ? 15.803 -4.640 -7.269 1.00 94.00 360 ASN A N 1
ATOM 2536 C CA . ASN A 1 360 ? 15.898 -4.269 -5.835 1.00 94.00 360 ASN A CA 1
ATOM 2537 C C . ASN A 1 360 ? 15.903 -5.441 -4.815 1.00 94.00 360 ASN A C 1
ATOM 2539 O O . ASN A 1 360 ? 15.945 -5.209 -3.610 1.00 94.00 360 ASN A O 1
ATOM 2543 N N . LEU A 1 361 ? 15.831 -6.703 -5.255 1.00 91.88 361 LEU A N 1
ATOM 2544 C CA . LEU A 1 361 ? 16.017 -7.890 -4.414 1.00 91.88 361 LEU A CA 1
ATOM 2545 C C . LEU A 1 361 ? 17.088 -8.796 -5.052 1.00 91.88 361 LEU A C 1
ATOM 2547 O O . LEU A 1 361 ? 16.955 -9.096 -6.241 1.00 91.88 361 LEU A O 1
ATOM 2551 N N . PRO A 1 362 ? 18.069 -9.340 -4.298 1.00 92.75 362 PRO A N 1
ATOM 2552 C CA . PRO A 1 362 ? 19.229 -10.040 -4.871 1.00 92.75 362 PRO A CA 1
ATOM 2553 C C . PRO A 1 362 ? 18.893 -11.152 -5.875 1.00 92.75 362 PRO A C 1
ATOM 2555 O O . PRO A 1 362 ? 19.519 -11.248 -6.924 1.00 92.75 362 PRO A O 1
ATOM 2558 N N . HIS A 1 363 ? 17.855 -11.951 -5.603 1.00 93.00 363 HIS A N 1
ATOM 2559 C CA . HIS A 1 363 ? 17.412 -13.009 -6.519 1.00 93.00 363 HIS A CA 1
ATOM 2560 C C . HIS A 1 363 ? 16.779 -12.506 -7.832 1.00 93.00 363 HIS A C 1
ATOM 2562 O O . HIS A 1 363 ? 16.858 -13.209 -8.832 1.00 93.00 363 HIS A O 1
ATOM 2568 N N . HIS A 1 364 ? 16.183 -11.305 -7.855 1.00 94.81 364 HIS A N 1
ATOM 2569 C CA . HIS A 1 364 ? 15.688 -10.691 -9.094 1.00 94.81 364 HIS A CA 1
ATOM 2570 C C . HIS A 1 364 ? 16.854 -10.146 -9.927 1.00 94.81 364 HIS A C 1
ATOM 2572 O O . HIS A 1 364 ? 16.924 -10.387 -11.127 1.00 94.81 364 HIS A O 1
ATOM 2578 N N . ARG A 1 365 ? 17.807 -9.474 -9.264 1.00 96.38 365 ARG A N 1
ATOM 2579 C CA . ARG A 1 365 ? 19.058 -8.990 -9.862 1.00 96.38 365 ARG A CA 1
ATOM 2580 C C . ARG A 1 365 ? 19.861 -10.122 -10.505 1.00 96.38 365 ARG A C 1
ATOM 2582 O O . ARG A 1 365 ? 20.324 -9.984 -11.631 1.00 96.38 365 ARG A O 1
ATOM 2589 N N . ALA A 1 366 ? 20.005 -11.243 -9.795 1.00 96.81 366 ALA A N 1
ATOM 2590 C CA . ALA A 1 366 ? 20.747 -12.408 -10.265 1.00 96.81 366 ALA A CA 1
ATOM 2591 C C . ALA A 1 366 ? 20.128 -13.013 -11.535 1.00 96.81 366 ALA A C 1
ATOM 2593 O O . ALA A 1 366 ? 20.820 -13.110 -12.543 1.00 96.81 366 ALA A O 1
ATOM 2594 N N . GLY A 1 367 ? 18.830 -13.343 -11.524 1.00 97.31 367 GLY A N 1
ATOM 2595 C CA . GLY A 1 367 ? 18.176 -13.952 -12.689 1.00 97.31 367 GLY A CA 1
ATOM 2596 C C . GLY A 1 367 ? 18.026 -13.004 -13.888 1.00 97.31 367 GLY A C 1
ATOM 2597 O O . GLY A 1 367 ? 18.055 -13.456 -15.029 1.00 97.31 367 GLY A O 1
ATOM 2598 N N . ALA A 1 368 ? 17.935 -11.687 -13.660 1.00 97.62 368 ALA A N 1
ATOM 2599 C CA . ALA A 1 368 ? 17.991 -10.700 -14.741 1.00 97.62 368 ALA A CA 1
ATOM 2600 C C . ALA A 1 368 ? 19.376 -10.665 -15.418 1.00 97.62 368 ALA A C 1
ATOM 2602 O O . ALA A 1 368 ? 19.461 -10.675 -16.645 1.00 97.62 368 ALA A O 1
ATOM 2603 N N . LEU A 1 369 ? 20.462 -10.679 -14.633 1.00 98.38 369 LEU A N 1
ATOM 2604 C CA . LEU A 1 369 ? 21.833 -10.756 -15.154 1.00 98.38 369 LEU A CA 1
ATOM 2605 C C . LEU A 1 369 ? 22.136 -12.099 -15.837 1.00 98.38 369 LEU A C 1
ATOM 2607 O O . LEU A 1 369 ? 22.856 -12.119 -16.833 1.00 98.38 369 LEU A O 1
ATOM 2611 N N . GLU A 1 370 ? 21.572 -13.198 -15.330 1.00 98.06 370 GLU A N 1
ATOM 2612 C CA . GLU A 1 370 ? 21.678 -14.545 -15.902 1.00 98.06 370 GLU A CA 1
ATOM 2613 C C . GLU A 1 370 ? 21.048 -14.620 -17.301 1.00 98.06 370 GLU A C 1
ATOM 2615 O O . GLU A 1 370 ? 21.720 -15.027 -18.251 1.00 98.06 370 GLU A O 1
ATOM 2620 N N . LEU A 1 371 ? 19.797 -14.160 -17.450 1.00 97.94 371 LEU A N 1
ATOM 2621 C CA . LEU A 1 371 ? 19.098 -14.117 -18.739 1.00 97.94 371 LEU A CA 1
ATOM 2622 C C . LEU A 1 371 ? 19.824 -13.212 -19.741 1.00 97.94 371 LEU A C 1
ATOM 2624 O O . LEU A 1 371 ? 20.128 -13.641 -20.854 1.00 97.94 371 LEU A O 1
ATOM 2628 N N . LEU A 1 372 ? 20.151 -11.981 -19.332 1.00 98.06 372 LEU A N 1
ATOM 2629 C CA . LEU A 1 372 ? 20.823 -10.993 -20.186 1.00 98.06 372 LEU A CA 1
ATOM 2630 C C . LEU A 1 372 ? 22.298 -11.336 -20.465 1.00 98.06 372 LEU A C 1
ATOM 2632 O O . LEU A 1 372 ? 22.932 -10.689 -21.301 1.00 98.06 372 LEU A O 1
ATOM 2636 N N . ARG A 1 373 ? 22.866 -12.318 -19.748 1.00 97.88 373 ARG A N 1
ATOM 2637 C CA . ARG A 1 373 ? 24.296 -12.690 -19.757 1.00 97.88 373 ARG A CA 1
ATOM 2638 C C . ARG A 1 373 ? 25.215 -11.475 -19.575 1.00 97.88 373 ARG A C 1
ATOM 2640 O O . ARG A 1 373 ? 26.285 -11.377 -20.179 1.00 97.88 373 ARG A O 1
ATOM 2647 N N . ALA A 1 374 ? 24.760 -10.526 -18.761 1.00 97.69 374 ALA A N 1
ATOM 2648 C CA . ALA A 1 374 ? 25.373 -9.219 -18.581 1.00 97.69 374 ALA A CA 1
ATOM 2649 C C . ALA A 1 374 ? 26.287 -9.186 -17.350 1.00 97.69 374 ALA A C 1
ATOM 2651 O O . ALA A 1 374 ? 26.113 -9.938 -16.390 1.00 97.69 374 ALA A O 1
ATOM 2652 N N . ARG A 1 375 ? 27.250 -8.258 -17.346 1.00 97.12 375 ARG A N 1
ATOM 2653 C CA . ARG A 1 375 ? 27.943 -7.880 -16.108 1.00 97.12 375 ARG A CA 1
ATOM 2654 C C . ARG A 1 375 ? 27.019 -7.052 -15.220 1.00 97.12 375 ARG A C 1
ATOM 2656 O O . ARG A 1 375 ? 26.079 -6.426 -15.703 1.00 97.12 375 ARG A O 1
ATOM 2663 N N . ALA A 1 376 ? 27.341 -7.000 -13.932 1.00 97.00 376 ALA A N 1
ATOM 2664 C CA . ALA A 1 376 ? 26.612 -6.269 -12.896 1.00 97.00 376 ALA A CA 1
ATOM 2665 C C . ALA A 1 376 ? 26.777 -4.728 -12.973 1.00 97.00 376 ALA A C 1
ATOM 2667 O O . ALA A 1 376 ? 26.914 -4.067 -11.946 1.00 97.00 376 ALA A O 1
ATOM 2668 N N . GLU A 1 377 ? 26.775 -4.172 -14.186 1.00 97.31 377 GLU A N 1
ATOM 2669 C CA . GLU A 1 377 ? 27.079 -2.781 -14.536 1.00 97.31 377 GLU A CA 1
ATOM 2670 C C . GLU A 1 377 ? 25.906 -2.207 -15.365 1.00 97.31 377 GLU A C 1
ATOM 2672 O O . GLU A 1 377 ? 25.522 -2.847 -16.351 1.00 97.31 377 GLU A O 1
ATOM 2677 N N . PRO A 1 378 ? 25.365 -1.005 -15.079 1.00 97.50 378 PRO A N 1
ATOM 2678 C CA . PRO A 1 378 ? 24.221 -0.459 -15.824 1.00 97.50 378 PRO A CA 1
ATOM 2679 C C . PRO A 1 378 ? 24.455 -0.373 -17.340 1.00 97.50 378 PRO A C 1
ATOM 2681 O O . PRO A 1 378 ? 23.579 -0.723 -18.129 1.00 97.50 378 PRO A O 1
ATOM 2684 N N . ALA A 1 379 ? 25.666 0.006 -17.763 1.00 98.19 379 ALA A N 1
ATOM 2685 C CA . ALA A 1 379 ? 26.037 0.076 -19.175 1.00 98.19 379 ALA A CA 1
ATOM 2686 C C . ALA A 1 379 ? 26.169 -1.310 -19.843 1.00 98.19 379 ALA A C 1
ATOM 2688 O O . ALA A 1 379 ? 25.963 -1.431 -21.050 1.00 98.19 379 ALA A O 1
ATOM 2689 N N . ALA A 1 380 ? 26.497 -2.366 -19.088 1.00 98.31 380 ALA A N 1
ATOM 2690 C CA . ALA A 1 380 ? 26.510 -3.734 -19.609 1.00 98.31 380 ALA A CA 1
ATOM 2691 C C . ALA A 1 380 ? 25.090 -4.301 -19.736 1.00 98.31 380 ALA A C 1
ATOM 2693 O O . ALA A 1 380 ? 24.794 -4.946 -20.739 1.00 98.31 380 ALA A O 1
ATOM 2694 N N . VAL A 1 381 ? 24.213 -4.001 -18.770 1.00 98.62 381 VAL A N 1
ATOM 2695 C CA . VAL A 1 381 ? 22.780 -4.327 -18.825 1.00 98.62 381 VAL A CA 1
ATOM 2696 C C . VAL A 1 381 ? 22.116 -3.629 -20.014 1.00 98.62 381 VAL A C 1
ATOM 2698 O O . VAL A 1 381 ? 21.493 -4.304 -20.826 1.00 98.62 381 VAL A O 1
ATOM 2701 N N . ALA A 1 382 ? 22.334 -2.324 -20.210 1.00 98.56 382 ALA A N 1
ATOM 2702 C CA . ALA A 1 382 ? 21.793 -1.585 -21.356 1.00 98.56 382 ALA A CA 1
ATOM 2703 C C . ALA A 1 382 ? 22.214 -2.192 -22.710 1.00 98.56 382 ALA A C 1
ATOM 2705 O O . ALA A 1 382 ? 21.370 -2.460 -23.563 1.00 98.56 382 ALA A O 1
ATOM 2706 N N . ARG A 1 383 ? 23.508 -2.507 -22.886 1.00 98.62 383 ARG A N 1
ATOM 2707 C CA . ARG A 1 383 ? 24.030 -3.173 -24.100 1.00 98.62 383 ARG A CA 1
ATOM 2708 C C . ARG A 1 383 ? 23.536 -4.611 -24.299 1.00 98.62 383 ARG A C 1
ATOM 2710 O O . ARG A 1 383 ? 23.767 -5.163 -25.377 1.00 98.62 383 ARG A O 1
ATOM 2717 N N . ALA A 1 384 ? 22.940 -5.231 -23.282 1.00 98.50 384 ALA A N 1
ATOM 2718 C CA . ALA A 1 384 ? 22.284 -6.529 -23.389 1.00 98.50 384 ALA A CA 1
ATOM 2719 C C . ALA A 1 384 ? 20.797 -6.365 -23.736 1.00 98.50 384 ALA A C 1
ATOM 2721 O O . ALA A 1 384 ? 20.355 -6.946 -24.719 1.00 98.50 384 ALA A O 1
ATOM 2722 N N . VAL A 1 385 ? 20.062 -5.513 -23.008 1.00 98.69 385 VAL A N 1
ATOM 2723 C CA . VAL A 1 385 ? 18.636 -5.214 -23.254 1.00 98.69 385 VAL A CA 1
ATOM 2724 C C . VAL A 1 385 ? 18.394 -4.741 -24.692 1.00 98.69 385 VAL A C 1
ATOM 2726 O O . VAL A 1 385 ? 17.485 -5.244 -25.347 1.00 98.69 385 VAL A O 1
ATOM 2729 N N . ALA A 1 386 ? 19.269 -3.889 -25.234 1.00 98.56 386 ALA A N 1
ATOM 2730 C CA . ALA A 1 386 ? 19.210 -3.394 -26.615 1.00 98.56 386 ALA A CA 1
ATOM 2731 C C . ALA A 1 386 ? 19.373 -4.475 -27.718 1.00 98.56 386 ALA A C 1
ATOM 2733 O O . ALA A 1 386 ? 19.461 -4.144 -28.898 1.00 98.56 386 ALA A O 1
ATOM 2734 N N . ARG A 1 387 ? 19.451 -5.765 -27.358 1.00 98.25 387 ARG A N 1
ATOM 2735 C CA . ARG A 1 387 ? 19.509 -6.918 -28.280 1.00 98.25 387 ARG A CA 1
ATOM 2736 C C . ARG A 1 387 ? 18.202 -7.712 -28.353 1.00 98.25 387 ARG A C 1
ATOM 2738 O O . ARG A 1 387 ? 18.128 -8.656 -29.133 1.00 98.25 387 ARG A O 1
ATOM 2745 N N . HIS A 1 388 ? 17.219 -7.376 -27.521 1.00 98.44 388 HIS A N 1
ATOM 2746 C CA . HIS A 1 388 ? 15.924 -8.049 -27.442 1.00 98.44 388 HIS A CA 1
ATOM 2747 C C . HIS A 1 388 ? 14.800 -7.087 -27.853 1.00 98.44 388 HIS A C 1
ATOM 2749 O O . HIS A 1 388 ? 14.952 -5.872 -27.744 1.00 98.44 388 HIS A O 1
ATOM 2755 N N . ASP A 1 389 ? 13.668 -7.644 -28.275 1.00 98.38 389 ASP A N 1
ATOM 2756 C CA . ASP A 1 389 ? 12.358 -6.981 -28.270 1.00 98.38 389 ASP A CA 1
ATOM 2757 C C . ASP A 1 389 ? 11.861 -6.841 -26.814 1.00 98.38 389 ASP A C 1
ATOM 2759 O O . ASP A 1 389 ? 12.094 -7.731 -25.986 1.00 98.38 389 ASP A O 1
ATOM 2763 N N . ALA A 1 390 ? 11.212 -5.727 -26.470 1.00 98.38 390 ALA A N 1
ATOM 2764 C CA . ALA A 1 390 ? 10.822 -5.429 -25.093 1.00 98.38 390 ALA A CA 1
ATOM 2765 C C . ALA A 1 390 ? 9.689 -6.326 -24.570 1.00 98.38 390 ALA A C 1
ATOM 2767 O O . ALA A 1 390 ? 9.677 -6.663 -23.382 1.00 98.38 390 ALA A O 1
ATOM 2768 N N . ALA A 1 391 ? 8.754 -6.739 -25.430 1.00 97.69 391 ALA A N 1
ATOM 2769 C CA . ALA A 1 391 ? 7.659 -7.635 -25.069 1.00 97.69 391 ALA A CA 1
ATOM 2770 C C . ALA A 1 391 ? 8.147 -9.086 -24.932 1.00 97.69 391 ALA A C 1
ATOM 2772 O O . ALA A 1 391 ? 7.744 -9.788 -24.000 1.00 97.69 391 ALA A O 1
ATOM 2773 N N . GLN A 1 392 ? 9.064 -9.527 -25.800 1.00 98.12 392 GLN A N 1
ATOM 2774 C CA . GLN A 1 392 ? 9.740 -10.817 -25.663 1.00 98.12 392 GLN A CA 1
ATOM 2775 C C . GLN A 1 392 ? 10.567 -10.864 -24.370 1.00 98.12 392 GLN A C 1
ATOM 2777 O O . GLN A 1 392 ? 10.423 -11.804 -23.588 1.00 98.12 392 GLN A O 1
ATOM 2782 N N . LEU A 1 393 ? 11.387 -9.842 -24.106 1.00 98.50 393 LEU A N 1
ATOM 2783 C CA . LEU A 1 393 ? 12.227 -9.781 -22.907 1.00 98.50 393 LEU A CA 1
ATOM 2784 C C . LEU A 1 393 ? 11.396 -9.720 -21.615 1.00 98.50 393 LEU A C 1
ATOM 2786 O O . LEU A 1 393 ? 11.742 -10.376 -20.631 1.00 98.50 393 LEU A O 1
ATOM 2790 N N . GLU A 1 394 ? 10.276 -8.986 -21.617 1.00 98.12 394 GLU A N 1
ATOM 2791 C CA . GLU A 1 394 ? 9.292 -9.027 -20.531 1.00 98.12 394 GLU A CA 1
ATOM 2792 C C . GLU A 1 394 ? 8.795 -10.463 -20.297 1.00 98.12 394 GLU A C 1
ATOM 2794 O O . GLU A 1 394 ? 8.843 -10.949 -19.164 1.00 98.12 394 GLU A O 1
ATOM 2799 N N . ALA A 1 395 ? 8.347 -11.154 -21.349 1.00 97.12 395 ALA A N 1
ATOM 2800 C CA . ALA A 1 395 ? 7.792 -12.500 -21.244 1.00 97.12 395 ALA A CA 1
ATOM 2801 C C . ALA A 1 395 ? 8.821 -13.533 -20.747 1.00 97.12 395 ALA A C 1
ATOM 2803 O O . ALA A 1 395 ? 8.499 -14.346 -19.877 1.00 97.12 395 ALA A O 1
ATOM 2804 N N . GLU A 1 396 ? 10.063 -13.485 -21.238 1.00 97.75 396 GLU A N 1
ATOM 2805 C CA . GLU A 1 396 ? 11.149 -14.377 -20.806 1.00 97.75 396 GLU A CA 1
ATOM 2806 C C . GLU A 1 396 ? 11.514 -14.151 -19.325 1.00 97.75 396 GLU A C 1
ATOM 2808 O O . GLU A 1 396 ? 11.583 -15.105 -18.541 1.00 97.75 396 GLU A O 1
ATOM 2813 N N . LEU A 1 397 ? 11.658 -12.889 -18.899 1.00 97.25 397 LEU A N 1
ATOM 2814 C CA . LEU A 1 397 ? 11.922 -12.541 -17.498 1.00 97.25 397 LEU A CA 1
ATOM 2815 C C . LEU A 1 397 ? 10.752 -12.939 -16.583 1.00 97.25 397 LEU A C 1
ATOM 2817 O O . LEU A 1 397 ? 10.977 -13.504 -15.508 1.00 97.25 397 LEU A O 1
ATOM 2821 N N . GLN A 1 398 ? 9.503 -12.708 -16.997 1.00 94.25 398 GLN A N 1
ATOM 2822 C CA . GLN A 1 398 ? 8.320 -13.131 -16.240 1.00 94.25 398 GLN A CA 1
ATOM 2823 C C . GLN A 1 398 ? 8.207 -14.662 -16.144 1.00 94.25 398 GLN A C 1
ATOM 2825 O O . GLN A 1 398 ? 7.847 -15.170 -15.078 1.00 94.25 398 GLN A O 1
ATOM 2830 N N . ALA A 1 399 ? 8.580 -15.409 -17.190 1.00 94.81 399 ALA A N 1
ATOM 2831 C CA . ALA A 1 399 ? 8.610 -16.874 -17.183 1.00 94.81 399 ALA A CA 1
ATOM 2832 C C . ALA A 1 399 ? 9.660 -17.439 -16.205 1.00 94.81 399 ALA A C 1
ATOM 2834 O O . ALA A 1 399 ? 9.367 -18.380 -15.466 1.00 94.81 399 ALA A O 1
ATOM 2835 N N . MET A 1 400 ? 10.837 -16.808 -16.104 1.00 94.75 400 MET A N 1
ATOM 2836 C CA . MET A 1 400 ? 11.825 -17.092 -15.046 1.00 94.75 400 MET A CA 1
ATOM 2837 C C . MET A 1 400 ? 11.375 -16.619 -13.648 1.00 94.75 400 MET A C 1
ATOM 2839 O O . MET A 1 400 ? 12.051 -16.859 -12.645 1.00 94.75 400 MET A O 1
ATOM 2843 N N . GLY A 1 401 ? 10.227 -15.943 -13.542 1.00 92.00 401 GLY A N 1
ATOM 2844 C CA . GLY A 1 401 ? 9.724 -15.377 -12.295 1.00 92.00 401 GLY A CA 1
ATOM 2845 C C . GLY A 1 401 ? 10.552 -14.196 -11.787 1.00 92.00 401 GLY A C 1
ATOM 2846 O O . GLY A 1 401 ? 10.520 -13.933 -10.579 1.00 92.00 401 GLY A O 1
ATOM 2847 N N . MET A 1 402 ? 11.281 -13.520 -12.680 1.00 95.69 402 MET A N 1
ATOM 2848 C CA . MET A 1 402 ? 11.924 -12.224 -12.457 1.00 95.69 402 MET A CA 1
ATOM 2849 C C . MET A 1 402 ? 10.890 -11.093 -12.549 1.00 95.69 402 MET A C 1
ATOM 2851 O O . MET A 1 402 ? 9.686 -11.333 -12.643 1.00 95.69 402 MET A O 1
ATOM 2855 N N . CYS A 1 403 ? 11.341 -9.849 -12.402 1.00 95.44 403 CYS A N 1
ATOM 2856 C CA . CYS A 1 403 ? 10.477 -8.677 -12.278 1.00 95.44 403 CYS A CA 1
ATOM 2857 C C . CYS A 1 403 ? 10.909 -7.604 -13.276 1.00 95.44 403 CYS A C 1
ATOM 2859 O O . CYS A 1 403 ? 11.826 -6.831 -13.003 1.00 95.44 403 CYS A O 1
ATOM 2861 N N . ALA A 1 404 ? 10.243 -7.597 -14.427 1.00 97.44 404 ALA A N 1
ATOM 2862 C CA . ALA A 1 404 ? 10.410 -6.616 -15.485 1.00 97.44 404 ALA A CA 1
ATOM 2863 C C . ALA A 1 404 ? 9.081 -6.394 -16.218 1.00 97.44 404 ALA A C 1
ATOM 2865 O O . ALA A 1 404 ? 8.221 -7.282 -16.215 1.00 97.44 404 ALA A O 1
ATOM 2866 N N . THR A 1 405 ? 8.944 -5.219 -16.832 1.00 98.12 405 THR A N 1
ATOM 2867 C CA . THR A 1 405 ? 7.733 -4.798 -17.546 1.00 98.12 405 THR A CA 1
ATOM 2868 C C . THR A 1 405 ? 8.092 -3.868 -18.704 1.00 98.12 405 THR A C 1
ATOM 2870 O O . THR A 1 405 ? 8.823 -2.898 -18.505 1.00 98.12 405 THR A O 1
ATOM 2873 N N . MET A 1 406 ? 7.560 -4.128 -19.898 1.00 98.31 406 MET A N 1
ATOM 2874 C CA . MET A 1 406 ? 7.616 -3.219 -21.045 1.00 98.31 406 MET A CA 1
ATOM 2875 C C . MET A 1 406 ? 6.740 -1.989 -20.785 1.00 98.31 406 MET A C 1
ATOM 2877 O O . MET A 1 406 ? 5.570 -2.122 -20.411 1.00 98.31 406 MET A O 1
ATOM 2881 N N . ALA A 1 407 ? 7.290 -0.801 -21.032 1.00 98.44 407 ALA A N 1
ATOM 2882 C CA . ALA A 1 407 ? 6.551 0.450 -20.998 1.00 98.44 407 ALA A CA 1
ATOM 2883 C C . ALA A 1 4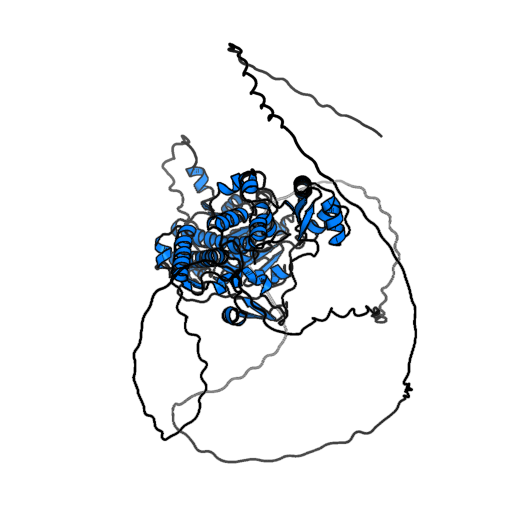07 ? 5.456 0.447 -22.068 1.00 98.44 407 ALA A C 1
ATOM 2885 O O . ALA A 1 407 ? 5.722 0.199 -23.249 1.00 98.44 407 ALA A O 1
ATOM 2886 N N . ARG A 1 408 ? 4.230 0.715 -21.628 1.00 98.12 408 ARG A N 1
ATOM 2887 C CA . ARG A 1 408 ? 3.025 0.792 -22.456 1.00 98.12 408 ARG A CA 1
ATOM 2888 C C . ARG A 1 408 ? 2.371 2.149 -22.294 1.00 98.12 408 ARG A C 1
ATOM 2890 O O . ARG A 1 408 ? 2.536 2.768 -21.243 1.00 98.12 408 ARG A O 1
ATOM 2897 N N . ASP A 1 409 ? 1.614 2.578 -23.294 1.00 97.00 409 ASP A N 1
ATOM 2898 C CA . ASP A 1 409 ? 0.636 3.653 -23.116 1.00 97.00 409 ASP A CA 1
ATOM 2899 C C . ASP A 1 409 ? -0.676 3.131 -22.482 1.00 97.00 409 ASP A C 1
ATOM 2901 O O . ASP A 1 409 ? -0.846 1.934 -22.217 1.00 97.00 409 ASP A O 1
ATOM 2905 N N . GLU A 1 410 ? -1.607 4.038 -22.181 1.00 95.25 410 GLU A N 1
ATOM 2906 C CA . GLU A 1 410 ? -2.893 3.685 -21.568 1.00 95.25 410 GLU A CA 1
ATOM 2907 C C . GLU A 1 410 ? -3.798 2.854 -22.504 1.00 95.25 410 GLU A C 1
ATOM 2909 O O . GLU A 1 410 ? -4.497 1.939 -22.052 1.00 95.25 410 GLU A O 1
ATOM 2914 N N . GLN A 1 411 ? -3.781 3.129 -23.811 1.00 96.31 411 GLN A N 1
ATOM 2915 C CA . GLN A 1 411 ? -4.594 2.415 -24.794 1.00 96.31 411 GLN A CA 1
ATOM 2916 C C . GLN A 1 411 ? -4.092 0.976 -24.962 1.00 96.31 411 GLN A C 1
ATOM 2918 O O . GLN A 1 411 ? -4.895 0.039 -24.944 1.00 96.31 411 GLN A O 1
ATOM 2923 N N . GLU A 1 412 ? -2.776 0.780 -25.046 1.00 97.69 412 GLU A N 1
ATOM 2924 C CA . GLU A 1 412 ? -2.124 -0.530 -25.006 1.00 97.69 412 GLU A CA 1
ATOM 2925 C C . GLU A 1 412 ? -2.458 -1.292 -23.717 1.00 97.69 412 GLU A C 1
ATOM 2927 O O . GLU A 1 412 ? -2.739 -2.493 -23.767 1.00 97.69 412 GLU A O 1
ATOM 2932 N N . TRP A 1 413 ? -2.480 -0.617 -22.561 1.00 97.31 413 TRP A N 1
ATOM 2933 C CA . TRP A 1 413 ? -2.829 -1.249 -21.288 1.00 97.31 413 TRP A CA 1
ATOM 2934 C C . TRP A 1 413 ? -4.285 -1.725 -21.235 1.00 97.31 413 TRP A C 1
ATOM 2936 O O . TRP A 1 413 ? -4.533 -2.888 -20.903 1.00 97.31 413 TRP A O 1
ATOM 2946 N N . TRP A 1 414 ? -5.261 -0.890 -21.605 1.00 94.94 414 TRP A N 1
ATOM 2947 C CA . TRP A 1 414 ? -6.668 -1.315 -21.635 1.00 94.94 414 TRP A CA 1
ATOM 2948 C C . TRP A 1 414 ? -6.973 -2.290 -22.788 1.00 94.94 414 TRP A C 1
ATOM 2950 O O . TRP A 1 414 ? -7.892 -3.108 -22.676 1.00 94.94 414 TRP A O 1
ATOM 2960 N N . ALA A 1 415 ? -6.173 -2.296 -23.859 1.00 96.94 415 ALA A N 1
ATOM 2961 C CA . ALA A 1 415 ? -6.189 -3.339 -24.886 1.00 96.94 415 ALA A CA 1
ATOM 2962 C C . ALA A 1 415 ? -5.525 -4.656 -24.427 1.00 96.94 415 ALA A C 1
ATOM 2964 O O . ALA A 1 415 ? -5.820 -5.725 -24.979 1.00 96.94 415 ALA A O 1
ATOM 2965 N N . HIS A 1 416 ? -4.680 -4.633 -23.396 1.00 97.12 416 HIS A N 1
ATOM 2966 C CA . HIS A 1 416 ? -4.031 -5.823 -22.858 1.00 97.12 416 HIS A CA 1
ATOM 2967 C C . HIS A 1 416 ? -5.002 -6.659 -21.986 1.00 97.12 416 HIS A C 1
ATOM 2969 O O . HIS A 1 416 ? -5.768 -6.104 -21.190 1.00 97.12 416 HIS A O 1
ATOM 2975 N N . PRO A 1 417 ? -4.995 -8.012 -22.058 1.00 97.12 417 PRO A N 1
ATOM 2976 C CA . PRO A 1 417 ? -5.918 -8.841 -21.275 1.00 97.12 417 PRO A CA 1
ATOM 2977 C C . PRO A 1 417 ? -5.795 -8.689 -19.750 1.00 97.12 417 PRO A C 1
ATOM 2979 O O . PRO A 1 417 ? -6.757 -8.981 -19.043 1.00 97.12 417 PRO A O 1
ATOM 2982 N N . ALA A 1 418 ? -4.645 -8.237 -19.232 1.00 95.88 418 ALA A N 1
ATOM 2983 C CA . ALA A 1 418 ? -4.502 -7.914 -17.811 1.00 95.88 418 ALA A CA 1
ATOM 2984 C C . ALA A 1 418 ? -5.205 -6.597 -17.436 1.00 95.88 418 ALA A C 1
ATOM 2986 O O . ALA A 1 418 ? -5.944 -6.582 -16.455 1.00 95.88 418 ALA A O 1
ATOM 2987 N N . GLY A 1 419 ? -5.058 -5.531 -18.233 1.00 96.81 419 GLY A N 1
ATOM 2988 C CA . GLY A 1 419 ? -5.728 -4.251 -17.982 1.00 96.81 419 GLY A CA 1
ATOM 2989 C C . GLY A 1 419 ? -7.249 -4.380 -18.029 1.00 96.81 419 GLY A C 1
ATOM 2990 O O . GLY A 1 419 ? -7.929 -3.927 -17.110 1.00 96.81 419 GLY A O 1
ATOM 2991 N N . ARG A 1 420 ? -7.793 -5.121 -19.009 1.00 97.06 420 ARG A N 1
ATOM 2992 C CA . ARG A 1 420 ? -9.231 -5.465 -19.035 1.00 97.06 420 ARG A CA 1
ATOM 2993 C C . ARG A 1 420 ? -9.704 -6.202 -17.781 1.00 97.06 420 ARG A C 1
ATOM 2995 O O . ARG A 1 420 ? -10.804 -5.942 -17.307 1.00 97.06 420 ARG A O 1
ATOM 3002 N N . ALA A 1 421 ? -8.900 -7.128 -17.258 1.00 96.62 421 ALA A N 1
ATOM 3003 C CA . ALA A 1 421 ? -9.258 -7.896 -16.068 1.00 96.62 421 ALA A CA 1
ATOM 3004 C C . ALA A 1 421 ? -9.195 -7.056 -14.783 1.00 96.62 421 ALA A C 1
ATOM 3006 O O . ALA A 1 421 ? -10.038 -7.230 -13.909 1.00 96.62 421 ALA A O 1
ATOM 3007 N N . VAL A 1 422 ? -8.240 -6.124 -14.687 1.00 95.12 422 VAL A N 1
ATOM 3008 C CA . VAL A 1 422 ? -8.176 -5.126 -13.608 1.00 95.12 422 VAL A CA 1
ATOM 3009 C C . VAL A 1 422 ? -9.394 -4.202 -13.665 1.00 95.12 422 VAL A C 1
ATOM 3011 O O . VAL A 1 422 ? -10.055 -4.015 -12.652 1.00 95.12 422 VAL A O 1
ATOM 3014 N N . ALA A 1 423 ? -9.758 -3.705 -14.852 1.00 93.56 423 ALA A N 1
ATOM 3015 C CA . ALA A 1 423 ? -10.845 -2.740 -15.030 1.00 93.56 423 ALA A CA 1
ATOM 3016 C C . ALA A 1 423 ? -12.238 -3.215 -14.565 1.00 93.56 423 ALA A C 1
ATOM 3018 O O . ALA A 1 423 ? -13.105 -2.375 -14.327 1.00 93.56 423 ALA A O 1
ATOM 3019 N N . GLY A 1 424 ? -12.448 -4.530 -14.424 1.00 91.25 424 GLY A N 1
ATOM 3020 C CA . GLY A 1 424 ? -13.666 -5.140 -13.874 1.00 91.25 424 GLY A CA 1
ATOM 3021 C C . GLY A 1 424 ? -13.652 -5.391 -12.357 1.00 91.25 424 GLY A C 1
ATOM 3022 O O . GLY A 1 424 ? -14.579 -6.017 -11.842 1.00 91.25 424 GLY A O 1
ATOM 3023 N N . LEU A 1 425 ? -12.613 -4.958 -11.635 1.00 95.44 425 LEU A N 1
ATOM 3024 C CA . LEU A 1 425 ? -12.516 -5.038 -10.173 1.00 95.44 425 LEU A CA 1
ATOM 3025 C C . LEU A 1 425 ? -12.895 -3.685 -9.533 1.00 95.44 425 LEU A C 1
ATOM 3027 O O . LEU A 1 425 ? -12.661 -2.641 -10.142 1.00 95.44 425 LEU A O 1
ATOM 3031 N N . PRO A 1 426 ? -13.452 -3.653 -8.308 1.00 96.50 426 PRO A N 1
ATOM 3032 C CA . PRO A 1 426 ? -13.602 -2.415 -7.546 1.00 96.50 426 PRO A CA 1
ATOM 3033 C C . PRO A 1 426 ? -12.283 -2.045 -6.844 1.00 96.50 426 PRO A C 1
ATOM 3035 O O . PRO A 1 426 ? -11.398 -2.885 -6.678 1.00 96.50 426 PRO A O 1
ATOM 3038 N N . LEU A 1 427 ? -12.152 -0.785 -6.410 1.00 97.94 427 LEU A N 1
ATOM 3039 C CA . LEU A 1 427 ? -10.945 -0.270 -5.740 1.00 97.94 427 LEU A CA 1
ATOM 3040 C C . LEU A 1 427 ? -10.637 -0.987 -4.414 1.00 97.94 427 LEU A C 1
ATOM 3042 O O . LEU A 1 427 ? -9.481 -1.310 -4.140 1.00 97.94 427 LEU A O 1
ATOM 3046 N N . VAL A 1 428 ? -11.678 -1.274 -3.631 1.00 97.94 428 VAL A N 1
ATOM 3047 C CA . VAL A 1 428 ? -11.608 -2.070 -2.403 1.00 97.94 428 VAL A CA 1
ATOM 3048 C C . VAL A 1 428 ? -12.712 -3.124 -2.463 1.00 97.94 428 VAL A C 1
ATOM 3050 O O . VAL A 1 428 ? -13.882 -2.793 -2.637 1.00 97.94 428 VAL A O 1
ATOM 3053 N N . GLU A 1 429 ? -12.353 -4.399 -2.336 1.00 96.50 429 GLU A N 1
ATOM 3054 C CA . GLU A 1 429 ? -13.310 -5.486 -2.108 1.00 96.50 429 GLU A CA 1
ATOM 3055 C C . GLU A 1 429 ? -13.392 -5.780 -0.609 1.00 96.50 429 GLU A C 1
ATOM 3057 O O . GLU A 1 429 ? -12.346 -5.912 0.024 1.00 96.50 429 GLU A O 1
ATOM 3062 N N . ILE A 1 430 ? -14.600 -5.931 -0.055 1.00 96.69 430 ILE A N 1
ATOM 3063 C CA . ILE A 1 430 ? -14.830 -6.353 1.337 1.00 96.69 430 ILE A CA 1
ATOM 3064 C C . ILE A 1 430 ? -15.942 -7.415 1.347 1.00 96.69 430 ILE A C 1
ATOM 3066 O O . ILE A 1 430 ? -17.126 -7.091 1.397 1.00 96.69 430 ILE A O 1
ATOM 3070 N N . ASP A 1 431 ? -15.562 -8.693 1.278 1.00 95.94 431 ASP A N 1
ATOM 3071 C CA . ASP A 1 431 ? -16.503 -9.826 1.310 1.00 95.94 431 ASP A CA 1
ATOM 3072 C C . ASP A 1 431 ? -16.622 -10.432 2.714 1.00 95.94 431 ASP A C 1
ATOM 3074 O O . ASP A 1 431 ? -15.637 -10.500 3.447 1.00 95.94 431 ASP A O 1
ATOM 3078 N N . ARG A 1 432 ? -17.785 -11.002 3.051 1.00 95.06 432 ARG A N 1
ATOM 3079 C CA . ARG A 1 432 ? -17.923 -11.971 4.156 1.00 95.06 432 ARG A CA 1
ATOM 3080 C C . ARG A 1 432 ? -17.472 -13.361 3.674 1.00 95.06 432 ARG A C 1
ATOM 3082 O O . ARG A 1 432 ? -17.826 -13.762 2.565 1.00 95.06 432 ARG A O 1
ATOM 3089 N N . ILE A 1 433 ? -16.723 -14.092 4.499 1.00 94.00 433 ILE A N 1
ATOM 3090 C CA . ILE A 1 433 ? -16.168 -15.433 4.213 1.00 94.00 433 ILE A CA 1
ATOM 3091 C C . ILE A 1 433 ? -16.420 -16.417 5.371 1.00 94.00 433 ILE A C 1
ATOM 3093 O O . ILE A 1 433 ? -16.889 -16.018 6.440 1.00 94.00 433 ILE A O 1
ATOM 3097 N N . GLY A 1 434 ? -16.079 -17.695 5.180 1.00 82.94 434 GLY A N 1
ATOM 3098 C CA . GLY A 1 434 ? -16.356 -18.774 6.131 1.00 82.94 434 GLY A CA 1
ATOM 3099 C C . GLY A 1 434 ? -17.691 -19.491 5.895 1.00 82.94 434 GLY A C 1
ATOM 3100 O O . GLY A 1 434 ? -18.487 -19.120 5.030 1.00 82.94 434 GLY A O 1
ATOM 3101 N N . ASP A 1 435 ? -17.916 -20.555 6.667 1.00 64.62 435 ASP A N 1
ATOM 3102 C CA . ASP A 1 435 ? -18.868 -21.618 6.316 1.00 64.62 435 ASP A CA 1
ATOM 3103 C C . ASP A 1 435 ? -20.347 -21.152 6.276 1.00 64.62 435 ASP A C 1
ATOM 3105 O O . ASP A 1 435 ? -21.090 -21.594 5.397 1.00 64.62 435 ASP A O 1
ATOM 3109 N N . ASP A 1 436 ? -20.746 -20.157 7.088 1.00 57.69 436 ASP A N 1
ATOM 3110 C CA . ASP A 1 436 ? -22.042 -19.446 6.997 1.00 57.69 436 ASP A CA 1
ATOM 3111 C C . ASP A 1 436 ? -22.406 -19.008 5.559 1.00 57.69 436 ASP A C 1
ATOM 3113 O O . ASP A 1 436 ? -23.573 -18.960 5.168 1.00 57.69 436 ASP A O 1
ATOM 3117 N N . VAL A 1 437 ? -21.398 -18.602 4.778 1.00 57.62 437 VAL A N 1
ATOM 3118 C CA . VAL A 1 437 ? -21.560 -18.033 3.431 1.00 57.62 437 VAL A CA 1
ATOM 3119 C C . VAL A 1 437 ? -21.655 -19.139 2.374 1.00 57.62 437 VAL A C 1
ATOM 3121 O O . VAL A 1 437 ? -22.196 -18.913 1.288 1.00 57.62 437 VAL A O 1
ATOM 3124 N N . ALA A 1 438 ? -21.175 -20.346 2.690 1.00 48.16 438 ALA A N 1
ATOM 3125 C CA . ALA A 1 438 ? -21.311 -21.519 1.837 1.00 48.16 438 ALA A CA 1
ATOM 3126 C C . ALA A 1 438 ? -22.741 -22.080 1.888 1.00 48.16 438 ALA A C 1
ATOM 3128 O O . ALA A 1 438 ? -23.325 -22.328 0.832 1.00 48.16 438 ALA A O 1
ATOM 3129 N N . GLU A 1 439 ? -23.340 -22.202 3.081 1.00 42.91 439 GLU A N 1
ATOM 3130 C CA . GLU A 1 439 ? -24.737 -22.644 3.225 1.00 42.91 439 GLU A CA 1
ATOM 3131 C C . GLU A 1 439 ? -25.708 -21.692 2.508 1.00 42.91 439 GLU A C 1
ATOM 3133 O O . GLU A 1 439 ? -26.554 -22.133 1.731 1.00 42.91 439 GLU A O 1
ATOM 3138 N N . ALA A 1 440 ? -25.523 -20.377 2.671 1.00 44.41 440 ALA A N 1
ATOM 3139 C CA . ALA A 1 440 ? -26.363 -19.349 2.048 1.00 44.41 440 ALA A CA 1
ATOM 3140 C C . ALA A 1 440 ? -26.289 -19.293 0.504 1.00 44.41 440 ALA A C 1
ATOM 3142 O O . ALA A 1 440 ? -27.107 -18.621 -0.124 1.00 44.41 440 ALA A O 1
ATOM 3143 N N . ARG A 1 441 ? -25.315 -19.972 -0.121 1.00 44.50 441 ARG A N 1
ATOM 3144 C CA . ARG A 1 441 ? -25.160 -20.066 -1.586 1.00 44.50 441 ARG A CA 1
ATOM 3145 C C . ARG A 1 441 ? -25.599 -21.424 -2.156 1.00 44.50 441 ARG A C 1
ATOM 3147 O O . ARG A 1 441 ? -25.521 -21.625 -3.368 1.00 44.50 441 ARG A O 1
ATOM 3154 N N . GLY A 1 442 ? -26.077 -22.342 -1.314 1.00 32.69 442 GLY A N 1
ATOM 3155 C CA . GLY A 1 442 ? -26.625 -23.630 -1.733 1.00 32.69 442 GLY A CA 1
ATOM 3156 C C . GLY A 1 442 ? -28.068 -23.529 -2.241 1.00 32.69 442 GLY A C 1
ATOM 3157 O O . GLY A 1 442 ? -28.953 -23.041 -1.543 1.00 32.69 442 GLY A O 1
ATOM 3158 N N . GLY A 1 443 ? -28.326 -24.054 -3.444 1.00 33.62 443 GLY A N 1
ATOM 3159 C CA . GLY A 1 443 ? -29.690 -24.359 -3.899 1.00 33.62 443 GLY A CA 1
ATOM 3160 C C . GLY A 1 443 ? -30.368 -25.424 -3.014 1.00 33.62 443 GLY A C 1
ATOM 3161 O O . GLY A 1 443 ? -29.694 -26.074 -2.213 1.00 33.62 443 GLY A O 1
ATOM 3162 N N . PRO A 1 444 ? -31.694 -25.623 -3.132 1.00 38.31 444 PRO A N 1
ATOM 3163 C CA . PRO A 1 444 ? -32.497 -26.302 -2.113 1.00 38.31 444 PRO A CA 1
ATOM 3164 C C . PRO A 1 444 ? -32.123 -27.779 -1.916 1.00 38.31 444 PRO A C 1
ATOM 3166 O O . PRO A 1 444 ? -32.606 -28.668 -2.619 1.00 38.31 444 PRO A O 1
ATOM 3169 N N . SER A 1 445 ? -31.313 -28.047 -0.891 1.00 35.84 445 SER A N 1
ATOM 3170 C CA . SER A 1 445 ? -31.124 -29.394 -0.359 1.00 35.84 445 SER A CA 1
ATOM 3171 C C . SER A 1 445 ? -32.399 -29.829 0.364 1.00 35.84 445 SER A C 1
ATOM 3173 O O . SER A 1 445 ? -32.764 -29.271 1.399 1.00 35.84 445 SER A O 1
ATOM 3175 N N . MET A 1 446 ? -33.093 -30.828 -0.185 1.00 37.12 446 MET A N 1
ATOM 3176 C CA . MET A 1 446 ? -34.309 -31.420 0.388 1.00 37.12 446 MET A CA 1
ATOM 3177 C C . MET A 1 446 ? -33.991 -32.327 1.593 1.00 37.12 446 MET A C 1
ATOM 3179 O O . MET A 1 446 ? -34.282 -33.521 1.598 1.00 37.12 446 MET A O 1
ATOM 3183 N N . ALA A 1 447 ? -33.405 -31.744 2.639 1.00 36.12 447 ALA A N 1
ATOM 3184 C CA . ALA A 1 447 ? -33.208 -32.361 3.944 1.00 36.12 447 ALA A CA 1
ATOM 3185 C C . ALA A 1 447 ? -34.141 -31.684 4.959 1.00 36.12 447 ALA A C 1
ATOM 3187 O O . ALA A 1 447 ? -33.924 -30.544 5.364 1.00 36.12 447 ALA A O 1
ATOM 3188 N N . THR A 1 448 ? -35.215 -32.374 5.356 1.00 30.27 448 THR A N 1
ATOM 3189 C CA . THR A 1 448 ? -36.182 -31.826 6.323 1.00 30.27 448 THR A CA 1
ATOM 3190 C C . THR A 1 448 ? -35.496 -31.625 7.680 1.00 30.27 448 THR A C 1
ATOM 3192 O O . THR A 1 448 ? -35.001 -32.609 8.235 1.00 30.27 448 THR A O 1
ATOM 3195 N N . PRO A 1 449 ? -35.465 -30.407 8.254 1.00 34.09 449 PRO A N 1
ATOM 3196 C CA . PRO A 1 449 ? -34.806 -30.183 9.532 1.00 34.09 449 PRO A CA 1
ATOM 3197 C C . PRO A 1 449 ? -35.564 -30.904 10.650 1.00 34.09 449 PRO A C 1
ATOM 3199 O O . PRO A 1 449 ? -36.754 -30.664 10.878 1.00 34.09 449 PRO A O 1
ATOM 3202 N N . ALA A 1 450 ? -34.865 -31.777 11.376 1.00 33.44 450 ALA A N 1
ATOM 3203 C CA . ALA A 1 450 ? -35.410 -32.421 12.561 1.00 33.44 450 ALA A CA 1
ATOM 3204 C C . ALA A 1 450 ? -35.748 -31.351 13.615 1.00 33.44 450 ALA A C 1
ATOM 3206 O O . ALA A 1 450 ? -34.869 -30.662 14.136 1.00 33.44 450 ALA A O 1
ATOM 3207 N N . ARG A 1 451 ? -37.041 -31.197 13.925 1.00 39.16 451 ARG A N 1
ATOM 3208 C CA . ARG A 1 451 ? -37.560 -30.219 14.893 1.00 39.16 451 ARG A CA 1
ATOM 3209 C C . ARG A 1 451 ? -37.125 -30.599 16.319 1.00 39.16 451 ARG A C 1
ATOM 3211 O O . ARG A 1 451 ? -37.898 -31.213 17.046 1.00 39.16 451 ARG A O 1
ATOM 3218 N N . GLY A 1 452 ? -35.900 -30.243 16.711 1.00 39.97 452 GLY A N 1
ATOM 3219 C CA . GLY A 1 452 ? -35.351 -30.628 18.019 1.00 39.97 452 GLY A CA 1
ATOM 3220 C C . GLY A 1 452 ? -34.149 -29.832 18.539 1.00 39.97 452 GLY A C 1
ATOM 3221 O O . GLY A 1 452 ? -34.007 -29.712 19.751 1.00 39.97 452 GLY A O 1
ATOM 3222 N N . THR A 1 453 ? -33.311 -29.241 17.680 1.00 34.81 453 THR A N 1
ATOM 3223 C CA . THR A 1 453 ? -32.101 -28.519 18.121 1.00 34.81 453 THR A CA 1
ATOM 3224 C C . THR A 1 453 ? -32.050 -27.094 17.584 1.00 34.81 453 THR A C 1
ATOM 3226 O O . THR A 1 453 ? -31.758 -26.866 16.411 1.00 34.81 453 THR A O 1
ATOM 3229 N N . ARG A 1 454 ? -32.267 -26.114 18.469 1.00 34.66 454 ARG A N 1
ATOM 3230 C CA . ARG A 1 454 ? -31.820 -24.735 18.239 1.00 34.66 454 ARG A CA 1
ATOM 3231 C C . ARG A 1 454 ? -30.292 -24.762 18.273 1.00 34.66 454 ARG A C 1
ATOM 3233 O O . ARG A 1 454 ? -29.731 -25.051 19.327 1.00 34.66 454 ARG A O 1
ATOM 3240 N N . ALA A 1 455 ? -29.640 -24.514 17.137 1.00 33.72 455 ALA A N 1
ATOM 3241 C CA . ALA A 1 455 ? -28.183 -24.409 17.090 1.00 33.72 455 ALA A CA 1
ATOM 3242 C C . ALA A 1 455 ? -27.707 -23.388 18.145 1.00 33.72 455 ALA A C 1
ATOM 3244 O O . ALA A 1 455 ? -28.389 -22.371 18.336 1.00 33.72 455 ALA A O 1
ATOM 3245 N N . PRO A 1 456 ? -26.589 -23.634 18.856 1.00 34.19 456 PRO A N 1
ATOM 3246 C CA . PRO A 1 456 ? -26.067 -22.662 19.801 1.00 34.19 456 PRO A CA 1
ATOM 3247 C C . PRO A 1 456 ? -25.797 -21.354 19.064 1.00 34.19 456 PRO A C 1
ATOM 3249 O O . PRO A 1 456 ? -25.035 -21.330 18.100 1.00 34.19 456 PRO A O 1
ATOM 3252 N N . ALA A 1 457 ? -26.408 -20.264 19.526 1.00 42.34 457 ALA A N 1
ATOM 3253 C CA . ALA A 1 457 ? -26.051 -18.926 19.081 1.00 42.34 457 ALA A CA 1
ATOM 3254 C C . ALA A 1 457 ? -24.690 -18.571 19.692 1.00 42.34 457 ALA A C 1
ATOM 3256 O O . ALA A 1 457 ? -24.609 -17.838 20.677 1.00 42.34 457 ALA A O 1
ATOM 3257 N N . VAL A 1 458 ? -23.624 -19.160 19.143 1.00 39.84 458 VAL A N 1
ATOM 3258 C CA . VAL A 1 458 ? -22.252 -18.748 19.425 1.00 39.84 458 VAL A CA 1
ATOM 3259 C C . VAL A 1 458 ? -22.168 -17.283 19.004 1.00 39.84 458 VAL A C 1
ATOM 3261 O O . VAL A 1 458 ? -22.389 -16.998 17.824 1.00 39.84 458 VAL A O 1
ATOM 3264 N N . PRO A 1 459 ? -21.896 -16.335 19.918 1.00 43.94 459 PRO A N 1
ATOM 3265 C CA . PRO A 1 459 ? -21.657 -14.968 19.498 1.00 43.94 459 PRO A CA 1
ATOM 3266 C C . PRO A 1 459 ? -20.428 -14.992 18.591 1.00 43.94 459 PRO A C 1
ATOM 3268 O O . PRO A 1 459 ? -19.352 -15.419 19.020 1.00 43.94 459 PRO A O 1
ATOM 3271 N N . ALA A 1 460 ? -20.595 -14.571 17.334 1.00 45.75 460 ALA A N 1
ATOM 3272 C CA . ALA A 1 460 ? -19.472 -14.327 16.439 1.00 45.75 460 ALA A CA 1
ATOM 3273 C C . ALA A 1 460 ? -18.514 -13.396 17.185 1.00 45.75 460 ALA A C 1
ATOM 3275 O O . ALA A 1 460 ? -18.921 -12.306 17.581 1.00 45.75 460 ALA A O 1
ATOM 3276 N N . GLN A 1 461 ? -17.321 -13.899 17.511 1.00 56.31 461 GLN A N 1
ATOM 3277 C CA . GLN A 1 461 ? -16.613 -13.443 18.706 1.00 56.31 461 GLN A CA 1
ATOM 3278 C C . GLN A 1 461 ? -16.194 -11.977 18.591 1.00 56.31 461 GLN A C 1
ATOM 3280 O O . GLN A 1 461 ? -15.172 -11.667 17.975 1.00 56.31 461 GLN A O 1
ATOM 3285 N N . ALA A 1 462 ? -16.987 -11.109 19.223 1.00 55.03 462 ALA A N 1
ATOM 3286 C CA . ALA A 1 462 ? -16.677 -9.705 19.421 1.00 55.03 462 ALA A CA 1
ATOM 3287 C C . ALA A 1 462 ? -15.320 -9.554 20.116 1.00 55.03 462 ALA A C 1
ATOM 3289 O O . ALA A 1 462 ? -14.844 -10.472 20.799 1.00 55.03 462 ALA A O 1
ATOM 3290 N N . LEU A 1 463 ? -14.706 -8.383 19.955 1.00 61.31 463 LEU A N 1
ATOM 3291 C CA . LEU A 1 463 ? -13.468 -8.060 20.654 1.00 61.31 463 LEU A CA 1
ATOM 3292 C C . LEU A 1 463 ? -13.613 -8.283 22.159 1.00 61.31 463 LEU A C 1
ATOM 3294 O O . LEU A 1 463 ? -14.666 -8.025 22.744 1.00 61.31 463 LEU A O 1
ATOM 3298 N N . SER A 1 464 ? -12.545 -8.779 22.791 1.00 59.59 464 SER A N 1
ATOM 3299 C CA . SER A 1 464 ? -12.565 -9.030 24.232 1.00 59.59 464 SER A CA 1
ATOM 3300 C C . SER A 1 464 ? -12.942 -7.748 24.974 1.00 59.59 464 SER A C 1
ATOM 3302 O O . SER A 1 464 ? -12.566 -6.651 24.561 1.00 59.59 464 SER A O 1
ATOM 3304 N N . THR A 1 465 ? -13.661 -7.862 26.091 1.00 57.94 465 THR A N 1
ATOM 3305 C CA . THR A 1 465 ? -14.111 -6.681 26.848 1.00 57.94 465 THR A CA 1
ATOM 3306 C C . THR A 1 465 ? -12.934 -5.793 27.273 1.00 57.94 465 THR A C 1
ATOM 3308 O O . THR A 1 465 ? -13.062 -4.574 27.295 1.00 57.94 465 THR A O 1
ATOM 3311 N N . GLN A 1 466 ? -11.754 -6.386 27.504 1.00 59.12 466 GLN A N 1
ATOM 3312 C CA . GLN A 1 466 ? -10.500 -5.654 27.705 1.00 59.12 466 GLN A CA 1
ATOM 3313 C C . GLN A 1 466 ? -10.079 -4.861 26.454 1.00 59.12 466 GLN A C 1
ATOM 3315 O O . GLN A 1 466 ? -9.791 -3.675 26.557 1.00 59.12 466 GLN A O 1
ATOM 3320 N N . ALA A 1 467 ? -10.081 -5.476 25.265 1.00 64.19 467 ALA A N 1
ATOM 3321 C CA . ALA A 1 467 ? -9.781 -4.771 24.019 1.00 64.19 467 ALA A CA 1
ATOM 3322 C C . ALA A 1 467 ? -10.826 -3.689 23.689 1.00 64.19 467 ALA A C 1
ATOM 3324 O O . ALA A 1 467 ? -10.477 -2.676 23.092 1.00 64.19 467 ALA A O 1
ATOM 3325 N N . GLN A 1 468 ? -12.099 -3.871 24.055 1.00 67.19 468 GLN A N 1
ATOM 3326 C CA . GLN A 1 468 ? -13.141 -2.842 23.925 1.00 67.19 468 GLN A CA 1
ATOM 3327 C C . GLN A 1 468 ? -12.909 -1.657 24.877 1.00 67.19 468 GLN A C 1
ATOM 3329 O O . GLN A 1 468 ? -13.001 -0.514 24.438 1.00 67.19 468 GLN A O 1
ATOM 3334 N N . ALA A 1 469 ? -12.515 -1.907 26.130 1.00 67.75 469 ALA A N 1
ATOM 3335 C CA . ALA A 1 469 ? -12.249 -0.863 27.126 1.00 67.75 469 ALA A CA 1
ATOM 3336 C C . ALA A 1 469 ? -11.027 0.032 26.823 1.00 67.75 469 ALA A C 1
ATOM 3338 O O . ALA A 1 469 ? -10.905 1.106 27.405 1.00 67.75 469 ALA A O 1
ATOM 3339 N N . LEU A 1 470 ? -10.130 -0.391 25.925 1.00 76.50 470 LEU A N 1
ATOM 3340 C CA . LEU A 1 470 ? -8.914 0.349 25.559 1.00 76.50 470 LEU A CA 1
ATOM 3341 C C . LEU A 1 470 ? -9.095 1.312 24.371 1.00 76.50 470 LEU A C 1
ATOM 3343 O O . LEU A 1 470 ? -8.174 2.064 24.051 1.00 76.50 470 LEU A O 1
ATOM 3347 N N . ALA A 1 471 ? -10.249 1.290 23.697 1.00 81.00 471 ALA A N 1
ATOM 3348 C CA . ALA A 1 471 ? -10.500 2.136 22.533 1.00 81.00 471 ALA A CA 1
ATOM 3349 C C . ALA A 1 471 ? -10.681 3.613 22.923 1.00 81.00 471 ALA A C 1
ATOM 3351 O O . ALA A 1 471 ? -11.556 3.958 23.715 1.00 81.00 471 ALA A O 1
ATOM 3352 N N . SER A 1 472 ? -9.922 4.503 22.288 1.00 88.88 472 SER A N 1
ATOM 3353 C CA . SER A 1 472 ? -10.101 5.959 22.388 1.00 88.88 472 SER A CA 1
ATOM 3354 C C . SER A 1 472 ? -10.087 6.600 20.994 1.00 88.88 472 SER A C 1
ATOM 3356 O O . SER A 1 472 ? -9.661 5.935 20.047 1.00 88.88 472 SER A O 1
ATOM 3358 N N . PRO A 1 473 ? -10.504 7.871 20.829 1.00 86.88 473 PRO A N 1
ATOM 3359 C CA . PRO A 1 473 ? -10.394 8.573 19.545 1.00 86.88 473 PRO A CA 1
ATOM 3360 C C . PRO A 1 473 ? -8.963 8.578 18.991 1.00 86.88 473 PRO A C 1
ATOM 3362 O O . PRO A 1 473 ? -8.757 8.320 17.813 1.00 86.88 473 PRO A O 1
ATOM 3365 N N . ALA A 1 474 ? -7.963 8.758 19.863 1.00 89.25 474 ALA A N 1
ATOM 3366 C CA . ALA A 1 474 ? -6.545 8.695 19.507 1.00 89.25 474 ALA A CA 1
ATOM 3367 C C . ALA A 1 474 ? -6.057 7.271 19.167 1.00 89.25 474 ALA A C 1
ATOM 3369 O O . ALA A 1 474 ? -5.072 7.113 18.446 1.00 89.25 474 ALA A O 1
ATOM 3370 N N . ARG A 1 475 ? -6.708 6.230 19.710 1.00 93.44 475 ARG A N 1
ATOM 3371 C CA . ARG A 1 475 ? -6.293 4.820 19.592 1.00 93.44 475 ARG A CA 1
ATOM 3372 C C . ARG A 1 475 ? -7.483 3.870 19.359 1.00 93.44 475 ARG A C 1
ATOM 3374 O O . ARG A 1 475 ? -7.783 3.024 20.208 1.00 93.44 475 ARG A O 1
ATOM 3381 N N . PRO A 1 476 ? -8.197 3.973 18.229 1.00 93.69 476 PRO A N 1
ATOM 3382 C CA . PRO A 1 476 ? -9.430 3.213 18.016 1.00 93.69 476 PRO A CA 1
ATOM 3383 C C . PRO A 1 476 ? -9.184 1.719 17.735 1.00 93.69 476 PRO A C 1
ATOM 3385 O O . PRO A 1 476 ? -10.035 0.874 18.037 1.00 93.69 476 PRO A O 1
ATOM 3388 N N . ALA A 1 477 ? -7.987 1.383 17.242 1.00 94.69 477 ALA A N 1
ATOM 3389 C CA . ALA A 1 477 ? -7.503 0.021 17.021 1.00 94.69 477 ALA A CA 1
ATOM 3390 C C . ALA A 1 477 ? -6.762 -0.573 18.243 1.00 94.69 477 ALA A C 1
ATOM 3392 O O . ALA A 1 477 ? -6.167 -1.648 18.141 1.00 94.69 477 ALA A O 1
ATOM 3393 N N . ALA A 1 478 ? -6.796 0.090 19.407 1.00 93.19 478 ALA A N 1
ATOM 3394 C CA . ALA A 1 478 ? -6.217 -0.439 20.641 1.00 93.19 478 ALA A CA 1
ATOM 3395 C C . ALA A 1 478 ? -6.793 -1.817 21.011 1.00 93.19 478 ALA A C 1
ATOM 3397 O O . ALA A 1 478 ? -7.988 -2.078 20.865 1.00 93.19 478 ALA A O 1
ATOM 3398 N N . GLY A 1 479 ? -5.927 -2.711 21.488 1.00 89.94 479 GLY A N 1
ATOM 3399 C CA . GLY A 1 479 ? -6.284 -4.083 21.857 1.00 89.94 479 GLY A CA 1
ATOM 3400 C C . GLY A 1 479 ? -6.445 -5.067 20.688 1.00 89.94 479 GLY A C 1
ATOM 3401 O O . GLY A 1 479 ? -6.537 -6.266 20.951 1.00 89.94 479 GLY A O 1
ATOM 3402 N N . LEU A 1 480 ? -6.435 -4.614 19.425 1.00 93.44 480 LEU A N 1
ATOM 3403 C CA . LEU A 1 480 ? -6.424 -5.507 18.258 1.00 93.44 480 LEU A CA 1
ATOM 3404 C C . LEU A 1 480 ? -5.091 -6.249 18.116 1.00 93.44 480 LEU A C 1
ATOM 3406 O O . LEU A 1 480 ? -4.023 -5.684 18.366 1.00 93.44 480 LEU A O 1
ATOM 3410 N N . ARG A 1 481 ? -5.150 -7.484 17.603 1.00 96.00 481 ARG A N 1
ATOM 3411 C CA . ARG A 1 481 ? -3.969 -8.297 17.258 1.00 96.00 481 ARG A CA 1
ATOM 3412 C C . ARG A 1 481 ? -3.855 -8.513 15.749 1.00 96.00 481 ARG A C 1
ATOM 3414 O O . ARG A 1 481 ? -4.732 -9.125 15.136 1.00 96.00 481 ARG A O 1
ATOM 3421 N N . VAL A 1 482 ? -2.769 -8.029 15.146 1.00 98.38 482 VAL A N 1
ATOM 3422 C CA . VAL A 1 482 ? -2.573 -8.005 13.683 1.00 98.38 482 VAL A CA 1
ATOM 3423 C C . VAL A 1 482 ? -1.324 -8.794 13.295 1.00 98.38 482 VAL A C 1
ATOM 3425 O O . VAL A 1 482 ? -0.226 -8.493 13.759 1.00 98.38 482 VAL A O 1
ATOM 3428 N N . LEU A 1 483 ? -1.474 -9.784 12.414 1.00 98.62 483 LEU A N 1
ATOM 3429 C CA . LEU A 1 483 ? -0.356 -10.492 11.787 1.00 98.62 483 LEU A CA 1
ATOM 3430 C C . LEU A 1 483 ? -0.029 -9.853 10.435 1.00 98.62 483 LEU A C 1
ATOM 3432 O O . LEU A 1 483 ? -0.771 -10.011 9.465 1.00 98.62 483 LEU A O 1
ATOM 3436 N N . ASP A 1 484 ? 1.097 -9.148 10.370 1.00 98.56 484 ASP A N 1
ATOM 3437 C CA . ASP A 1 484 ? 1.628 -8.570 9.134 1.00 98.56 484 ASP A CA 1
ATOM 3438 C C . ASP A 1 484 ? 2.544 -9.597 8.442 1.00 98.56 484 ASP A C 1
ATOM 3440 O O . ASP A 1 484 ? 3.710 -9.766 8.796 1.00 98.56 484 ASP A O 1
ATOM 3444 N N . MET A 1 485 ? 2.011 -10.321 7.456 1.00 97.38 485 MET A N 1
ATOM 3445 C CA . MET A 1 485 ? 2.759 -11.284 6.638 1.00 97.38 485 MET A CA 1
ATOM 3446 C C . MET A 1 485 ? 3.207 -10.656 5.308 1.00 97.38 485 MET A C 1
ATOM 3448 O O . MET A 1 485 ? 3.144 -11.292 4.250 1.00 97.38 485 MET A O 1
ATOM 3452 N N . THR A 1 486 ? 3.624 -9.387 5.333 1.00 96.56 486 THR A N 1
ATOM 3453 C CA . THR A 1 486 ? 3.972 -8.612 4.135 1.00 96.56 486 THR A CA 1
ATOM 3454 C C . THR A 1 486 ? 5.406 -8.060 4.157 1.00 96.56 486 THR A C 1
ATOM 3456 O O . THR A 1 486 ? 6.166 -8.240 5.113 1.00 96.56 486 THR A O 1
ATOM 3459 N N . ARG A 1 487 ? 5.812 -7.468 3.026 1.00 94.38 487 ARG A N 1
ATOM 3460 C CA . ARG A 1 487 ? 7.143 -6.913 2.725 1.00 94.38 487 ARG A CA 1
ATOM 3461 C C . ARG A 1 487 ? 6.985 -5.750 1.736 1.00 94.38 487 ARG A C 1
ATOM 3463 O O . ARG A 1 487 ? 5.912 -5.599 1.155 1.00 94.38 487 ARG A O 1
ATOM 3470 N N . VAL A 1 488 ? 8.059 -5.000 1.483 1.00 94.25 488 VAL A N 1
ATOM 3471 C CA . VAL A 1 488 ? 8.083 -3.835 0.569 1.00 94.25 488 VAL A CA 1
ATOM 3472 C C . VAL A 1 488 ? 7.264 -2.657 1.132 1.00 94.25 488 VAL A C 1
ATOM 3474 O O . VAL A 1 488 ? 7.611 -2.234 2.231 1.00 94.25 488 VAL A O 1
ATOM 3477 N N . ILE A 1 489 ? 6.245 -2.112 0.445 1.00 97.44 489 ILE A N 1
ATOM 3478 C CA . ILE A 1 489 ? 5.576 -0.854 0.847 1.00 97.44 489 ILE A CA 1
ATOM 3479 C C . ILE A 1 489 ? 4.083 -1.039 1.173 1.00 97.44 489 ILE A C 1
ATOM 3481 O O . ILE A 1 489 ? 3.747 -0.922 2.345 1.00 97.44 489 ILE A O 1
ATOM 3485 N N . ALA A 1 490 ? 3.179 -1.374 0.238 1.00 98.38 490 ALA A N 1
ATOM 3486 C CA . ALA A 1 490 ? 1.724 -1.342 0.497 1.00 98.38 490 ALA A CA 1
ATOM 3487 C C . ALA A 1 490 ? 1.276 -2.153 1.724 1.00 98.38 490 ALA A C 1
ATOM 3489 O O . ALA A 1 490 ? 0.560 -1.657 2.594 1.00 98.38 490 ALA A O 1
ATOM 3490 N N . GLY A 1 491 ? 1.717 -3.409 1.819 1.00 98.19 491 GLY A N 1
ATOM 3491 C CA . GLY A 1 491 ? 1.420 -4.260 2.972 1.00 98.19 491 GLY A CA 1
ATOM 3492 C C . GLY A 1 491 ? 1.994 -3.697 4.277 1.00 98.19 491 GLY A C 1
ATOM 3493 O O . GLY A 1 491 ? 1.236 -3.500 5.232 1.00 98.19 491 GLY A O 1
ATOM 3494 N N . PRO A 1 492 ? 3.296 -3.361 4.323 1.00 98.25 492 PRO A N 1
ATOM 3495 C CA . PRO A 1 492 ? 3.883 -2.779 5.519 1.00 98.25 492 PRO A CA 1
ATOM 3496 C C . PRO A 1 492 ? 3.304 -1.411 5.915 1.00 98.25 492 PRO A C 1
ATOM 3498 O O . PRO A 1 492 ? 3.213 -1.151 7.117 1.00 98.25 492 PRO A O 1
ATOM 3501 N N . VAL A 1 493 ? 2.850 -0.594 4.957 1.00 98.75 493 VAL A N 1
ATOM 3502 C CA . VAL A 1 493 ? 2.101 0.657 5.181 1.00 98.75 493 VAL A CA 1
ATOM 3503 C C . VAL A 1 493 ? 0.750 0.366 5.832 1.00 98.75 493 VAL A C 1
ATOM 3505 O O . VAL A 1 493 ? 0.470 0.922 6.889 1.00 98.75 493 VAL A O 1
ATOM 3508 N N . CYS A 1 494 ? -0.042 -0.575 5.303 1.00 98.88 494 CYS A N 1
ATOM 3509 C CA . CYS A 1 494 ? -1.273 -1.026 5.966 1.00 98.88 494 CYS A CA 1
ATOM 3510 C C . CYS A 1 494 ? -1.002 -1.452 7.421 1.00 98.88 494 CYS A C 1
ATOM 3512 O O . CYS A 1 494 ? -1.722 -1.057 8.337 1.00 98.88 494 CYS A O 1
ATOM 3514 N N . GLY A 1 495 ? 0.075 -2.213 7.648 1.00 98.50 495 GLY A N 1
ATOM 3515 C CA . GLY A 1 495 ? 0.503 -2.615 8.987 1.00 98.50 495 GLY A CA 1
ATOM 3516 C C . GLY A 1 495 ? 0.887 -1.438 9.895 1.00 98.50 495 GLY A C 1
ATOM 3517 O O . GLY A 1 495 ? 0.488 -1.429 11.058 1.00 98.50 495 GLY A O 1
ATOM 3518 N N . ARG A 1 496 ? 1.646 -0.442 9.406 1.00 98.06 496 ARG A N 1
ATOM 3519 C CA . ARG A 1 496 ? 2.067 0.711 10.231 1.00 98.06 496 ARG A CA 1
ATOM 3520 C C . ARG A 1 496 ? 0.896 1.644 10.544 1.00 98.06 496 ARG A C 1
ATOM 3522 O O . ARG A 1 496 ? 0.801 2.122 11.667 1.00 98.06 496 ARG A O 1
ATOM 3529 N N . THR A 1 497 ? -0.041 1.822 9.613 1.00 98.62 497 THR A N 1
ATOM 3530 C CA . THR A 1 497 ? -1.265 2.610 9.828 1.00 98.62 497 THR A CA 1
ATOM 3531 C C . THR A 1 497 ? -2.157 1.980 10.908 1.00 98.62 497 THR A C 1
ATOM 3533 O O . THR A 1 497 ? -2.621 2.681 11.803 1.00 98.62 497 THR A O 1
ATOM 3536 N N . LEU A 1 498 ? -2.321 0.650 10.925 1.00 98.56 498 LEU A N 1
ATOM 3537 C CA . LEU A 1 498 ? -3.029 -0.035 12.021 1.00 98.56 498 LEU A CA 1
ATOM 3538 C C . LEU A 1 498 ? -2.289 0.078 13.370 1.00 98.56 498 LEU A C 1
ATOM 3540 O O . LEU A 1 498 ? -2.934 0.197 14.412 1.00 98.56 498 LEU A O 1
ATOM 3544 N N . ALA A 1 499 ? -0.951 0.082 13.361 1.00 98.06 499 ALA A N 1
ATOM 3545 C CA . ALA A 1 499 ? -0.149 0.315 14.565 1.00 98.06 499 ALA A CA 1
ATOM 3546 C C . ALA A 1 499 ? -0.272 1.762 15.085 1.00 98.06 499 ALA A C 1
ATOM 3548 O O . ALA A 1 499 ? -0.334 1.959 16.294 1.00 98.06 499 ALA A O 1
ATOM 3549 N N . ALA A 1 500 ? -0.370 2.760 14.197 1.00 97.62 500 ALA A N 1
ATOM 3550 C CA . ALA A 1 500 ? -0.592 4.166 14.555 1.00 97.62 500 ALA A CA 1
ATOM 3551 C C . ALA A 1 500 ? -1.953 4.402 15.233 1.00 97.62 500 ALA A C 1
ATOM 3553 O O . ALA A 1 500 ? -2.051 5.182 16.178 1.00 97.62 500 ALA A O 1
ATOM 3554 N N . PHE A 1 501 ? -2.990 3.673 14.807 1.00 97.44 501 PHE A N 1
ATOM 3555 C CA . PHE A 1 501 ? -4.287 3.629 15.493 1.00 97.44 501 PHE A CA 1
ATOM 3556 C C . PHE A 1 501 ? -4.289 2.734 16.754 1.00 97.44 501 PHE A C 1
ATOM 3558 O O . PHE A 1 501 ? -5.320 2.619 17.423 1.00 97.44 501 PHE A O 1
ATOM 3565 N N . GLY A 1 502 ? -3.156 2.111 17.103 1.00 95.31 502 GLY A N 1
ATOM 3566 C CA . GLY A 1 502 ? -2.903 1.483 18.403 1.00 95.31 502 GLY A CA 1
ATOM 3567 C C . GLY A 1 502 ? -2.901 -0.051 18.471 1.00 95.31 502 GLY A C 1
ATOM 3568 O O . GLY A 1 502 ? -2.891 -0.579 19.585 1.00 95.31 502 GLY A O 1
ATOM 3569 N N . ALA A 1 503 ? -2.919 -0.775 17.346 1.00 95.81 503 ALA A N 1
ATOM 3570 C CA . ALA A 1 503 ? -2.930 -2.246 17.336 1.00 95.81 503 ALA A CA 1
ATOM 3571 C C . ALA A 1 503 ? -1.573 -2.892 17.713 1.00 95.81 503 ALA A C 1
ATOM 3573 O O . ALA A 1 503 ? -0.510 -2.381 17.353 1.00 95.81 503 ALA A O 1
ATOM 3574 N N . ASP A 1 504 ? -1.585 -4.079 18.345 1.00 95.69 504 ASP A N 1
ATOM 3575 C CA . ASP A 1 504 ? -0.379 -4.919 18.490 1.00 95.69 504 ASP A CA 1
ATOM 3576 C C . ASP A 1 504 ? -0.117 -5.650 17.168 1.00 95.69 504 ASP A C 1
ATOM 3578 O O . ASP A 1 504 ? -0.699 -6.700 16.874 1.00 95.69 504 ASP A O 1
ATOM 3582 N N . VAL A 1 505 ? 0.747 -5.057 16.343 1.00 98.06 505 VAL A N 1
ATOM 3583 C CA . VAL A 1 505 ? 1.115 -5.593 15.031 1.00 98.06 505 VAL A CA 1
ATOM 3584 C C . VAL A 1 505 ? 2.400 -6.413 15.134 1.00 98.06 505 VAL A C 1
ATOM 3586 O O . VAL A 1 505 ? 3.491 -5.876 15.348 1.00 98.06 505 VAL A O 1
ATOM 3589 N N . LEU A 1 506 ? 2.274 -7.724 14.932 1.00 98.31 506 LEU A N 1
ATOM 3590 C CA . LEU A 1 506 ? 3.388 -8.663 14.836 1.00 98.31 506 LEU A CA 1
ATOM 3591 C C . LEU A 1 506 ? 3.640 -9.005 13.363 1.00 98.31 506 LEU A C 1
ATOM 3593 O O . LEU A 1 506 ? 2.883 -9.748 12.737 1.00 98.31 506 LEU A O 1
ATOM 3597 N N . ARG A 1 507 ? 4.734 -8.480 12.812 1.00 98.06 507 ARG A N 1
ATOM 3598 C CA . ARG A 1 507 ? 5.228 -8.844 11.486 1.00 98.06 507 ARG A CA 1
ATOM 3599 C C . ARG A 1 507 ? 5.871 -10.229 11.521 1.00 98.06 507 ARG A C 1
ATOM 3601 O O . ARG A 1 507 ? 6.756 -10.480 12.339 1.00 98.06 507 ARG A O 1
ATOM 3608 N N . VAL A 1 508 ? 5.454 -11.109 10.612 1.00 97.69 508 VAL A N 1
ATOM 3609 C CA . VAL A 1 508 ? 5.959 -12.483 10.476 1.00 97.69 508 VAL A CA 1
ATOM 3610 C C . VAL A 1 508 ? 6.616 -12.657 9.108 1.00 97.69 508 VAL A C 1
ATOM 3612 O O . VAL A 1 508 ? 5.943 -12.737 8.079 1.00 97.69 508 VAL A O 1
ATOM 3615 N N . GLY A 1 509 ? 7.947 -12.733 9.103 1.00 95.12 509 GLY A N 1
ATOM 3616 C CA . GLY A 1 509 ? 8.746 -13.103 7.933 1.00 95.12 509 GLY A CA 1
ATOM 3617 C C . GLY A 1 509 ? 9.353 -14.502 8.066 1.00 95.12 509 GLY A C 1
ATOM 3618 O O . GLY A 1 509 ? 8.965 -15.292 8.922 1.00 95.12 509 GLY A O 1
ATOM 3619 N N . ALA A 1 510 ? 10.382 -14.786 7.268 1.00 94.19 510 ALA A N 1
ATOM 3620 C CA . ALA A 1 510 ? 11.307 -15.895 7.498 1.00 94.19 510 ALA A CA 1
ATOM 3621 C C . ALA A 1 510 ? 12.707 -15.481 7.030 1.00 94.19 510 ALA A C 1
ATOM 3623 O O . ALA A 1 510 ? 12.822 -14.846 5.986 1.00 94.19 510 ALA A O 1
ATOM 3624 N N . ALA A 1 511 ? 13.763 -15.869 7.752 1.00 92.88 511 ALA A N 1
ATOM 3625 C CA . ALA A 1 511 ? 15.129 -15.371 7.523 1.00 92.88 511 ALA A CA 1
ATOM 3626 C C . ALA A 1 511 ? 15.706 -15.650 6.114 1.00 92.88 511 ALA A C 1
ATOM 3628 O O . ALA A 1 511 ? 16.652 -14.995 5.691 1.00 92.88 511 ALA A O 1
ATOM 3629 N N . HIS A 1 512 ? 15.134 -16.606 5.371 1.00 91.81 512 HIS A N 1
ATOM 3630 C CA . HIS A 1 512 ? 15.524 -16.928 3.992 1.00 91.81 512 HIS A CA 1
ATOM 3631 C C . HIS A 1 512 ? 14.789 -16.097 2.919 1.00 91.81 512 HIS A C 1
ATOM 3633 O O . HIS A 1 512 ? 15.024 -16.290 1.725 1.00 91.81 512 HIS A O 1
ATOM 3639 N N . LEU A 1 513 ? 13.851 -15.226 3.309 1.00 90.50 513 LEU A N 1
ATOM 3640 C CA . LEU A 1 513 ? 13.126 -14.342 2.397 1.00 90.50 513 LEU A CA 1
ATOM 3641 C C . LEU A 1 513 ? 13.818 -12.971 2.362 1.00 90.50 513 LEU A C 1
ATOM 3643 O O . LEU A 1 513 ? 14.003 -12.372 3.418 1.00 90.50 513 LEU A O 1
ATOM 3647 N N . PRO A 1 514 ? 14.178 -12.440 1.178 1.00 88.38 514 PRO A N 1
ATOM 3648 C CA . PRO A 1 514 ? 14.846 -11.148 1.090 1.00 88.38 514 PRO A CA 1
ATOM 3649 C C . PRO A 1 514 ? 13.880 -9.992 1.380 1.00 88.38 514 PRO A C 1
ATOM 3651 O O . PRO A 1 514 ? 12.714 -10.015 0.971 1.00 88.38 514 PRO A O 1
ATOM 3654 N N . ASP A 1 515 ? 14.414 -8.963 2.027 1.00 89.56 515 ASP A N 1
ATOM 3655 C CA . ASP A 1 515 ? 13.754 -7.719 2.421 1.00 89.56 515 ASP A CA 1
ATOM 3656 C C . ASP A 1 515 ? 14.738 -6.551 2.236 1.00 89.56 515 ASP A C 1
ATOM 3658 O O . ASP A 1 515 ? 15.947 -6.726 2.393 1.00 89.56 515 ASP A O 1
ATOM 3662 N N . ALA A 1 516 ? 14.240 -5.357 1.905 1.00 89.62 516 ALA A N 1
ATOM 3663 C CA . ALA A 1 516 ? 15.077 -4.173 1.702 1.00 89.62 516 ALA A CA 1
ATOM 3664 C C . ALA A 1 516 ? 15.230 -3.395 3.018 1.00 89.62 516 ALA A C 1
ATOM 3666 O O . ALA A 1 516 ? 14.263 -2.799 3.494 1.00 89.62 516 ALA A O 1
ATOM 3667 N N . ARG A 1 517 ? 16.438 -3.378 3.607 1.00 90.75 517 ARG A N 1
ATOM 3668 C CA . ARG A 1 517 ? 16.699 -2.758 4.925 1.00 90.75 517 ARG A CA 1
ATOM 3669 C C . ARG A 1 517 ? 16.157 -1.321 5.066 1.00 90.75 517 ARG A C 1
ATOM 3671 O O . ARG A 1 517 ? 15.544 -1.071 6.098 1.00 90.75 517 ARG A O 1
ATOM 3678 N N . PRO A 1 518 ? 16.281 -0.400 4.087 1.00 91.94 518 PRO A N 1
ATOM 3679 C CA . PRO A 1 518 ? 15.729 0.950 4.237 1.00 91.94 518 PRO A CA 1
ATOM 3680 C C . PRO A 1 518 ? 14.203 0.970 4.383 1.00 91.94 518 PRO A C 1
ATOM 3682 O O . PRO A 1 518 ? 13.680 1.626 5.280 1.00 91.94 518 PRO A O 1
ATOM 3685 N N . LEU A 1 519 ? 13.491 0.162 3.585 1.00 94.62 519 LEU A N 1
ATOM 3686 C CA . LEU A 1 519 ? 12.037 0.007 3.702 1.00 94.62 519 LEU A CA 1
ATOM 3687 C C . LEU A 1 519 ? 11.641 -0.661 5.023 1.00 94.62 519 LEU A C 1
ATOM 3689 O O . LEU A 1 519 ? 10.573 -0.370 5.551 1.00 94.62 519 LEU A O 1
ATOM 3693 N N . VAL A 1 520 ? 12.481 -1.531 5.599 1.00 95.06 520 VAL A N 1
ATOM 3694 C CA . VAL A 1 520 ? 12.243 -2.068 6.950 1.00 95.06 520 VAL A CA 1
ATOM 3695 C C . VAL A 1 520 ? 12.265 -0.945 7.990 1.00 95.06 520 VAL A C 1
ATOM 3697 O O . VAL A 1 520 ? 11.390 -0.944 8.853 1.00 95.06 520 VAL A O 1
ATOM 3700 N N . ILE A 1 521 ? 13.190 0.016 7.895 1.00 96.19 521 ILE A N 1
ATOM 3701 C CA . ILE A 1 521 ? 13.246 1.160 8.819 1.00 96.19 521 ILE A CA 1
ATOM 3702 C C . ILE A 1 521 ? 12.012 2.057 8.617 1.00 96.19 521 ILE A C 1
ATOM 3704 O O . ILE A 1 521 ? 11.281 2.289 9.573 1.00 96.19 521 ILE A O 1
ATOM 3708 N N . ASP A 1 522 ? 11.705 2.480 7.387 1.00 96.12 522 ASP A N 1
ATOM 3709 C CA . ASP A 1 522 ? 10.543 3.346 7.104 1.00 96.12 522 ASP A CA 1
ATOM 3710 C C . ASP A 1 522 ? 9.186 2.709 7.469 1.00 96.12 522 ASP A C 1
ATOM 3712 O O . ASP A 1 522 ? 8.293 3.362 8.011 1.00 96.12 522 ASP A O 1
ATOM 3716 N N . THR A 1 523 ? 9.000 1.417 7.191 1.00 96.38 523 THR A N 1
ATOM 3717 C CA . THR A 1 523 ? 7.670 0.790 7.273 1.00 96.38 523 THR A CA 1
ATOM 3718 C C . THR A 1 523 ? 7.421 -0.032 8.538 1.00 96.38 523 THR A C 1
ATOM 3720 O O . THR A 1 523 ? 6.328 -0.584 8.674 1.00 96.38 523 THR A O 1
ATOM 3723 N N . SER A 1 524 ? 8.381 -0.142 9.470 1.00 96.88 524 SER A N 1
ATOM 3724 C CA . SER A 1 524 ? 8.233 -0.980 10.683 1.00 96.88 524 SER A CA 1
ATOM 3725 C C . SER A 1 524 ? 7.983 -0.219 11.991 1.00 96.88 524 SER A C 1
ATOM 3727 O O . SER A 1 524 ? 7.924 -0.858 13.040 1.00 96.88 524 SER A O 1
ATOM 3729 N N . PHE A 1 525 ? 7.775 1.102 11.954 1.00 97.75 525 PHE A N 1
ATOM 3730 C CA . PHE A 1 525 ? 7.317 1.864 13.125 1.00 97.75 525 PHE A CA 1
ATOM 3731 C C . PHE A 1 525 ? 6.041 1.251 13.727 1.00 97.75 525 PHE A C 1
ATOM 3733 O O . PHE A 1 525 ? 5.156 0.791 13.003 1.00 97.75 525 PHE A O 1
ATOM 3740 N N . GLY A 1 526 ? 5.953 1.207 15.059 1.00 96.75 526 GLY A N 1
ATOM 3741 C CA . GLY A 1 526 ? 4.825 0.606 15.779 1.00 96.75 526 GLY A CA 1
ATOM 3742 C C . GLY A 1 526 ? 4.833 -0.933 15.839 1.00 96.75 526 GLY A C 1
ATOM 3743 O O . GLY A 1 526 ? 4.220 -1.505 16.744 1.00 96.75 526 GLY A O 1
ATOM 3744 N N . LYS A 1 527 ? 5.558 -1.620 14.943 1.00 97.69 527 LYS A N 1
ATOM 3745 C CA . LYS A 1 527 ? 5.458 -3.076 14.736 1.00 97.69 527 LYS A CA 1
ATOM 3746 C C . LYS A 1 527 ? 6.559 -3.874 15.440 1.00 97.69 527 LYS A C 1
ATOM 3748 O O . LYS A 1 527 ? 7.714 -3.462 15.515 1.00 97.69 527 LYS A O 1
ATOM 3753 N N . ARG A 1 528 ? 6.206 -5.070 15.915 1.00 97.38 528 ARG A N 1
ATOM 3754 C CA . ARG A 1 528 ? 7.151 -6.109 16.367 1.00 97.38 528 ARG A CA 1
ATOM 3755 C C . ARG A 1 528 ? 7.495 -7.011 15.179 1.00 97.38 528 ARG A C 1
ATOM 3757 O O . ARG A 1 528 ? 6.682 -7.134 14.268 1.00 97.38 528 ARG A O 1
ATOM 3764 N N . SER A 1 529 ? 8.664 -7.654 15.164 1.00 97.19 529 SER A N 1
ATOM 3765 C CA . SER A 1 529 ? 9.110 -8.468 14.016 1.00 97.19 529 SER A CA 1
ATOM 3766 C C . SER A 1 529 ? 9.707 -9.808 14.434 1.00 97.19 529 SER A C 1
ATOM 3768 O O . SER A 1 529 ? 10.627 -9.846 15.249 1.00 97.19 529 SER A O 1
ATOM 3770 N N . THR A 1 530 ? 9.201 -10.900 13.858 1.00 97.88 530 THR A N 1
ATOM 3771 C CA . THR A 1 530 ? 9.614 -12.282 14.146 1.00 97.88 530 THR A CA 1
ATOM 3772 C C . THR A 1 530 ? 9.784 -13.109 12.864 1.00 97.88 530 THR A C 1
ATOM 3774 O O . THR A 1 530 ? 9.302 -12.730 11.790 1.00 97.88 530 THR A O 1
ATOM 3777 N N . PHE A 1 531 ? 10.444 -14.264 12.971 1.00 98.00 531 PHE A N 1
ATOM 3778 C CA . PHE A 1 531 ? 10.600 -15.221 11.875 1.00 98.00 531 PHE A CA 1
ATOM 3779 C C . PHE A 1 531 ? 9.879 -16.540 12.172 1.00 98.00 531 PHE A C 1
ATOM 3781 O O . PHE A 1 531 ? 10.072 -17.126 13.231 1.00 98.00 531 PHE A O 1
ATOM 3788 N N . LEU A 1 532 ? 9.094 -17.023 11.203 1.00 97.56 532 LEU A N 1
ATOM 3789 C CA . LEU A 1 532 ? 8.495 -18.359 11.181 1.00 97.56 532 LEU A CA 1
ATOM 3790 C C . LEU A 1 532 ? 8.628 -18.940 9.764 1.00 97.56 532 LEU A C 1
ATOM 3792 O O . LEU A 1 532 ? 7.943 -18.531 8.825 1.00 97.56 532 LEU A O 1
ATOM 3796 N N . ASN A 1 533 ? 9.519 -19.912 9.589 1.00 95.62 533 ASN A N 1
ATOM 3797 C CA . ASN A 1 533 ? 9.700 -20.624 8.333 1.00 95.62 533 ASN A CA 1
ATOM 3798 C C . ASN A 1 533 ? 8.603 -21.684 8.173 1.00 95.62 533 ASN A C 1
ATOM 3800 O O . ASN A 1 533 ? 8.763 -22.817 8.606 1.00 95.62 533 ASN A O 1
ATOM 3804 N N . LEU A 1 534 ? 7.511 -21.352 7.482 1.00 94.94 534 LEU A N 1
ATOM 3805 C CA . LEU A 1 534 ? 6.326 -22.220 7.336 1.00 94.94 534 LEU A CA 1
ATOM 3806 C C . LEU A 1 534 ? 6.556 -23.560 6.597 1.00 94.94 534 LEU A C 1
ATOM 3808 O O . LEU A 1 534 ? 5.615 -24.333 6.432 1.00 94.94 534 LEU A O 1
ATOM 3812 N N . ARG A 1 535 ? 7.789 -23.853 6.161 1.00 91.62 535 ARG A N 1
ATOM 3813 C CA . ARG A 1 535 ? 8.227 -25.191 5.719 1.00 91.62 535 ARG A CA 1
ATOM 3814 C C . ARG A 1 535 ? 8.562 -26.120 6.897 1.00 91.62 535 ARG A C 1
ATOM 3816 O O . ARG A 1 535 ? 8.590 -27.333 6.725 1.00 91.62 535 ARG A O 1
ATOM 3823 N N . VAL A 1 536 ? 8.822 -25.560 8.077 1.00 95.81 536 VAL A N 1
ATOM 3824 C CA . VAL A 1 536 ? 9.080 -26.267 9.335 1.00 95.81 536 VAL A CA 1
ATOM 3825 C C . VAL A 1 536 ? 7.749 -26.492 10.052 1.00 95.81 536 VAL A C 1
ATOM 3827 O O . VAL A 1 536 ? 6.969 -25.563 10.266 1.00 95.81 536 VAL A O 1
ATOM 3830 N N . ALA A 1 537 ? 7.473 -27.738 10.443 1.00 96.50 537 ALA A N 1
ATOM 3831 C CA . ALA A 1 537 ? 6.191 -28.109 11.045 1.00 96.50 537 ALA A CA 1
ATOM 3832 C C . ALA A 1 537 ? 5.936 -27.451 12.418 1.00 96.50 537 ALA A C 1
ATOM 3834 O O . ALA A 1 537 ? 4.777 -27.246 12.785 1.00 96.50 537 ALA A O 1
ATOM 3835 N N . ALA A 1 538 ? 6.997 -27.107 13.159 1.00 97.75 538 ALA A N 1
ATOM 3836 C CA . ALA A 1 538 ? 6.921 -26.356 14.413 1.00 97.75 538 ALA A CA 1
ATOM 3837 C C . ALA A 1 538 ? 6.505 -24.896 14.164 1.00 97.75 538 ALA A C 1
ATOM 3839 O O . ALA A 1 538 ? 5.478 -24.463 14.676 1.00 97.75 538 ALA A O 1
ATOM 3840 N N . ASP A 1 539 ? 7.216 -24.173 13.299 1.00 97.69 539 ASP A N 1
ATOM 3841 C CA . ASP A 1 539 ? 6.912 -22.790 12.915 1.00 97.69 539 ASP A CA 1
ATOM 3842 C C . ASP A 1 539 ? 5.499 -22.651 12.327 1.00 97.69 539 ASP A C 1
ATOM 3844 O O . ASP A 1 539 ? 4.751 -21.735 12.675 1.00 97.69 539 ASP A O 1
ATOM 3848 N N . ALA A 1 540 ? 5.089 -23.602 11.481 1.00 97.19 540 ALA A N 1
ATOM 3849 C CA . ALA A 1 540 ? 3.734 -23.661 10.942 1.00 97.19 540 ALA A CA 1
ATOM 3850 C C . ALA A 1 540 ? 2.679 -23.959 12.026 1.00 97.19 540 ALA A C 1
ATOM 3852 O O . ALA A 1 540 ? 1.560 -23.460 11.944 1.00 97.19 540 ALA A O 1
ATOM 3853 N N . ARG A 1 541 ? 3.000 -24.741 13.067 1.00 97.81 541 ARG A N 1
ATOM 3854 C CA . ARG A 1 541 ? 2.123 -24.895 14.241 1.00 97.81 541 ARG A CA 1
ATOM 3855 C C . ARG A 1 541 ? 2.019 -23.573 15.003 1.00 97.81 541 ARG A C 1
ATOM 3857 O O . ARG A 1 541 ? 0.907 -23.118 15.262 1.00 97.81 541 ARG A O 1
ATOM 3864 N N . ARG A 1 542 ? 3.153 -22.906 15.236 1.00 98.06 542 ARG A N 1
ATOM 3865 C CA . ARG A 1 542 ? 3.211 -21.634 15.959 1.00 98.06 542 ARG A CA 1
ATOM 3866 C C . ARG A 1 542 ? 2.458 -20.508 15.250 1.00 98.06 542 ARG A C 1
ATOM 3868 O O . ARG A 1 542 ? 1.790 -19.723 15.917 1.00 98.06 542 ARG A O 1
ATOM 3875 N N . LEU A 1 543 ? 2.473 -20.453 13.915 1.00 98.00 543 LEU A N 1
ATOM 3876 C CA . LEU A 1 543 ? 1.637 -19.491 13.191 1.00 98.00 543 LEU A CA 1
ATOM 3877 C C . LEU A 1 543 ? 0.137 -19.768 13.396 1.00 98.00 543 LEU A C 1
ATOM 3879 O O . LEU A 1 543 ? -0.618 -18.818 13.574 1.00 98.00 543 LEU A O 1
ATOM 3883 N N . ARG A 1 544 ? -0.316 -21.032 13.449 1.00 97.81 544 ARG A N 1
ATOM 3884 C CA . ARG A 1 544 ? -1.733 -21.341 13.756 1.00 97.81 544 ARG A CA 1
ATOM 3885 C C . ARG A 1 544 ? -2.121 -20.901 15.169 1.00 97.81 544 ARG A C 1
ATOM 3887 O O . ARG A 1 544 ? -3.195 -20.340 15.340 1.00 97.81 544 ARG A O 1
ATOM 3894 N N . GLU A 1 545 ? -1.241 -21.090 16.153 1.00 96.56 545 GLU A N 1
ATOM 3895 C CA . GLU A 1 545 ? -1.439 -20.623 17.539 1.00 96.56 545 GLU A CA 1
ATOM 3896 C C . GLU A 1 545 ? -1.544 -19.089 17.647 1.00 96.56 545 GLU A C 1
ATOM 3898 O O . GLU A 1 545 ? -2.281 -18.574 18.493 1.00 96.56 545 GLU A O 1
ATOM 3903 N N . LEU A 1 546 ? -0.825 -18.356 16.786 1.00 97.19 546 LEU A N 1
ATOM 3904 C CA . LEU A 1 546 ? -0.933 -16.900 16.669 1.00 97.19 546 LEU A CA 1
ATOM 3905 C C . LEU A 1 546 ? -2.229 -16.479 15.959 1.00 97.19 546 LEU A C 1
ATOM 3907 O O . LEU A 1 546 ? -2.925 -15.603 16.468 1.00 97.19 546 LEU A O 1
ATOM 3911 N N . VAL A 1 547 ? -2.575 -17.117 14.831 1.00 96.69 547 VAL A N 1
ATOM 3912 C CA . VAL A 1 547 ? -3.802 -16.853 14.048 1.00 96.69 547 VAL A CA 1
ATOM 3913 C C . VAL A 1 547 ? -5.064 -17.112 14.874 1.00 96.69 547 VAL A C 1
ATOM 3915 O O . VAL A 1 547 ? -5.978 -16.294 14.846 1.00 96.69 547 VAL A O 1
ATOM 3918 N N . ALA A 1 548 ? -5.096 -18.184 15.672 1.00 94.56 548 ALA A N 1
ATOM 3919 C CA . ALA A 1 548 ? -6.202 -18.503 16.583 1.00 94.56 548 ALA A CA 1
ATOM 3920 C C . ALA A 1 548 ? -6.463 -17.420 17.655 1.00 94.56 548 ALA A C 1
ATOM 3922 O O . ALA A 1 548 ? -7.486 -17.448 18.333 1.00 94.56 548 ALA A O 1
ATOM 3923 N N . GLN A 1 549 ? -5.546 -16.459 17.802 1.00 93.19 549 GLN A N 1
ATOM 3924 C CA . GLN A 1 549 ? -5.620 -15.322 18.720 1.00 93.19 549 GLN A CA 1
ATOM 3925 C C . GLN A 1 549 ? -5.562 -13.957 18.010 1.00 93.19 549 GLN A C 1
ATOM 3927 O O . GLN A 1 549 ? -5.469 -12.933 18.688 1.00 93.19 549 GLN A O 1
ATOM 3932 N N . ALA A 1 550 ? -5.568 -13.931 16.676 1.00 95.38 550 ALA A N 1
ATOM 3933 C CA . ALA A 1 550 ? -5.521 -12.709 15.883 1.00 95.38 550 ALA A CA 1
ATOM 3934 C C . ALA A 1 550 ? -6.928 -12.142 15.628 1.00 95.38 550 ALA A C 1
ATOM 3936 O O . ALA A 1 550 ? -7.930 -12.861 15.656 1.00 95.38 550 ALA A O 1
ATOM 3937 N N . ASP A 1 551 ? -6.983 -10.852 15.310 1.00 96.06 551 ASP A N 1
ATOM 3938 C CA . ASP A 1 551 ? -8.131 -10.203 14.672 1.00 96.06 551 ASP A CA 1
ATOM 3939 C C . ASP A 1 551 ? -7.923 -10.058 13.169 1.00 96.06 551 ASP A C 1
ATOM 3941 O O . ASP A 1 551 ? -8.863 -10.238 12.397 1.00 96.06 551 ASP A O 1
ATOM 3945 N N . VAL A 1 552 ? -6.687 -9.753 12.760 1.00 98.44 552 VAL A N 1
ATOM 3946 C CA . VAL A 1 552 ? -6.340 -9.429 11.375 1.00 98.44 552 VAL A CA 1
ATOM 3947 C C . VAL A 1 552 ? -5.140 -10.249 10.902 1.00 98.44 552 VAL A C 1
ATOM 3949 O O . VAL A 1 552 ? -4.153 -10.387 11.625 1.00 98.44 552 VAL A O 1
ATOM 3952 N N . VAL A 1 553 ? -5.186 -10.730 9.658 1.00 98.62 553 VAL A N 1
ATOM 3953 C CA . VAL A 1 553 ? -4.015 -11.245 8.923 1.00 98.62 553 VAL A CA 1
ATOM 3954 C C . VAL A 1 553 ? -3.882 -10.484 7.609 1.00 98.62 553 VAL A C 1
ATOM 3956 O O . VAL A 1 553 ? -4.786 -10.529 6.778 1.00 98.62 553 VAL A O 1
ATOM 3959 N N . ILE A 1 554 ? -2.748 -9.817 7.398 1.00 98.75 554 ILE A N 1
ATOM 3960 C CA . ILE A 1 554 ? -2.421 -9.092 6.164 1.00 98.75 554 ILE A CA 1
ATOM 3961 C C . ILE A 1 554 ? -1.430 -9.934 5.361 1.00 98.75 554 ILE A C 1
ATOM 3963 O O . ILE A 1 554 ? -0.371 -10.282 5.878 1.00 98.75 554 ILE A O 1
ATOM 3967 N N . GLN A 1 555 ? -1.727 -10.236 4.094 1.00 96.56 555 GLN A N 1
ATOM 3968 C CA . GLN A 1 555 ? -0.785 -10.903 3.189 1.00 96.56 555 GLN A CA 1
ATOM 3969 C C . GLN A 1 555 ? -0.580 -10.153 1.864 1.00 96.56 555 GLN A C 1
ATOM 3971 O O . GLN A 1 555 ? -1.493 -9.532 1.320 1.00 96.56 555 GLN A O 1
ATOM 3976 N N . ALA A 1 556 ? 0.633 -10.282 1.322 1.00 94.94 556 ALA A N 1
ATOM 3977 C CA . ALA A 1 556 ? 1.030 -9.787 -0.001 1.00 94.94 556 ALA A CA 1
ATOM 3978 C C . ALA A 1 556 ? 1.826 -10.852 -0.790 1.00 94.94 556 ALA A C 1
ATOM 3980 O O . ALA A 1 556 ? 2.716 -10.548 -1.586 1.00 94.94 556 ALA A O 1
ATOM 3981 N N . TYR A 1 557 ? 1.554 -12.135 -0.527 1.00 90.94 557 TYR A N 1
ATOM 3982 C CA . TYR A 1 557 ? 2.083 -13.239 -1.329 1.00 90.94 557 TYR A CA 1
ATOM 3983 C C . TYR A 1 557 ? 1.247 -13.426 -2.603 1.00 90.94 557 TYR A C 1
ATOM 3985 O O . TYR A 1 557 ? 0.078 -13.049 -2.655 1.00 90.94 557 TYR A O 1
ATOM 3993 N N . ARG A 1 558 ? 1.836 -14.060 -3.629 1.00 84.44 558 ARG A N 1
ATOM 3994 C CA . ARG A 1 558 ? 1.108 -14.452 -4.851 1.00 84.44 558 ARG A CA 1
ATOM 3995 C C . ARG A 1 558 ? -0.165 -15.242 -4.483 1.00 84.44 558 ARG A C 1
ATOM 3997 O O . ARG A 1 558 ? -0.076 -16.104 -3.602 1.00 84.44 558 ARG A O 1
ATOM 4004 N N . PRO A 1 559 ? -1.315 -15.018 -5.145 1.00 77.69 559 PRO A N 1
ATOM 4005 C CA . PRO A 1 559 ? -2.547 -15.744 -4.845 1.00 77.69 559 PRO A CA 1
ATOM 4006 C C . PRO A 1 559 ? -2.353 -17.266 -4.831 1.00 77.69 559 PRO A C 1
ATOM 4008 O O . PRO A 1 559 ? -1.620 -17.824 -5.650 1.00 77.69 559 PRO A O 1
ATOM 4011 N N . LYS A 1 560 ? -3.018 -17.949 -3.891 1.00 79.38 560 LYS A N 1
ATOM 4012 C CA . LYS A 1 560 ? -2.884 -19.397 -3.652 1.00 79.38 560 LYS A CA 1
ATOM 4013 C C . LYS A 1 560 ? -1.493 -19.854 -3.175 1.00 79.38 560 LYS A C 1
ATOM 4015 O O . LYS A 1 560 ? -1.192 -21.046 -3.273 1.00 79.38 560 LYS A O 1
ATOM 4020 N N . ALA A 1 561 ? -0.630 -18.959 -2.679 1.00 87.75 561 ALA A N 1
ATOM 4021 C CA . ALA A 1 561 ? 0.656 -19.336 -2.077 1.00 87.75 561 ALA A CA 1
ATOM 4022 C C . ALA A 1 561 ? 0.521 -19.757 -0.603 1.00 87.75 561 ALA A C 1
ATOM 4024 O O . ALA A 1 561 ? 0.985 -20.839 -0.247 1.00 87.75 561 ALA A O 1
ATOM 4025 N N . LEU A 1 562 ? -0.136 -18.945 0.238 1.00 91.62 562 LEU A N 1
ATOM 4026 C CA . LEU A 1 562 ? -0.386 -19.287 1.647 1.00 91.62 562 LEU A CA 1
ATOM 4027 C C . LEU A 1 562 ? -1.471 -20.364 1.806 1.00 91.62 562 LEU A C 1
ATOM 4029 O O . LEU A 1 562 ? -1.405 -21.175 2.727 1.00 91.62 562 LEU A O 1
ATOM 4033 N N . ASP A 1 563 ? -2.415 -20.447 0.869 1.00 89.88 563 ASP A N 1
ATOM 4034 C CA . ASP A 1 563 ? -3.465 -21.468 0.814 1.00 89.88 563 ASP A CA 1
ATOM 4035 C C . ASP A 1 563 ? -2.890 -22.895 0.822 1.00 89.88 563 ASP A C 1
ATOM 4037 O O . ASP A 1 563 ? -3.358 -23.745 1.577 1.00 89.88 563 ASP A O 1
ATOM 4041 N N . ARG A 1 564 ? -1.800 -23.136 0.074 1.00 90.00 564 ARG A N 1
ATOM 4042 C CA . ARG A 1 564 ? -1.075 -24.427 0.038 1.00 90.00 564 ARG A CA 1
ATOM 4043 C C . ARG A 1 564 ? -0.417 -24.804 1.369 1.00 90.00 564 ARG A C 1
ATOM 4045 O O . ARG A 1 564 ? -0.040 -25.955 1.548 1.00 90.00 564 ARG A O 1
ATOM 4052 N N . LEU A 1 565 ? -0.250 -23.841 2.274 1.00 92.56 565 LEU A N 1
ATOM 4053 C CA . LEU A 1 565 ? 0.337 -24.017 3.605 1.00 92.56 565 LEU A CA 1
ATOM 4054 C C . LEU A 1 565 ? -0.735 -24.052 4.714 1.00 92.56 565 LEU A C 1
ATOM 4056 O O . LEU A 1 565 ? -0.399 -24.209 5.887 1.00 92.56 565 LEU A O 1
ATOM 4060 N N . GLY A 1 566 ? -2.020 -23.918 4.355 1.00 93.06 566 GLY A N 1
ATOM 4061 C CA . GLY A 1 566 ? -3.139 -23.851 5.299 1.00 93.06 566 GLY A CA 1
ATOM 4062 C C . GLY A 1 566 ? -3.415 -22.454 5.869 1.00 93.06 566 GLY A C 1
ATOM 4063 O O . GLY A 1 566 ? -4.101 -22.350 6.880 1.00 93.06 566 GLY A O 1
ATOM 4064 N N . PHE A 1 567 ? -2.906 -21.391 5.234 1.00 95.56 567 PHE A N 1
ATOM 4065 C CA . PHE A 1 567 ? -3.052 -19.991 5.671 1.00 95.56 567 PHE A CA 1
ATOM 4066 C C . PHE A 1 567 ? -3.718 -19.094 4.608 1.00 95.56 567 PHE A C 1
ATOM 4068 O O . PHE A 1 567 ? -3.501 -17.886 4.576 1.00 95.56 567 PHE A O 1
ATOM 4075 N N . GLY A 1 568 ? -4.518 -19.683 3.716 1.00 95.19 568 GLY A N 1
ATOM 4076 C CA . GLY A 1 568 ? -5.421 -18.937 2.829 1.00 95.19 568 GLY A CA 1
ATOM 4077 C C . GLY A 1 568 ? -6.656 -18.415 3.583 1.00 95.19 568 GLY A C 1
ATOM 4078 O O . GLY A 1 568 ? -6.988 -18.990 4.621 1.00 95.19 568 GLY A O 1
ATOM 4079 N N . PRO A 1 569 ? -7.372 -17.387 3.087 1.00 95.31 569 PRO A N 1
ATOM 4080 C CA . PRO A 1 569 ? -8.454 -16.710 3.819 1.00 95.31 569 PRO A CA 1
ATOM 4081 C C . PRO A 1 569 ? -9.503 -17.645 4.440 1.00 95.31 569 PRO A C 1
ATOM 4083 O O . PRO A 1 569 ? -9.768 -17.559 5.634 1.00 95.31 569 PRO A O 1
ATOM 4086 N N . GLU A 1 570 ? -10.020 -18.620 3.686 1.00 94.94 570 GLU A N 1
ATOM 4087 C CA . GLU A 1 570 ? -10.999 -19.593 4.204 1.00 94.94 570 GLU A CA 1
ATOM 4088 C C . GLU A 1 570 ? -10.410 -20.544 5.265 1.00 94.94 570 GLU A C 1
ATOM 4090 O O . GLU A 1 570 ? -11.112 -21.020 6.154 1.00 94.94 570 GLU A O 1
ATOM 4095 N N . ALA A 1 571 ? -9.109 -20.843 5.194 1.00 95.12 571 ALA A N 1
ATOM 4096 C CA . ALA A 1 571 ? -8.434 -21.642 6.216 1.00 95.12 571 ALA A CA 1
ATOM 4097 C C . ALA A 1 571 ? -8.184 -20.819 7.489 1.00 95.12 571 ALA A C 1
ATOM 4099 O O . ALA A 1 571 ? -8.380 -21.327 8.591 1.00 95.12 571 ALA A O 1
ATOM 4100 N N . LEU A 1 572 ? -7.836 -19.536 7.342 1.00 95.88 572 LEU A N 1
ATOM 4101 C CA . LEU A 1 572 ? -7.737 -18.588 8.451 1.00 95.88 572 LEU A CA 1
ATOM 4102 C C . LEU A 1 572 ? -9.100 -18.408 9.140 1.00 95.88 572 LEU A C 1
ATOM 4104 O O . LEU A 1 572 ? -9.160 -18.477 10.363 1.00 95.88 572 LEU A O 1
ATOM 4108 N N . ALA A 1 573 ? -10.193 -18.287 8.377 1.00 95.31 573 ALA A N 1
ATOM 4109 C CA . ALA A 1 573 ? -11.556 -18.198 8.905 1.00 95.31 573 ALA A CA 1
ATOM 4110 C C . ALA A 1 573 ? -11.996 -19.449 9.690 1.00 95.31 573 ALA A C 1
ATOM 4112 O O . ALA A 1 573 ? -12.728 -19.312 10.667 1.00 95.31 573 ALA A O 1
ATOM 4113 N N . ARG A 1 574 ? -11.517 -20.648 9.325 1.00 94.31 574 ARG A N 1
ATOM 4114 C CA . ARG A 1 574 ? -11.741 -21.882 10.107 1.00 94.31 574 ARG A CA 1
ATOM 4115 C C . ARG A 1 574 ? -10.845 -22.004 11.344 1.00 94.31 574 ARG A C 1
ATOM 4117 O O . ARG A 1 574 ? -11.276 -22.577 12.337 1.00 94.31 574 ARG A O 1
ATOM 4124 N N . ILE A 1 575 ? -9.619 -21.471 11.316 1.00 94.00 575 ILE A N 1
ATOM 4125 C CA . ILE A 1 575 ? -8.743 -21.399 12.506 1.00 94.00 575 ILE A CA 1
ATOM 4126 C C . ILE A 1 575 ? -9.272 -20.356 13.506 1.00 94.00 575 ILE A C 1
ATOM 4128 O O . ILE A 1 575 ? -9.184 -20.550 14.717 1.00 94.00 575 ILE A O 1
ATOM 4132 N N . ARG A 1 576 ? -9.816 -19.248 12.994 1.00 92.75 576 ARG A N 1
ATOM 4133 C CA . ARG A 1 576 ? -10.318 -18.101 13.750 1.00 92.75 576 ARG A CA 1
ATOM 4134 C C . ARG A 1 576 ? -11.610 -17.581 13.098 1.00 92.75 576 ARG A C 1
ATOM 4136 O O . ARG A 1 576 ? -11.562 -16.678 12.260 1.00 92.75 576 ARG A O 1
ATOM 4143 N N . PRO A 1 577 ? -12.783 -18.100 13.498 1.00 92.19 577 PRO A N 1
ATOM 4144 C CA . PRO A 1 577 ? -14.054 -17.468 13.169 1.00 92.19 577 PRO A CA 1
ATOM 4145 C C . PRO A 1 577 ? -14.066 -16.033 13.708 1.00 92.19 577 PRO A C 1
ATOM 4147 O O . PRO A 1 577 ? -13.673 -15.800 14.856 1.00 92.19 577 PRO A O 1
ATOM 4150 N N . GLY A 1 578 ? -14.468 -15.074 12.873 1.00 91.19 578 GLY A N 1
ATOM 4151 C CA . GLY A 1 578 ? -14.358 -13.643 13.163 1.00 91.19 578 GLY A CA 1
ATOM 4152 C C . GLY A 1 578 ? -13.055 -12.980 12.694 1.00 91.19 578 GLY A C 1
ATOM 4153 O O . GLY A 1 578 ? -12.825 -11.821 13.027 1.00 91.19 578 GLY A O 1
ATOM 4154 N N . ILE A 1 579 ? -12.174 -13.659 11.952 1.00 95.25 579 ILE A N 1
ATOM 4155 C CA . ILE A 1 579 ? -10.950 -13.022 11.436 1.00 95.25 579 ILE A CA 1
ATOM 4156 C C . ILE A 1 579 ? -11.239 -12.080 10.258 1.00 95.25 579 ILE A C 1
ATOM 4158 O O . ILE A 1 579 ? -12.096 -12.360 9.418 1.00 95.25 579 ILE A O 1
ATOM 4162 N N . VAL A 1 580 ? -10.472 -10.996 10.157 1.00 98.00 580 VAL A N 1
ATOM 4163 C CA . VAL A 1 580 ? -10.388 -10.153 8.959 1.00 98.00 580 VAL A CA 1
ATOM 4164 C C . VAL A 1 580 ? -9.090 -10.474 8.215 1.00 98.00 580 VAL A C 1
ATOM 4166 O O . VAL A 1 580 ? -7.986 -10.274 8.718 1.00 98.00 580 VAL A O 1
ATOM 4169 N N . CYS A 1 581 ? -9.197 -10.985 6.996 1.00 97.88 581 CYS A N 1
ATOM 4170 C CA . CYS A 1 581 ? -8.053 -11.226 6.123 1.00 97.88 581 CYS A CA 1
ATOM 4171 C C . CYS A 1 581 ? -7.900 -10.063 5.141 1.00 97.88 581 CYS A C 1
ATOM 4173 O O . CYS A 1 581 ? -8.853 -9.736 4.445 1.00 97.88 581 CYS A O 1
ATOM 4175 N N . ALA A 1 582 ? -6.706 -9.492 5.010 1.00 98.44 582 ALA A N 1
ATOM 4176 C CA . ALA A 1 582 ? -6.366 -8.543 3.953 1.00 98.44 582 ALA A CA 1
ATOM 4177 C C . ALA A 1 582 ? -5.436 -9.199 2.925 1.00 98.44 582 ALA A C 1
ATOM 4179 O O . ALA A 1 582 ? -4.515 -9.942 3.271 1.00 98.44 582 ALA A O 1
ATOM 4180 N N . THR A 1 583 ? -5.679 -8.965 1.636 1.00 97.75 583 THR A N 1
ATOM 4181 C CA . THR A 1 583 ? -4.849 -9.482 0.539 1.00 97.75 583 THR A CA 1
ATOM 4182 C C . THR A 1 583 ? -4.552 -8.385 -0.473 1.00 97.75 583 THR A C 1
ATOM 4184 O O . THR A 1 583 ? -5.444 -7.909 -1.172 1.00 97.75 583 THR A O 1
ATOM 4187 N N . ILE A 1 584 ? -3.277 -8.012 -0.553 1.00 98.00 584 ILE A N 1
ATOM 4188 C CA . ILE A 1 584 ? -2.757 -6.983 -1.458 1.00 98.00 584 ILE A CA 1
ATOM 4189 C C . ILE A 1 584 ? -1.996 -7.673 -2.595 1.00 98.00 584 ILE A C 1
ATOM 4191 O O . ILE A 1 584 ? -1.302 -8.668 -2.384 1.00 98.00 584 ILE A O 1
ATOM 4195 N N . SER A 1 585 ? -2.141 -7.162 -3.817 1.00 96.94 585 SER A N 1
ATOM 4196 C CA . SER A 1 585 ? -1.555 -7.746 -5.030 1.00 96.94 585 SER A CA 1
ATOM 4197 C C . SER A 1 585 ? -1.150 -6.665 -6.037 1.00 96.94 585 SER A C 1
ATOM 4199 O O . SER A 1 585 ? -1.609 -5.531 -5.943 1.00 96.94 585 SER A O 1
ATOM 4201 N N . ALA A 1 586 ? -0.319 -6.998 -7.027 1.00 96.50 586 ALA A N 1
ATOM 4202 C CA . ALA A 1 586 ? 0.009 -6.052 -8.097 1.00 96.50 586 ALA A CA 1
ATOM 4203 C C . ALA A 1 586 ? -1.156 -5.887 -9.091 1.00 96.50 586 ALA A C 1
ATOM 4205 O O . ALA A 1 586 ? -1.631 -4.776 -9.301 1.00 96.50 586 ALA A O 1
ATOM 4206 N N . TYR A 1 587 ? -1.653 -6.998 -9.648 1.00 96.25 587 TYR A N 1
ATOM 4207 C CA . TYR A 1 587 ? -2.588 -7.015 -10.786 1.00 96.25 587 TYR A CA 1
ATOM 4208 C C . TYR A 1 587 ? -3.971 -7.614 -10.462 1.00 96.25 587 TYR A C 1
ATOM 4210 O O . TYR A 1 587 ? -4.718 -7.990 -11.361 1.00 96.25 587 TYR A O 1
ATOM 4218 N N . GLY A 1 588 ? -4.319 -7.734 -9.179 1.00 94.06 588 GLY A N 1
ATOM 4219 C CA . GLY A 1 588 ? -5.627 -8.224 -8.748 1.00 94.06 588 GLY A CA 1
ATOM 4220 C C . GLY A 1 588 ? -5.792 -9.741 -8.847 1.00 94.06 588 GLY A C 1
ATOM 4221 O O . GLY A 1 588 ? -4.835 -10.507 -8.963 1.00 94.06 588 GLY A O 1
ATOM 4222 N N . ARG A 1 589 ? -7.050 -10.184 -8.755 1.00 93.06 589 ARG A N 1
ATOM 4223 C CA . ARG A 1 589 ? -7.453 -11.602 -8.658 1.00 93.06 589 ARG A CA 1
ATOM 4224 C C . ARG A 1 589 ? -7.991 -12.209 -9.966 1.00 93.06 589 ARG A C 1
ATOM 4226 O O . ARG A 1 589 ? -8.581 -13.287 -9.928 1.00 93.06 589 ARG A O 1
ATOM 4233 N N . GLN A 1 590 ? -7.853 -11.516 -11.096 1.00 93.38 590 GLN A N 1
ATOM 4234 C CA . GLN A 1 590 ? -8.341 -11.943 -12.415 1.00 93.38 590 GLN A CA 1
ATOM 4235 C C . GLN A 1 590 ? -7.310 -11.665 -13.521 1.00 93.38 590 GLN A C 1
ATOM 4237 O O . GLN A 1 590 ? -6.368 -10.901 -13.333 1.00 93.38 590 GLN A O 1
ATOM 4242 N N . GLY A 1 591 ? -7.519 -12.270 -14.694 1.00 94.88 591 GLY A N 1
ATOM 4243 C CA . GLY A 1 591 ? -6.653 -12.097 -15.863 1.00 94.88 591 GLY A CA 1
ATOM 4244 C C . GLY A 1 591 ? -5.353 -12.909 -15.796 1.00 94.88 591 GLY A C 1
ATOM 4245 O O . GLY A 1 591 ? -5.079 -13.573 -14.797 1.00 94.88 591 GLY A O 1
ATOM 4246 N N . PRO A 1 592 ? -4.528 -12.875 -16.859 1.00 95.25 592 PRO A N 1
ATOM 4247 C CA . PRO A 1 592 ? -3.304 -13.678 -16.933 1.00 95.25 592 PRO A CA 1
ATOM 4248 C C . PRO A 1 592 ? -2.254 -13.263 -15.893 1.00 95.25 592 PRO A C 1
ATOM 4250 O O . PRO A 1 592 ? -1.433 -14.077 -15.476 1.00 95.25 592 PRO A O 1
ATOM 4253 N N . TRP A 1 593 ? -2.278 -12.002 -15.454 1.00 95.19 593 TRP A N 1
ATOM 4254 C CA . TRP A 1 593 ? -1.257 -11.428 -14.579 1.00 95.19 593 TRP A CA 1
ATOM 4255 C C . TRP A 1 593 ? -1.554 -11.563 -13.077 1.00 95.19 593 TRP A C 1
ATOM 4257 O O . TRP A 1 593 ? -0.684 -11.255 -12.264 1.00 95.19 593 TRP A O 1
ATOM 4267 N N . SER A 1 594 ? -2.713 -12.101 -12.667 1.00 93.81 594 SER A N 1
ATOM 4268 C CA . SER A 1 594 ? -3.056 -12.261 -11.240 1.00 93.81 594 SER A CA 1
ATOM 4269 C C . SER A 1 594 ? -2.077 -13.147 -10.456 1.00 93.81 594 SER A C 1
ATOM 4271 O O . SER A 1 594 ? -2.001 -13.067 -9.234 1.00 93.81 594 SER A O 1
ATOM 4273 N N . GLY A 1 595 ? -1.344 -14.033 -11.140 1.00 91.25 595 GLY A N 1
ATOM 4274 C CA . GLY A 1 595 ? -0.319 -14.892 -10.538 1.00 91.25 595 GLY A CA 1
ATOM 4275 C C . GLY A 1 595 ? 1.095 -14.295 -10.510 1.00 91.25 595 GLY A C 1
ATOM 4276 O O . GLY A 1 595 ? 1.987 -14.906 -9.916 1.00 91.25 595 GLY A O 1
ATOM 4277 N N . LEU A 1 596 ? 1.327 -13.148 -11.156 1.00 91.88 596 LEU A N 1
ATOM 4278 C CA . LEU A 1 596 ? 2.663 -12.570 -11.301 1.00 91.88 596 LEU A CA 1
ATOM 4279 C C . LEU A 1 596 ? 3.163 -11.891 -10.022 1.00 91.88 596 LEU A C 1
ATOM 4281 O O . LEU A 1 596 ? 2.422 -11.591 -9.084 1.00 91.88 596 LEU A O 1
ATOM 4285 N N . ARG A 1 597 ? 4.473 -11.641 -10.004 1.00 91.38 597 ARG A N 1
ATOM 4286 C CA . ARG A 1 597 ? 5.074 -10.633 -9.128 1.00 91.38 597 ARG A CA 1
ATOM 4287 C C . ARG A 1 597 ? 4.830 -9.252 -9.740 1.00 91.38 597 ARG A C 1
ATOM 4289 O O . ARG A 1 597 ? 4.755 -9.121 -10.957 1.00 91.38 597 ARG A O 1
ATOM 4296 N N . GLY A 1 598 ? 4.783 -8.227 -8.906 1.00 92.06 598 GLY A N 1
ATOM 4297 C CA . GLY A 1 598 ? 4.795 -6.841 -9.349 1.00 92.06 598 GLY A CA 1
ATOM 4298 C C . GLY A 1 598 ? 5.180 -5.921 -8.201 1.00 92.06 598 GLY A C 1
ATOM 4299 O O . GLY A 1 598 ? 5.200 -6.338 -7.043 1.00 92.06 598 GLY A O 1
ATOM 4300 N N . PHE A 1 599 ? 5.504 -4.691 -8.566 1.00 96.50 599 PHE A N 1
ATOM 4301 C CA . PHE A 1 599 ? 5.895 -3.582 -7.702 1.00 96.50 599 PHE A CA 1
ATOM 4302 C C . PHE A 1 599 ? 5.233 -2.325 -8.269 1.00 96.50 599 PHE A C 1
ATOM 4304 O O . PHE A 1 599 ? 4.927 -2.309 -9.463 1.00 96.50 599 PHE A O 1
ATOM 4311 N N . ASP A 1 600 ? 5.036 -1.289 -7.458 1.00 98.06 600 ASP A N 1
ATOM 4312 C CA . ASP A 1 600 ? 4.447 -0.013 -7.884 1.00 98.06 600 ASP A CA 1
ATOM 4313 C C . ASP A 1 600 ? 5.038 0.506 -9.210 1.00 98.06 600 ASP A C 1
ATOM 4315 O O . ASP A 1 600 ? 4.307 0.647 -10.188 1.00 98.06 600 ASP A O 1
ATOM 4319 N N . SER A 1 601 ? 6.362 0.643 -9.300 1.00 97.50 601 SER A N 1
ATOM 4320 C CA . SER A 1 601 ? 7.064 1.064 -10.526 1.00 97.50 601 SER A CA 1
ATOM 4321 C C . SER A 1 601 ? 6.782 0.193 -11.760 1.00 97.50 601 SER A C 1
ATOM 4323 O O . SER A 1 601 ? 6.614 0.721 -12.860 1.00 97.50 601 SER A O 1
ATOM 4325 N N . LEU A 1 602 ? 6.658 -1.130 -11.608 1.00 98.12 602 LEU A N 1
ATOM 4326 C CA . LEU A 1 602 ? 6.280 -2.023 -12.714 1.00 98.12 602 LEU A CA 1
ATOM 4327 C C . LEU A 1 602 ? 4.819 -1.832 -13.135 1.00 98.12 602 LEU A C 1
ATOM 4329 O O . LEU A 1 602 ? 4.504 -1.943 -14.316 1.00 98.12 602 LEU A O 1
ATOM 4333 N N . VAL A 1 603 ? 3.931 -1.514 -12.193 1.00 98.44 603 VAL A N 1
ATOM 4334 C CA . VAL A 1 603 ? 2.526 -1.211 -12.484 1.00 98.44 603 VAL A CA 1
ATOM 4335 C C . VAL A 1 603 ? 2.400 0.144 -13.182 1.00 98.44 603 VAL A C 1
ATOM 4337 O O . VAL A 1 603 ? 1.689 0.231 -14.181 1.00 98.44 603 VAL A O 1
ATOM 4340 N N . GLN A 1 604 ? 3.141 1.170 -12.747 1.00 98.56 604 GLN A N 1
ATOM 4341 C CA . GLN A 1 604 ? 3.224 2.457 -13.454 1.00 98.56 604 GLN A CA 1
ATOM 4342 C C . GLN A 1 604 ? 3.754 2.293 -14.891 1.00 98.56 604 GLN A C 1
ATOM 4344 O O . GLN A 1 604 ? 3.264 2.944 -15.812 1.00 98.56 604 GLN A O 1
ATOM 4349 N N . THR A 1 605 ? 4.718 1.387 -15.090 1.00 98.38 605 THR A N 1
ATOM 4350 C CA . THR A 1 605 ? 5.274 1.047 -16.413 1.00 98.38 605 THR A CA 1
ATOM 4351 C C . THR A 1 605 ? 4.251 0.323 -17.299 1.00 98.38 605 THR A C 1
ATOM 4353 O O . THR A 1 605 ? 4.156 0.599 -18.493 1.00 98.38 605 THR A O 1
ATOM 4356 N N . ALA A 1 606 ? 3.469 -0.599 -16.724 1.00 98.25 606 ALA A N 1
ATOM 4357 C CA . ALA A 1 606 ? 2.476 -1.390 -17.451 1.00 98.25 606 ALA A CA 1
ATOM 4358 C C . ALA A 1 606 ? 1.249 -0.591 -17.914 1.00 98.25 606 ALA A C 1
ATOM 4360 O O . ALA A 1 606 ? 0.584 -1.029 -18.848 1.00 98.25 606 ALA A O 1
ATOM 4361 N N . SER A 1 607 ? 0.904 0.494 -17.212 1.00 98.12 607 SER A N 1
ATOM 4362 C CA . SER A 1 607 ? -0.445 1.082 -17.234 1.00 98.12 607 SER A CA 1
ATOM 4363 C C . SER A 1 607 ? -0.594 2.403 -17.991 1.00 98.12 607 SER A C 1
ATOM 4365 O O . SER A 1 607 ? -1.664 2.998 -17.940 1.00 98.12 607 SER A O 1
ATOM 4367 N N . GLY A 1 608 ? 0.447 2.885 -18.670 1.00 97.44 608 GLY A N 1
ATOM 4368 C CA . GLY A 1 608 ? 0.458 4.221 -19.279 1.00 97.44 608 GLY A CA 1
ATOM 4369 C C . GLY A 1 608 ? 1.047 5.308 -18.384 1.00 97.44 608 GLY A C 1
ATOM 4370 O O . GLY A 1 608 ? 1.642 6.248 -18.904 1.00 97.44 608 GLY A O 1
ATOM 4371 N N . ILE A 1 609 ? 0.974 5.155 -17.055 1.00 98.06 609 ILE A N 1
ATOM 4372 C CA . ILE A 1 609 ? 1.320 6.212 -16.088 1.00 98.06 609 ILE A CA 1
ATOM 4373 C C . ILE A 1 609 ? 2.725 6.792 -16.320 1.00 98.06 609 ILE A C 1
ATOM 4375 O O . ILE A 1 609 ? 2.885 8.011 -16.378 1.00 98.06 609 ILE A O 1
ATOM 4379 N N . ALA A 1 610 ? 3.734 5.933 -16.500 1.00 97.62 610 ALA A N 1
ATOM 4380 C CA . ALA A 1 610 ? 5.112 6.381 -16.708 1.00 97.62 610 ALA A CA 1
ATOM 4381 C C . ALA A 1 610 ? 5.338 7.085 -18.063 1.00 97.62 610 ALA A C 1
ATOM 4383 O O . ALA A 1 610 ? 6.233 7.919 -18.167 1.00 97.62 610 ALA A O 1
ATOM 4384 N N . LEU A 1 611 ? 4.544 6.772 -19.098 1.00 97.31 611 LEU A N 1
ATOM 4385 C CA . LEU A 1 611 ? 4.646 7.413 -20.418 1.00 97.31 611 LEU A CA 1
ATOM 4386 C C . LEU A 1 611 ? 3.794 8.687 -20.526 1.00 97.31 611 LEU A C 1
ATOM 4388 O O . LEU A 1 611 ? 4.169 9.608 -21.249 1.00 97.31 611 LEU A O 1
ATOM 4392 N N . ALA A 1 612 ? 2.697 8.791 -19.771 1.00 95.94 612 ALA A N 1
ATOM 4393 C CA . ALA A 1 612 ? 1.963 10.045 -19.611 1.00 95.94 612 ALA A CA 1
ATOM 4394 C C . ALA A 1 612 ? 2.843 11.116 -18.942 1.00 95.94 612 ALA A C 1
ATOM 4396 O O . ALA A 1 612 ? 2.923 12.239 -19.439 1.00 95.94 612 ALA A O 1
ATOM 4397 N N . GLY A 1 613 ? 3.591 10.742 -17.892 1.00 95.00 613 GLY A N 1
ATOM 4398 C CA . GLY A 1 613 ? 4.609 11.607 -17.284 1.00 95.00 613 GLY A CA 1
ATOM 4399 C C . GLY A 1 613 ? 5.681 12.053 -18.287 1.00 95.00 613 GLY A C 1
ATOM 4400 O O . GLY A 1 613 ? 5.988 13.238 -18.372 1.00 95.00 613 GLY A O 1
ATOM 4401 N N . THR A 1 614 ? 6.199 11.128 -19.102 1.00 95.50 614 THR A N 1
ATOM 4402 C CA . THR A 1 614 ? 7.172 11.419 -20.173 1.00 95.50 614 THR A CA 1
ATOM 4403 C C . THR A 1 614 ? 6.652 12.429 -21.187 1.00 95.50 614 THR A C 1
ATOM 4405 O O . THR A 1 614 ? 7.349 13.399 -21.475 1.00 95.50 614 THR A O 1
ATOM 4408 N N . ARG A 1 615 ? 5.426 12.229 -21.695 1.00 94.75 615 ARG A N 1
ATOM 4409 C CA . ARG A 1 615 ? 4.765 13.155 -22.626 1.00 94.75 615 ARG A CA 1
ATOM 4410 C C . ARG A 1 615 ? 4.618 14.543 -22.009 1.00 94.75 615 ARG A C 1
ATOM 4412 O O . ARG A 1 615 ? 4.995 15.520 -22.645 1.00 94.75 615 ARG A O 1
ATOM 4419 N N . ALA A 1 616 ? 4.078 14.628 -20.793 1.00 92.31 616 ALA A N 1
ATOM 4420 C CA . ALA A 1 616 ? 3.824 15.902 -20.124 1.00 92.31 616 ALA A CA 1
ATOM 4421 C C . ALA A 1 616 ? 5.118 16.675 -19.804 1.00 92.31 616 ALA A C 1
ATOM 4423 O O . ALA A 1 616 ? 5.118 17.901 -19.825 1.00 92.31 616 ALA A O 1
ATOM 4424 N N . ALA A 1 617 ? 6.223 15.968 -19.545 1.00 91.88 617 ALA A N 1
ATOM 4425 C CA . ALA A 1 617 ? 7.528 16.560 -19.251 1.00 91.88 617 ALA A CA 1
ATOM 4426 C C . ALA A 1 617 ? 8.426 16.776 -20.485 1.00 91.88 617 ALA A C 1
ATOM 4428 O O . ALA A 1 617 ? 9.559 17.226 -20.325 1.00 91.88 617 ALA A O 1
ATOM 4429 N N . GLY A 1 618 ? 7.983 16.401 -21.693 1.00 93.38 618 GLY A N 1
ATOM 4430 C CA . GLY A 1 618 ? 8.814 16.445 -22.905 1.00 93.38 618 GLY A CA 1
ATOM 4431 C C . GLY A 1 618 ? 10.095 15.602 -22.811 1.00 93.38 618 GLY A C 1
ATOM 4432 O O . GLY A 1 618 ? 11.121 15.980 -23.368 1.00 93.38 618 GLY A O 1
ATOM 4433 N N . SER A 1 619 ? 10.072 14.499 -22.055 1.00 93.88 619 SER A N 1
ATOM 4434 C CA . SER A 1 619 ? 11.276 13.730 -21.715 1.00 93.88 619 SER A CA 1
ATOM 4435 C C . SER A 1 619 ? 11.597 12.629 -22.733 1.00 93.88 619 SER A C 1
ATOM 4437 O O . SER A 1 619 ? 10.701 11.973 -23.254 1.00 93.88 619 SER A O 1
ATOM 4439 N N . ASP A 1 620 ? 12.883 12.325 -22.927 1.00 93.44 620 ASP A N 1
ATOM 4440 C CA . ASP A 1 620 ? 13.335 11.170 -23.724 1.00 93.44 620 ASP A CA 1
ATOM 4441 C C . ASP A 1 620 ? 13.158 9.813 -23.008 1.00 93.44 620 ASP A C 1
ATOM 4443 O O . ASP A 1 620 ? 13.466 8.761 -23.576 1.00 93.44 620 ASP A O 1
ATOM 4447 N N . ARG A 1 621 ? 12.740 9.800 -21.730 1.00 95.19 621 ARG A N 1
ATOM 4448 C CA . ARG A 1 621 ? 12.703 8.588 -20.887 1.00 95.19 621 ARG A CA 1
ATOM 4449 C C . ARG A 1 621 ? 11.397 8.453 -20.091 1.00 95.19 621 ARG A C 1
ATOM 4451 O O . ARG A 1 621 ? 10.814 9.472 -19.721 1.00 95.19 621 ARG A O 1
ATOM 4458 N N . PRO A 1 622 ? 10.958 7.218 -19.765 1.00 97.12 622 PRO A N 1
ATOM 4459 C CA . PRO A 1 622 ? 9.821 6.966 -18.877 1.00 97.12 622 PRO A CA 1
ATOM 4460 C C . PRO A 1 622 ? 9.956 7.700 -17.533 1.00 97.12 622 PRO A C 1
ATOM 4462 O O . PRO A 1 622 ? 10.940 7.504 -16.815 1.00 97.12 622 PRO A O 1
ATOM 4465 N N . LEU A 1 623 ? 8.967 8.528 -17.188 1.00 95.38 623 LEU A N 1
ATOM 4466 C CA . LEU A 1 623 ? 8.970 9.365 -15.986 1.00 95.38 623 LEU A CA 1
ATOM 4467 C C . LEU A 1 623 ? 7.910 8.859 -14.988 1.00 95.38 623 LEU A C 1
ATOM 4469 O O . LEU A 1 623 ? 6.717 9.071 -15.205 1.00 95.38 623 LEU A O 1
ATOM 4473 N N . PRO A 1 624 ? 8.310 8.166 -13.905 1.00 95.75 624 PRO A N 1
ATOM 4474 C CA . PRO A 1 624 ? 7.378 7.665 -12.901 1.00 95.75 624 PRO A CA 1
ATOM 4475 C C . PRO A 1 624 ? 6.843 8.792 -12.004 1.00 95.75 624 PRO A C 1
ATOM 4477 O O . PRO A 1 624 ? 7.415 9.877 -11.922 1.00 95.75 624 PRO A O 1
ATOM 4480 N N . LEU A 1 625 ? 5.772 8.494 -11.267 1.00 96.25 625 LEU A N 1
ATOM 4481 C CA . LEU A 1 625 ? 5.184 9.375 -10.256 1.00 96.25 625 LEU A CA 1
ATOM 4482 C C . LEU A 1 625 ? 6.223 9.808 -9.194 1.00 96.25 625 LEU A C 1
ATOM 4484 O O . LEU A 1 625 ? 7.125 9.031 -8.855 1.00 96.25 625 LEU A O 1
ATOM 4488 N N . PRO A 1 626 ? 6.051 10.983 -8.553 1.00 94.06 626 PRO A N 1
ATOM 4489 C CA . PRO A 1 626 ? 6.971 11.518 -7.535 1.00 94.06 626 PRO A CA 1
ATOM 4490 C C . PRO A 1 626 ? 7.043 10.701 -6.224 1.00 94.06 626 PRO A C 1
ATOM 4492 O O . PRO A 1 626 ? 7.731 11.095 -5.283 1.00 94.06 626 PRO A O 1
ATOM 4495 N N . ALA A 1 627 ? 6.373 9.550 -6.151 1.00 94.81 627 ALA A N 1
ATOM 4496 C CA . ALA A 1 627 ? 6.301 8.634 -5.016 1.00 94.81 627 ALA A CA 1
ATOM 4497 C C . ALA A 1 627 ? 6.105 7.183 -5.506 1.00 94.81 627 ALA A C 1
ATOM 4499 O O . ALA A 1 627 ? 5.750 6.951 -6.663 1.00 94.81 627 ALA A O 1
ATOM 4500 N N . GLN A 1 628 ? 6.247 6.188 -4.622 1.00 97.00 628 GLN A N 1
ATOM 4501 C CA . GLN A 1 628 ? 5.603 4.877 -4.828 1.00 97.00 628 GLN A CA 1
ATOM 4502 C C . GLN A 1 628 ? 4.124 4.982 -4.412 1.00 97.00 628 GLN A C 1
ATOM 4504 O O . GLN A 1 628 ? 3.683 4.440 -3.398 1.00 97.00 628 GLN A O 1
ATOM 4509 N N . ALA A 1 629 ? 3.390 5.811 -5.162 1.00 98.00 629 ALA A N 1
ATOM 4510 C CA . ALA A 1 629 ? 2.064 6.303 -4.805 1.00 98.00 629 ALA A CA 1
ATOM 4511 C C . ALA A 1 629 ? 0.977 5.224 -4.850 1.00 98.00 629 ALA A C 1
ATO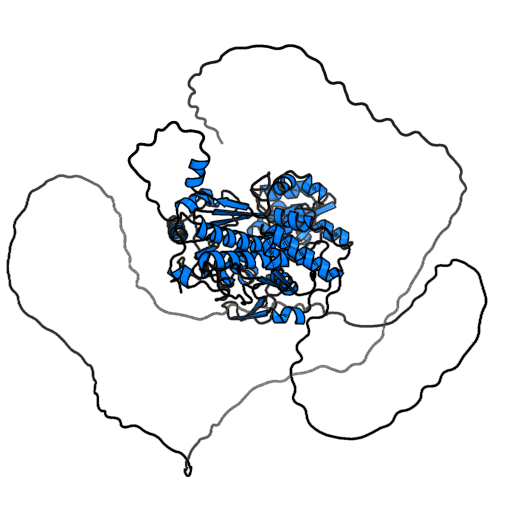M 4513 O O . ALA A 1 629 ? 0.062 5.256 -4.033 1.00 98.00 629 ALA A O 1
ATOM 4514 N N . LEU A 1 630 ? 1.072 4.260 -5.768 1.00 98.75 630 LEU A N 1
ATOM 4515 C CA . LEU A 1 630 ? 0.141 3.137 -5.847 1.00 98.75 630 LEU A CA 1
ATOM 4516 C C . LEU A 1 630 ? 0.356 2.206 -4.652 1.00 98.75 630 LEU A C 1
ATOM 4518 O O . LEU A 1 630 ? -0.616 1.730 -4.069 1.00 98.75 630 LEU A O 1
ATOM 4522 N N . ASP A 1 631 ? 1.614 1.974 -4.267 1.00 98.69 631 ASP A N 1
ATOM 4523 C CA . ASP A 1 631 ? 1.987 1.196 -3.081 1.00 98.69 631 ASP A CA 1
ATOM 4524 C C . ASP A 1 631 ? 1.458 1.871 -1.793 1.00 98.69 631 ASP A C 1
ATOM 4526 O O . ASP A 1 631 ? 0.668 1.267 -1.061 1.00 98.69 631 ASP A O 1
ATOM 4530 N N . HIS A 1 632 ? 1.795 3.145 -1.543 1.00 98.75 632 HIS A N 1
ATOM 4531 C CA . HIS A 1 632 ? 1.320 3.885 -0.359 1.00 98.75 632 HIS A CA 1
ATOM 4532 C C . HIS A 1 632 ? -0.215 4.005 -0.314 1.00 98.75 632 HIS A C 1
ATOM 4534 O O . HIS A 1 632 ? -0.820 3.659 0.705 1.00 98.75 632 HIS A O 1
ATOM 4540 N N . ALA A 1 633 ? -0.874 4.393 -1.415 1.00 98.81 633 ALA A N 1
ATOM 4541 C CA . ALA A 1 633 ? -2.337 4.493 -1.479 1.00 98.81 633 ALA A CA 1
ATOM 4542 C C . ALA A 1 633 ? -3.024 3.146 -1.231 1.00 98.81 633 ALA A C 1
ATOM 4544 O O . ALA A 1 633 ? -3.965 3.074 -0.443 1.00 98.81 633 ALA A O 1
ATOM 4545 N N . THR A 1 634 ? -2.528 2.060 -1.833 1.00 98.88 634 THR A N 1
ATOM 4546 C CA . THR A 1 634 ? -3.083 0.717 -1.600 1.00 98.88 634 THR A CA 1
ATOM 4547 C C . THR A 1 634 ? -2.890 0.278 -0.149 1.00 98.88 634 THR A C 1
ATOM 4549 O O . THR A 1 634 ? -3.761 -0.394 0.397 1.00 98.88 634 THR A O 1
ATOM 4552 N N . GLY A 1 635 ? -1.797 0.676 0.508 1.00 98.75 635 GLY A N 1
ATOM 4553 C CA . GLY A 1 635 ? -1.581 0.415 1.932 1.00 98.75 635 GLY A CA 1
ATOM 4554 C C . GLY A 1 635 ? -2.569 1.147 2.843 1.00 98.75 635 GLY A C 1
ATOM 4555 O O . GLY A 1 635 ? -3.154 0.534 3.736 1.00 98.75 635 GLY A O 1
ATOM 4556 N N . HIS A 1 636 ? -2.813 2.434 2.593 1.00 98.88 636 HIS A N 1
ATOM 4557 C CA . HIS A 1 636 ? -3.807 3.213 3.337 1.00 98.88 636 HIS A CA 1
ATOM 4558 C C . HIS A 1 636 ? -5.249 2.731 3.074 1.00 98.88 636 HIS A C 1
ATOM 4560 O O . HIS A 1 636 ? -6.006 2.525 4.023 1.00 98.88 636 HIS A O 1
ATOM 4566 N N . LEU A 1 637 ? -5.612 2.439 1.819 1.00 98.94 637 LEU A N 1
ATOM 4567 C CA . LEU A 1 637 ? -6.921 1.871 1.465 1.00 98.94 637 LEU A CA 1
ATOM 4568 C C . LEU A 1 637 ? -7.121 0.444 2.012 1.00 98.94 637 LEU A C 1
ATOM 4570 O O . LEU A 1 637 ? -8.239 0.068 2.362 1.00 98.94 637 LEU A O 1
ATOM 4574 N N . ALA A 1 638 ? -6.053 -0.349 2.146 1.00 98.88 638 ALA A N 1
ATOM 4575 C CA . ALA A 1 638 ? -6.114 -1.642 2.823 1.00 98.88 638 ALA A CA 1
ATOM 4576 C C . ALA A 1 638 ? -6.361 -1.487 4.332 1.00 98.88 638 ALA A C 1
ATOM 4578 O O . ALA A 1 638 ? -7.142 -2.255 4.895 1.00 98.88 638 ALA A O 1
ATOM 4579 N N . ALA A 1 639 ? -5.763 -0.477 4.977 1.00 98.88 639 ALA A N 1
ATOM 4580 C CA . ALA A 1 639 ? -6.053 -0.161 6.375 1.00 98.88 639 ALA A CA 1
ATOM 4581 C C . ALA A 1 639 ? -7.514 0.290 6.551 1.00 98.88 639 ALA A C 1
ATOM 4583 O O . ALA A 1 639 ? -8.191 -0.238 7.430 1.00 98.88 639 ALA A O 1
ATOM 4584 N N . PHE A 1 640 ? -8.028 1.165 5.675 1.00 98.81 640 PHE A N 1
ATOM 4585 C CA . PHE A 1 640 ? -9.457 1.508 5.615 1.00 98.81 640 PHE A CA 1
ATOM 4586 C C . PHE A 1 640 ? -10.337 0.254 5.530 1.00 98.81 640 PHE A C 1
ATOM 4588 O O . PHE A 1 640 ? -11.179 0.042 6.400 1.00 98.81 640 PHE A O 1
ATOM 4595 N N . GLY A 1 641 ? -10.106 -0.608 4.533 1.00 98.81 641 GLY A N 1
ATOM 4596 C CA . GLY A 1 641 ? -10.913 -1.811 4.326 1.00 98.81 641 GLY A CA 1
ATOM 4597 C C . GLY A 1 641 ? -10.871 -2.779 5.512 1.00 98.81 641 GLY A C 1
ATOM 4598 O O . GLY A 1 641 ? -11.898 -3.352 5.868 1.00 98.81 641 GLY A O 1
ATOM 4599 N N . VAL A 1 642 ? -9.717 -2.926 6.176 1.00 98.88 642 VAL A N 1
ATOM 4600 C CA . VAL A 1 642 ? -9.590 -3.708 7.419 1.00 98.88 642 VAL A CA 1
ATOM 4601 C C . VAL A 1 642 ? -10.410 -3.095 8.552 1.00 98.88 642 VAL A C 1
ATOM 4603 O O . VAL A 1 642 ? -11.151 -3.813 9.218 1.00 98.88 642 VAL A O 1
ATOM 4606 N N . LEU A 1 643 ? -10.301 -1.786 8.778 1.00 98.44 643 LEU A N 1
ATOM 4607 C CA . LEU A 1 643 ? -10.986 -1.099 9.875 1.00 98.44 643 LEU A CA 1
ATOM 4608 C C . LEU A 1 643 ? -12.510 -1.070 9.662 1.00 98.44 643 LEU A C 1
ATOM 4610 O O . LEU A 1 643 ? -13.260 -1.341 10.598 1.00 98.44 643 LEU A O 1
ATOM 4614 N N . ALA A 1 644 ? -12.967 -0.861 8.423 1.00 97.75 644 ALA A N 1
ATOM 4615 C CA . ALA A 1 644 ? -14.373 -0.970 8.038 1.00 97.75 644 ALA A CA 1
ATOM 4616 C C . ALA A 1 644 ? -14.906 -2.407 8.199 1.00 97.75 644 ALA A C 1
ATOM 4618 O O . ALA A 1 644 ? -15.968 -2.608 8.786 1.00 97.75 644 ALA A O 1
ATOM 4619 N N . ALA A 1 645 ? -14.155 -3.429 7.769 1.00 97.44 645 ALA A N 1
ATOM 4620 C CA . ALA A 1 645 ? -14.526 -4.831 7.982 1.00 97.44 645 ALA A CA 1
ATOM 4621 C C . ALA A 1 645 ? -14.601 -5.202 9.477 1.00 97.44 645 ALA A C 1
ATOM 4623 O O . ALA A 1 645 ? -15.488 -5.950 9.882 1.00 97.44 645 ALA A O 1
ATOM 4624 N N . LEU A 1 646 ? -13.717 -4.649 10.316 1.00 96.00 646 LEU A N 1
ATOM 4625 C CA . LEU A 1 646 ? -13.782 -4.802 11.773 1.00 96.00 646 LEU A CA 1
ATOM 4626 C C . LEU A 1 646 ? -15.003 -4.085 12.377 1.00 96.00 646 LEU A C 1
ATOM 4628 O O . LEU A 1 646 ? -15.657 -4.654 13.248 1.00 96.00 646 LEU A O 1
ATOM 4632 N N . ALA A 1 647 ? -15.356 -2.890 11.896 1.00 94.00 647 ALA A N 1
ATOM 4633 C CA . ALA A 1 647 ? -16.569 -2.183 12.316 1.00 94.00 647 ALA A CA 1
ATOM 4634 C C . ALA A 1 647 ? -17.840 -2.976 11.948 1.00 94.00 647 ALA A C 1
ATOM 4636 O O . ALA A 1 647 ? -18.703 -3.203 12.797 1.00 94.00 647 ALA A O 1
ATOM 4637 N N . HIS A 1 648 ? -17.915 -3.499 10.717 1.00 91.62 648 HIS A N 1
ATOM 4638 C CA . HIS A 1 648 ? -18.981 -4.414 10.300 1.00 91.62 648 HIS A CA 1
ATOM 4639 C C . HIS A 1 648 ? -19.000 -5.706 11.130 1.00 91.62 648 HIS A C 1
ATOM 4641 O O . HIS A 1 648 ? -20.082 -6.195 11.453 1.00 91.62 648 HIS A O 1
ATOM 4647 N N . ARG A 1 649 ? -17.841 -6.243 11.533 1.00 91.56 649 ARG A N 1
ATOM 4648 C CA . ARG A 1 649 ? -17.748 -7.430 12.398 1.00 91.56 649 ARG A CA 1
ATOM 4649 C C . ARG A 1 649 ? -18.331 -7.194 13.794 1.00 91.56 649 ARG A C 1
ATOM 4651 O O . ARG A 1 649 ? -19.043 -8.067 14.277 1.00 91.56 649 ARG A O 1
ATOM 4658 N N . GLU A 1 650 ? -18.079 -6.053 14.437 1.00 85.50 650 GLU A N 1
ATOM 4659 C CA . GLU A 1 650 ? -18.651 -5.772 15.770 1.00 85.50 650 GLU A CA 1
ATOM 4660 C C . GLU A 1 650 ? -20.193 -5.621 15.732 1.00 85.50 650 GLU A C 1
ATOM 4662 O O . GLU A 1 650 ? -20.846 -5.790 16.761 1.00 85.50 650 GLU A O 1
ATOM 4667 N N . ILE A 1 651 ? -20.785 -5.360 14.554 1.00 84.88 651 ILE A N 1
ATOM 4668 C CA . ILE A 1 651 ? -22.242 -5.227 14.347 1.00 84.88 651 ILE A CA 1
ATOM 4669 C C . ILE A 1 651 ? -22.889 -6.539 13.854 1.00 84.88 651 ILE A C 1
ATOM 4671 O O . ILE A 1 651 ? -23.921 -6.955 14.377 1.00 84.88 651 ILE A O 1
ATOM 4675 N N . ALA A 1 652 ? -22.309 -7.183 12.836 1.00 87.06 652 ALA A N 1
ATOM 4676 C CA . ALA A 1 652 ? -22.901 -8.304 12.091 1.00 87.06 652 ALA A CA 1
ATOM 4677 C C . ALA A 1 652 ? -22.121 -9.632 12.210 1.00 87.06 652 ALA A C 1
ATOM 4679 O O . ALA A 1 652 ? -22.555 -10.665 11.692 1.00 87.06 652 ALA A O 1
ATOM 4680 N N . GLY A 1 653 ? -20.967 -9.630 12.881 1.00 87.44 653 GLY A N 1
ATOM 4681 C CA . GLY A 1 653 ? -20.120 -10.808 13.048 1.00 87.44 653 GLY A CA 1
ATOM 4682 C C . GLY A 1 653 ? -19.531 -11.347 11.739 1.00 87.44 653 GLY A C 1
ATOM 4683 O O . GLY A 1 653 ? -19.391 -10.638 10.744 1.00 87.44 653 GLY A O 1
ATOM 4684 N N . GLY A 1 654 ? -19.202 -12.642 11.741 1.00 90.50 654 GLY A N 1
ATOM 4685 C CA . GLY A 1 654 ? -18.579 -13.340 10.611 1.00 90.50 654 GLY A CA 1
ATOM 4686 C C . GLY A 1 654 ? -17.097 -13.013 10.397 1.00 90.50 654 GLY A C 1
ATOM 4687 O O . GLY A 1 654 ? -16.548 -12.087 10.992 1.00 90.50 654 GLY A O 1
ATOM 4688 N N . SER A 1 655 ? -16.452 -13.805 9.542 1.00 95.62 655 SER A N 1
ATOM 4689 C CA . SER A 1 655 ? -15.102 -13.539 9.034 1.00 95.62 655 SER A CA 1
ATOM 4690 C C . SER A 1 655 ? -15.185 -12.734 7.731 1.00 95.62 655 SER A C 1
ATOM 4692 O O . SER A 1 655 ? -16.172 -12.846 7.003 1.00 95.62 655 SER A O 1
ATOM 4694 N N . TRP A 1 656 ? -14.158 -11.944 7.415 1.00 97.06 656 TRP A N 1
ATOM 4695 C CA . TRP A 1 656 ? -14.174 -11.012 6.277 1.00 97.06 656 TRP A CA 1
ATOM 4696 C C . TRP A 1 656 ? -12.884 -11.072 5.447 1.00 97.06 656 TRP A C 1
ATOM 4698 O O . TRP A 1 656 ? -11.804 -11.324 5.981 1.00 97.06 656 TRP A O 1
ATOM 4708 N N . HIS A 1 657 ? -12.982 -10.821 4.139 1.00 97.88 657 HIS A N 1
ATOM 4709 C CA . HIS A 1 657 ? -11.857 -10.774 3.201 1.00 97.88 657 HIS A CA 1
ATOM 4710 C C . HIS A 1 657 ? -11.806 -9.442 2.456 1.00 97.88 657 HIS A C 1
ATOM 4712 O O . HIS A 1 657 ? -12.606 -9.175 1.561 1.00 97.88 657 HIS A O 1
ATOM 4718 N N . VAL A 1 658 ? -10.810 -8.639 2.815 1.00 98.56 658 VAL A N 1
ATOM 4719 C CA . VAL A 1 658 ? -10.454 -7.370 2.186 1.00 98.56 658 VAL A CA 1
ATOM 4720 C C . VAL A 1 658 ? -9.457 -7.636 1.053 1.00 98.56 658 VAL A C 1
ATOM 4722 O O . VAL A 1 658 ? -8.430 -8.289 1.278 1.00 98.56 658 VAL A O 1
ATOM 4725 N N . ARG A 1 659 ? -9.717 -7.149 -0.166 1.00 97.69 659 ARG A N 1
ATOM 4726 C CA . ARG A 1 659 ? -8.804 -7.316 -1.318 1.00 97.69 659 ARG A CA 1
ATOM 4727 C C . ARG A 1 659 ? -8.625 -6.023 -2.104 1.00 97.69 659 ARG A C 1
ATOM 4729 O O . ARG A 1 659 ? -9.590 -5.309 -2.353 1.00 97.69 659 ARG A O 1
ATOM 4736 N N . LEU A 1 660 ? -7.381 -5.751 -2.502 1.00 97.75 660 LEU A N 1
ATOM 4737 C CA . LEU A 1 660 ? -6.991 -4.586 -3.300 1.00 97.75 660 LEU A CA 1
ATOM 4738 C C . LEU A 1 660 ? -5.891 -4.961 -4.306 1.00 97.75 660 LEU A C 1
ATOM 4740 O O . LEU A 1 660 ? -5.237 -6.009 -4.188 1.00 97.75 660 LEU A O 1
ATOM 4744 N N . SER A 1 661 ? -5.637 -4.082 -5.280 1.00 98.00 661 SER A N 1
ATOM 4745 C CA . SER A 1 661 ? -4.455 -4.207 -6.135 1.00 98.00 661 SER A CA 1
ATOM 4746 C C . SER A 1 661 ? -3.873 -2.881 -6.604 1.00 98.00 661 SER A C 1
ATOM 4748 O O . SER A 1 661 ? -4.621 -1.961 -6.925 1.00 98.00 661 SER A O 1
ATOM 4750 N N . LEU A 1 662 ? -2.542 -2.827 -6.716 1.00 98.69 662 LEU A N 1
ATOM 4751 C CA . LEU A 1 662 ? -1.803 -1.647 -7.179 1.00 98.69 662 LEU A CA 1
ATOM 4752 C C . LEU A 1 662 ? -2.303 -1.157 -8.549 1.00 98.69 662 LEU A C 1
ATOM 4754 O O . LEU A 1 662 ? -2.443 0.041 -8.759 1.00 98.69 662 LEU A O 1
ATOM 4758 N N . ALA A 1 663 ? -2.614 -2.073 -9.472 1.00 98.31 663 ALA A N 1
ATOM 4759 C CA . ALA A 1 663 ? -3.116 -1.737 -10.804 1.00 98.31 663 ALA A CA 1
ATOM 4760 C C . ALA A 1 663 ? -4.528 -1.132 -10.784 1.00 98.31 663 ALA A C 1
ATOM 4762 O O . ALA A 1 663 ? -4.841 -0.295 -11.628 1.00 98.31 663 ALA A O 1
ATOM 4763 N N . GLN A 1 664 ? -5.365 -1.503 -9.811 1.00 98.12 664 GLN A N 1
ATOM 4764 C CA . GLN A 1 664 ? -6.670 -0.869 -9.626 1.00 98.12 664 GLN A CA 1
ATOM 4765 C C . GLN A 1 664 ? -6.549 0.499 -8.941 1.00 98.12 664 GLN A C 1
ATOM 4767 O O . GLN A 1 664 ? -7.283 1.421 -9.282 1.00 98.12 664 GLN A O 1
ATOM 4772 N N . THR A 1 665 ? -5.583 0.663 -8.038 1.00 98.75 665 THR A N 1
ATOM 4773 C CA . THR A 1 665 ? -5.201 1.972 -7.489 1.00 98.75 665 THR A CA 1
ATOM 4774 C C . THR A 1 665 ? -4.638 2.892 -8.583 1.00 98.75 665 THR A C 1
ATOM 4776 O O . THR A 1 665 ? -4.960 4.075 -8.611 1.00 98.75 665 THR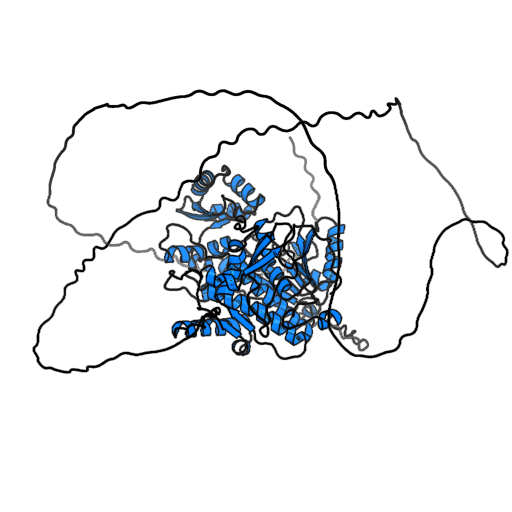 A O 1
ATOM 4779 N N . GLY A 1 666 ? -3.884 2.344 -9.545 1.00 98.31 666 GLY A N 1
ATOM 4780 C CA . GLY A 1 666 ? -3.460 3.046 -10.762 1.00 98.31 666 GLY A CA 1
ATOM 4781 C C . GLY A 1 666 ? -4.642 3.448 -11.644 1.00 98.31 666 GLY A C 1
ATOM 4782 O O . GLY A 1 666 ? -4.764 4.615 -11.998 1.00 98.31 666 GLY A O 1
ATOM 4783 N N . ARG A 1 667 ? -5.579 2.521 -11.902 1.00 97.88 667 ARG A N 1
ATOM 4784 C CA . ARG A 1 667 ? -6.837 2.819 -12.611 1.00 97.88 667 ARG A CA 1
ATOM 4785 C C . ARG A 1 667 ? -7.627 3.949 -11.951 1.00 97.88 667 ARG A C 1
ATOM 4787 O O . ARG A 1 667 ? -8.205 4.771 -12.652 1.00 97.88 667 ARG A O 1
ATOM 4794 N N . TRP A 1 668 ? -7.673 3.967 -10.621 1.00 98.31 668 TRP A N 1
ATOM 4795 C CA . TRP A 1 668 ? -8.324 5.025 -9.858 1.00 98.31 668 TRP A CA 1
ATOM 4796 C C . TRP A 1 668 ? -7.617 6.371 -10.045 1.00 98.31 668 TRP A C 1
ATOM 4798 O O . TRP A 1 668 ? -8.278 7.317 -10.458 1.00 98.31 668 TRP A O 1
ATOM 4808 N N . LEU A 1 669 ? -6.294 6.436 -9.846 1.00 98.12 669 LEU A N 1
ATOM 4809 C CA . LEU A 1 669 ? -5.487 7.644 -10.070 1.00 98.12 669 LEU A CA 1
ATOM 4810 C C . LEU A 1 669 ? -5.677 8.218 -11.486 1.00 98.12 669 LEU A C 1
ATOM 4812 O O . LEU A 1 669 ? -5.894 9.416 -11.631 1.00 98.12 669 LEU A O 1
ATOM 4816 N N . MET A 1 670 ? -5.634 7.365 -12.514 1.00 96.88 670 MET A N 1
ATOM 4817 C CA . MET A 1 670 ? -5.858 7.758 -13.913 1.00 96.88 670 MET A CA 1
ATOM 4818 C C . MET A 1 670 ? -7.297 8.249 -14.144 1.00 96.88 670 MET A C 1
ATOM 4820 O O . MET A 1 670 ? -7.521 9.218 -14.861 1.00 96.88 670 MET A O 1
ATOM 4824 N N . GLY A 1 671 ? -8.276 7.622 -13.484 1.00 96.25 671 GLY A N 1
ATOM 4825 C CA . GLY A 1 671 ? -9.691 7.998 -13.539 1.00 96.25 671 GLY A CA 1
ATOM 4826 C C . GLY A 1 671 ? -10.041 9.341 -12.885 1.00 96.25 671 GLY A C 1
ATOM 4827 O O . GLY A 1 671 ? -11.157 9.813 -13.083 1.00 96.25 671 GLY A O 1
ATOM 4828 N N . LEU A 1 672 ? -9.115 9.966 -12.147 1.00 95.19 672 LEU A N 1
ATOM 4829 C CA . LEU A 1 672 ? -9.243 11.354 -11.675 1.00 95.19 672 LEU A CA 1
ATOM 4830 C C . LEU A 1 672 ? -8.830 12.387 -12.743 1.00 95.19 672 LEU A C 1
ATOM 4832 O O . LEU A 1 672 ? -9.009 13.585 -12.533 1.00 95.19 672 LEU A O 1
ATOM 4836 N N . GLY A 1 673 ? -8.290 11.934 -13.877 1.00 92.56 673 GLY A N 1
ATOM 4837 C CA . GLY A 1 673 ? -7.825 12.778 -14.973 1.00 92.56 673 GLY A CA 1
ATOM 4838 C C . GLY A 1 673 ? -6.377 13.255 -14.837 1.00 92.56 673 GLY A C 1
ATOM 4839 O O . GLY A 1 673 ? -5.725 13.117 -13.796 1.00 92.56 673 GLY A O 1
ATOM 4840 N N . GLU A 1 674 ? -5.886 13.817 -15.939 1.00 91.12 674 GLU A N 1
ATOM 4841 C CA . GLU A 1 674 ? -4.599 14.509 -16.019 1.00 91.12 674 GLU A CA 1
ATOM 4842 C C . GLU A 1 674 ? -4.725 15.992 -15.616 1.00 91.12 674 GLU A C 1
ATOM 4844 O O . GLU A 1 674 ? -5.825 16.517 -15.429 1.00 91.12 674 GLU A O 1
ATOM 4849 N N . ARG A 1 675 ? -3.577 16.657 -15.461 1.00 85.12 675 ARG A N 1
ATOM 4850 C CA . ARG A 1 675 ? -3.417 18.098 -15.244 1.00 85.12 675 ARG A CA 1
ATOM 4851 C C . ARG A 1 675 ? -2.739 18.732 -16.451 1.00 85.12 675 ARG A C 1
ATOM 4853 O O . ARG A 1 675 ? -1.810 18.151 -17.007 1.00 85.12 675 ARG A O 1
ATOM 4860 N N . ASP A 1 676 ? -3.097 19.977 -16.741 1.00 79.31 676 ASP A N 1
ATOM 4861 C CA . ASP A 1 676 ? -2.481 20.769 -17.814 1.00 79.31 676 ASP A CA 1
ATOM 4862 C C . ASP A 1 676 ? -1.098 21.350 -17.443 1.00 79.31 676 ASP A C 1
ATOM 4864 O O . ASP A 1 676 ? -0.460 22.009 -18.260 1.00 79.31 676 ASP A O 1
ATOM 4868 N N . THR A 1 677 ? -0.610 21.118 -16.215 1.00 78.31 677 THR A N 1
ATOM 4869 C CA . THR A 1 677 ? 0.710 21.574 -15.750 1.00 78.31 677 THR A CA 1
ATOM 4870 C C . THR A 1 677 ? 1.411 20.552 -14.851 1.00 78.31 677 THR A C 1
ATOM 4872 O O . THR A 1 677 ? 0.775 19.848 -14.061 1.00 78.31 677 THR A O 1
ATOM 4875 N N . LEU A 1 678 ? 2.743 20.517 -14.958 1.00 78.75 678 LEU A N 1
ATOM 4876 C CA . LEU A 1 678 ? 3.659 19.829 -14.041 1.00 78.75 678 LEU A CA 1
ATOM 4877 C C . LEU A 1 678 ? 4.332 20.774 -13.034 1.00 78.75 678 LEU A C 1
ATOM 4879 O O . LEU A 1 678 ? 4.950 20.287 -12.087 1.00 78.75 678 LEU A O 1
ATOM 4883 N N . ASP A 1 679 ? 4.229 22.092 -13.235 1.00 78.31 679 ASP A N 1
ATOM 4884 C CA . ASP A 1 679 ? 4.872 23.110 -12.400 1.00 78.31 679 ASP A CA 1
ATOM 4885 C C . ASP A 1 679 ? 4.092 23.298 -11.092 1.00 78.31 679 ASP A C 1
ATOM 4887 O O . ASP A 1 679 ? 3.273 24.201 -10.921 1.00 78.31 679 ASP A O 1
ATOM 4891 N N . LEU A 1 680 ? 4.295 22.344 -10.185 1.00 77.12 680 LEU A N 1
ATOM 4892 C CA . LEU A 1 680 ? 3.771 22.348 -8.828 1.00 77.12 680 LEU A CA 1
ATOM 4893 C C . LEU A 1 680 ? 4.958 22.422 -7.863 1.00 77.12 680 LEU A C 1
ATOM 4895 O O . LEU A 1 680 ? 5.785 21.502 -7.863 1.00 77.12 680 LEU A O 1
ATOM 4899 N N . PRO A 1 681 ? 5.056 23.465 -7.018 1.00 70.12 681 PRO A N 1
ATOM 4900 C CA . PRO A 1 681 ? 6.157 23.582 -6.078 1.00 70.12 681 PRO A CA 1
ATOM 4901 C C . PRO A 1 681 ? 6.112 22.424 -5.080 1.00 70.12 681 PRO A C 1
ATOM 4903 O O . PRO A 1 681 ? 5.098 22.187 -4.418 1.00 70.12 681 PRO A O 1
ATOM 4906 N N . GLU A 1 682 ? 7.230 21.713 -4.936 1.00 75.19 682 GLU A N 1
ATOM 4907 C CA . GLU A 1 682 ? 7.358 20.750 -3.849 1.00 75.19 682 GLU A CA 1
ATOM 4908 C C . GLU A 1 682 ? 7.291 21.472 -2.487 1.00 75.19 682 GLU A C 1
ATOM 4910 O O . GLU A 1 682 ? 7.881 22.547 -2.330 1.00 75.19 682 GLU A O 1
ATOM 4915 N N . PRO A 1 683 ? 6.603 20.897 -1.481 1.00 81.62 683 PRO A N 1
ATOM 4916 C CA . PRO A 1 683 ? 6.441 21.531 -0.183 1.00 81.62 683 PRO A CA 1
ATOM 4917 C C . PRO A 1 683 ? 7.807 21.640 0.487 1.00 81.62 683 PRO A C 1
ATOM 4919 O O . PRO A 1 683 ? 8.537 20.653 0.616 1.00 81.62 683 PRO A O 1
ATOM 4922 N N . ARG A 1 684 ? 8.161 22.858 0.904 1.00 87.56 684 ARG A N 1
ATOM 4923 C CA . ARG A 1 684 ? 9.488 23.151 1.455 1.00 87.56 684 ARG A CA 1
ATOM 4924 C C . ARG A 1 684 ? 9.681 22.438 2.794 1.00 87.56 684 ARG A C 1
ATOM 4926 O O . ARG A 1 684 ? 8.717 22.125 3.485 1.00 87.56 684 ARG A O 1
ATOM 4933 N N . GLU A 1 685 ? 10.928 22.257 3.226 1.00 88.56 685 GLU A N 1
ATOM 4934 C CA . GLU A 1 685 ? 11.233 21.626 4.524 1.00 88.56 685 GLU A CA 1
ATOM 4935 C C . GLU A 1 685 ? 10.499 22.317 5.695 1.00 88.56 685 GLU A C 1
ATOM 4937 O O . GLU A 1 685 ? 9.976 21.631 6.565 1.00 88.56 685 GLU A O 1
ATOM 4942 N N . ALA A 1 686 ? 10.335 23.646 5.665 1.00 91.06 686 ALA A N 1
ATOM 4943 C CA . ALA A 1 686 ? 9.544 24.397 6.650 1.00 91.06 686 ALA A CA 1
ATOM 4944 C C . ALA A 1 686 ? 8.036 24.053 6.655 1.00 91.06 686 ALA A C 1
ATOM 4946 O O . ALA A 1 686 ? 7.389 24.153 7.692 1.00 91.06 686 ALA A O 1
ATOM 4947 N N . GLU A 1 687 ? 7.479 23.618 5.522 1.00 91.25 687 GLU A N 1
ATOM 4948 C CA . GLU A 1 687 ? 6.084 23.174 5.385 1.00 91.25 687 GLU A CA 1
ATOM 4949 C C . GLU A 1 687 ? 5.901 21.695 5.773 1.00 91.25 687 GLU A C 1
ATOM 4951 O O . GLU A 1 687 ? 4.790 21.268 6.077 1.00 91.25 687 GLU A O 1
ATOM 4956 N N . ILE A 1 688 ? 6.986 20.909 5.777 1.00 92.56 688 ILE A N 1
ATOM 4957 C CA . ILE A 1 688 ? 7.007 19.492 6.180 1.00 92.56 688 ILE A CA 1
ATOM 4958 C C . ILE A 1 688 ? 7.368 19.335 7.669 1.00 92.56 688 ILE A C 1
ATOM 4960 O O . ILE A 1 688 ? 6.904 18.400 8.325 1.00 92.56 688 ILE A O 1
ATOM 4964 N N . ALA A 1 689 ? 8.165 20.254 8.224 1.00 95.44 689 ALA A N 1
ATOM 4965 C CA . ALA A 1 689 ? 8.650 20.230 9.603 1.00 95.44 689 ALA A CA 1
ATOM 4966 C C . ALA A 1 689 ? 7.557 20.029 10.681 1.00 95.44 689 ALA A C 1
ATOM 4968 O O . ALA A 1 689 ? 7.810 19.231 11.588 1.00 95.44 689 ALA A O 1
ATOM 4969 N N . PRO A 1 690 ? 6.341 20.620 10.597 1.00 96.06 690 PRO A N 1
ATOM 4970 C CA . PRO A 1 690 ? 5.268 20.370 11.570 1.00 96.06 690 PRO A CA 1
ATOM 4971 C C . PRO A 1 690 ? 4.847 18.896 11.672 1.00 96.06 690 PRO A C 1
ATOM 4973 O O . PRO A 1 690 ? 4.405 18.444 12.729 1.00 96.06 690 PRO A O 1
ATOM 4976 N N . PHE A 1 691 ? 5.023 18.127 10.594 1.00 96.25 691 PHE A N 1
ATOM 4977 C CA . PHE A 1 691 ? 4.687 16.703 10.521 1.00 96.25 691 PHE A CA 1
ATOM 4978 C C . PHE A 1 691 ? 5.864 15.789 10.878 1.00 96.25 691 PHE A C 1
ATOM 4980 O O . PHE A 1 691 ? 5.691 14.570 10.952 1.00 96.25 691 PHE A O 1
ATOM 4987 N N . ARG A 1 692 ? 7.066 16.337 11.109 1.00 96.50 692 ARG A N 1
ATOM 4988 C CA . ARG A 1 692 ? 8.209 15.542 11.565 1.00 96.50 692 ARG A CA 1
ATOM 4989 C C . ARG A 1 692 ? 8.063 15.156 13.033 1.00 96.50 692 ARG A C 1
ATOM 4991 O O . ARG A 1 692 ? 7.550 15.907 13.864 1.00 96.50 692 ARG A O 1
ATOM 4998 N N . ARG A 1 693 ? 8.552 13.966 13.362 1.00 97.12 693 ARG A N 1
ATOM 4999 C CA . ARG A 1 693 ? 8.719 13.452 14.726 1.00 97.12 693 ARG A CA 1
ATOM 5000 C C . ARG A 1 693 ? 10.081 12.756 14.816 1.00 97.12 693 ARG A C 1
ATOM 5002 O O . ARG A 1 693 ? 10.653 12.367 13.796 1.00 97.12 693 ARG A O 1
ATOM 5009 N N . VAL A 1 694 ? 10.608 12.610 16.031 1.00 97.19 694 VAL A N 1
ATOM 5010 C CA . VAL A 1 694 ? 11.914 11.981 16.296 1.00 97.19 694 VAL A CA 1
ATOM 5011 C C . VAL A 1 694 ? 11.736 10.778 17.221 1.00 97.19 694 VAL A C 1
ATOM 5013 O O . VAL A 1 694 ? 10.900 10.807 18.122 1.00 97.19 694 VAL A O 1
ATOM 5016 N N . MET A 1 695 ? 12.488 9.700 16.991 1.00 97.19 695 MET A N 1
ATOM 5017 C CA . MET A 1 695 ? 12.444 8.490 17.816 1.00 97.19 695 MET A CA 1
ATOM 5018 C C . MET A 1 695 ? 13.785 7.749 17.805 1.00 97.19 695 MET A C 1
ATOM 5020 O O . MET A 1 695 ? 14.370 7.519 16.749 1.00 97.19 695 MET A O 1
ATOM 5024 N N . ARG A 1 696 ? 14.266 7.324 18.977 1.00 97.19 696 ARG A N 1
ATOM 5025 C CA . ARG A 1 696 ? 15.483 6.505 19.093 1.00 97.19 696 ARG A CA 1
ATOM 5026 C C . ARG A 1 696 ? 15.190 5.039 18.769 1.00 97.19 696 ARG A C 1
ATOM 5028 O O . ARG A 1 696 ? 14.171 4.505 19.197 1.00 97.19 696 ARG A O 1
ATOM 5035 N N . SER A 1 697 ? 16.091 4.396 18.032 1.00 95.56 697 SER A N 1
ATOM 5036 C CA . SER A 1 697 ? 15.986 3.004 17.576 1.00 95.56 697 SER A CA 1
ATOM 5037 C C . SER A 1 697 ? 17.341 2.289 17.639 1.00 95.56 697 SER A C 1
ATOM 5039 O O . SER A 1 697 ? 18.377 2.929 17.813 1.00 95.56 697 SER A O 1
ATOM 5041 N N . GLU A 1 698 ? 17.357 0.972 17.411 1.00 95.31 698 GLU A N 1
ATOM 5042 C CA . GLU A 1 698 ? 18.604 0.209 17.206 1.00 95.31 698 GLU A CA 1
ATOM 5043 C C . GLU A 1 698 ? 19.387 0.635 15.946 1.00 95.31 698 GLU A C 1
ATOM 5045 O O . GLU A 1 698 ? 20.571 0.340 15.820 1.00 95.31 698 GLU A O 1
ATOM 5050 N N . PHE A 1 699 ? 18.749 1.366 15.025 1.00 94.56 699 PHE A N 1
ATOM 5051 C CA . PHE A 1 699 ? 19.388 1.943 13.840 1.00 94.56 699 PHE A CA 1
ATOM 5052 C C . PHE A 1 699 ? 19.983 3.338 14.096 1.00 94.56 699 PHE A C 1
ATOM 5054 O O . PHE A 1 699 ? 20.546 3.929 13.179 1.00 94.56 699 PHE A O 1
ATOM 5061 N N . GLY A 1 700 ? 19.853 3.869 15.318 1.00 95.06 700 GLY A N 1
ATOM 5062 C CA . GLY A 1 700 ? 20.174 5.249 15.677 1.00 95.06 700 GLY A CA 1
ATOM 5063 C C . GLY A 1 700 ? 18.920 6.103 15.884 1.00 95.06 700 GLY A C 1
ATOM 5064 O O . GLY A 1 700 ? 17.804 5.594 16.023 1.00 95.06 700 GLY A O 1
ATOM 5065 N N . GLU A 1 701 ? 19.098 7.421 15.931 1.00 97.56 701 GLU A N 1
ATOM 5066 C CA . GLU A 1 701 ? 17.984 8.366 16.025 1.00 97.56 701 GLU A CA 1
ATOM 5067 C C . GLU A 1 701 ? 17.317 8.561 14.658 1.00 97.56 701 GLU A C 1
ATOM 5069 O O . GLU A 1 701 ? 17.986 8.861 13.668 1.00 97.56 701 GLU A O 1
ATOM 5074 N N . LEU A 1 702 ? 16.001 8.359 14.604 1.00 97.62 702 LEU A N 1
ATOM 5075 C CA . LEU A 1 702 ? 15.187 8.447 13.396 1.00 97.62 702 LEU A CA 1
ATOM 5076 C C . LEU A 1 702 ? 14.390 9.750 13.403 1.00 97.62 702 LEU A C 1
ATOM 5078 O O . LEU A 1 702 ? 13.628 9.983 14.341 1.00 97.62 702 LEU A O 1
ATOM 5082 N N . SER A 1 703 ? 14.494 10.549 12.341 1.00 97.38 703 SER A N 1
ATOM 5083 C CA . SER A 1 703 ? 13.539 11.628 12.049 1.00 97.38 703 SER A CA 1
ATOM 5084 C C . SER A 1 703 ? 12.639 11.186 10.901 1.00 97.38 703 SER A C 1
ATOM 5086 O O . SER A 1 703 ? 13.130 10.792 9.843 1.00 97.38 703 SER A O 1
ATOM 5088 N N . TYR A 1 704 ? 11.329 11.195 11.128 1.00 97.25 704 TYR A N 1
ATOM 5089 C CA . TYR A 1 704 ? 10.329 10.569 10.260 1.00 97.25 704 TYR A CA 1
ATOM 5090 C C . TYR A 1 704 ? 9.054 11.419 10.181 1.00 97.25 704 TYR A C 1
ATOM 5092 O O . TYR A 1 704 ? 8.849 12.314 11.002 1.00 97.25 704 TYR A O 1
ATOM 5100 N N . ILE A 1 705 ? 8.199 11.146 9.193 1.00 97.12 705 ILE A N 1
ATOM 5101 C CA . ILE A 1 705 ? 6.894 11.806 9.042 1.00 97.12 705 ILE A CA 1
ATOM 5102 C C . ILE A 1 705 ? 5.843 11.064 9.879 1.00 97.12 705 ILE A C 1
ATOM 5104 O O . ILE A 1 705 ? 5.723 9.840 9.790 1.00 97.12 705 ILE A O 1
ATOM 5108 N N . ALA A 1 706 ? 5.089 11.801 10.695 1.00 97.06 706 ALA A N 1
ATOM 5109 C CA . ALA A 1 706 ? 3.989 11.274 11.499 1.00 97.06 706 ALA A CA 1
ATOM 5110 C C . ALA A 1 706 ? 2.899 10.609 10.626 1.00 97.06 706 ALA A C 1
ATOM 5112 O O . ALA A 1 706 ? 2.766 10.962 9.452 1.00 97.06 706 ALA A O 1
ATOM 5113 N N . PRO A 1 707 ? 2.078 9.693 11.174 1.00 96.88 707 PRO A N 1
ATOM 5114 C CA . PRO A 1 707 ? 0.889 9.186 10.485 1.00 96.88 707 PRO A CA 1
ATOM 5115 C C . PRO A 1 707 ? -0.018 10.339 10.005 1.00 96.88 707 PRO A C 1
ATOM 5117 O O . PRO A 1 707 ? -0.308 11.223 10.809 1.00 96.88 707 PRO A O 1
ATOM 5120 N N . PRO A 1 708 ? -0.458 10.367 8.731 1.00 96.69 708 PRO A N 1
ATOM 5121 C CA . PRO A 1 708 ? -1.348 11.407 8.226 1.00 96.69 708 PRO A CA 1
ATOM 5122 C C . PRO A 1 708 ? -2.804 11.163 8.636 1.00 96.69 708 PRO A C 1
ATOM 5124 O O . PRO A 1 708 ? -3.284 10.027 8.620 1.00 96.69 708 PRO A O 1
ATOM 5127 N N . GLY A 1 709 ? -3.512 12.258 8.913 1.00 95.25 709 GLY A N 1
ATOM 5128 C CA . GLY A 1 709 ? -4.927 12.273 9.284 1.00 95.25 709 GLY A CA 1
ATOM 5129 C C . GLY A 1 709 ? -5.183 12.225 10.798 1.00 95.25 709 GLY A C 1
ATOM 5130 O O . GLY A 1 709 ? -4.326 11.795 11.567 1.00 95.25 709 GLY A O 1
ATOM 5131 N N . SER A 1 710 ? -6.370 12.669 11.221 1.00 95.62 710 SER A N 1
ATOM 5132 C CA . SER A 1 710 ? -6.833 12.654 12.618 1.00 95.62 710 SER A CA 1
ATOM 5133 C C . SER A 1 710 ? -8.228 12.037 12.760 1.00 95.62 710 SER A C 1
ATOM 5135 O O . SER A 1 710 ? -9.015 12.035 11.811 1.00 95.62 710 SER A O 1
ATOM 5137 N N . VAL A 1 711 ? -8.558 11.561 13.965 1.00 96.44 711 VAL A N 1
ATOM 5138 C CA . VAL A 1 711 ? -9.903 11.094 14.345 1.00 96.44 711 VAL A CA 1
ATOM 5139 C C . VAL A 1 711 ? -10.382 11.882 15.561 1.00 96.44 711 VAL A C 1
ATOM 5141 O O . VAL A 1 711 ? -9.757 11.851 16.620 1.00 96.44 711 VAL A O 1
ATOM 5144 N N . GLY A 1 712 ? -11.485 12.620 15.416 1.00 94.88 712 GLY A N 1
ATOM 5145 C CA . GLY A 1 712 ? -12.004 13.510 16.461 1.00 94.88 712 GLY A CA 1
ATOM 5146 C C . GLY A 1 712 ? -11.029 14.622 16.871 1.00 94.88 712 GLY A C 1
ATOM 5147 O O . GLY A 1 712 ? -11.084 15.078 18.009 1.00 94.88 712 GLY A O 1
ATOM 5148 N N . GLY A 1 713 ? -10.103 15.010 15.985 1.00 92.56 713 GLY A N 1
ATOM 5149 C CA . GLY A 1 713 ? -9.033 15.972 16.273 1.00 92.56 713 GLY A CA 1
ATOM 5150 C C . GLY A 1 713 ? -7.844 15.411 17.067 1.00 92.56 713 GLY A C 1
ATOM 5151 O O . GLY A 1 713 ? -6.957 16.175 17.437 1.00 92.56 713 GLY A O 1
ATOM 5152 N N . ALA A 1 714 ? -7.795 14.103 17.342 1.00 91.62 714 ALA A N 1
ATOM 5153 C CA . ALA A 1 714 ? -6.667 13.483 18.034 1.00 91.62 714 ALA A CA 1
ATOM 5154 C C . ALA A 1 714 ? -5.505 13.152 17.078 1.00 91.62 714 ALA A C 1
ATOM 5156 O O . ALA A 1 714 ? -5.724 12.543 16.030 1.00 91.62 714 ALA A O 1
ATOM 5157 N N . GLU A 1 715 ? -4.267 13.483 17.465 1.00 85.12 715 GLU A N 1
ATOM 5158 C CA . GLU A 1 715 ? -3.066 12.978 16.782 1.00 85.12 715 GLU A CA 1
ATOM 5159 C C . GLU A 1 715 ? -2.885 11.463 16.998 1.00 85.12 715 GLU A C 1
ATOM 5161 O O . GLU A 1 715 ? -3.199 10.915 18.060 1.00 85.12 715 GLU A O 1
ATOM 5166 N N . HIS A 1 716 ? -2.302 10.799 15.998 1.00 90.25 716 HIS A N 1
ATOM 5167 C CA . HIS A 1 716 ? -1.933 9.383 16.031 1.00 90.25 716 HIS A CA 1
ATOM 5168 C C . HIS A 1 716 ? -0.410 9.218 15.958 1.00 90.25 716 HIS A C 1
ATOM 5170 O O . HIS A 1 716 ? 0.294 10.037 15.368 1.00 90.25 716 HIS A O 1
ATOM 5176 N N . GLY A 1 717 ? 0.125 8.142 16.537 1.00 91.31 717 GLY A N 1
ATOM 5177 C CA . GLY A 1 717 ? 1.571 7.964 16.670 1.00 91.31 717 GLY A CA 1
ATOM 5178 C C . GLY A 1 717 ? 1.984 6.528 16.970 1.00 91.31 717 GLY A C 1
ATOM 5179 O O . GLY A 1 717 ? 1.150 5.660 17.214 1.00 91.31 717 GLY A O 1
ATOM 5180 N N . TYR A 1 718 ? 3.290 6.270 16.933 1.00 95.31 718 TYR A N 1
ATOM 5181 C CA . TYR A 1 718 ? 3.849 4.927 17.075 1.00 95.31 718 TYR A CA 1
ATOM 5182 C C . TYR A 1 718 ? 4.426 4.692 18.481 1.00 95.31 718 TYR A C 1
ATOM 5184 O O . TYR A 1 718 ? 5.281 5.447 18.933 1.00 95.31 718 TYR A O 1
ATOM 5192 N N . ASP A 1 719 ? 4.039 3.597 19.142 1.00 91.56 719 ASP A N 1
ATOM 5193 C CA . ASP A 1 719 ? 4.512 3.265 20.505 1.00 91.56 719 ASP A CA 1
ATOM 5194 C C . ASP A 1 719 ? 5.981 2.826 20.582 1.00 91.56 719 ASP A C 1
ATOM 5196 O O . ASP A 1 719 ? 6.560 2.741 21.666 1.00 91.56 719 ASP A O 1
ATOM 5200 N N . ARG A 1 720 ? 6.553 2.412 19.447 1.00 94.69 720 ARG A N 1
ATOM 5201 C CA . ARG A 1 720 ? 7.863 1.759 19.382 1.00 94.69 720 ARG A CA 1
ATOM 5202 C C . ARG A 1 720 ? 8.583 2.074 18.070 1.00 94.69 720 ARG A C 1
ATOM 5204 O O . ARG A 1 720 ? 7.915 2.196 17.034 1.00 94.69 720 ARG A O 1
ATOM 5211 N N . PRO A 1 721 ? 9.925 2.124 18.089 1.00 96.88 721 PRO A N 1
ATOM 5212 C CA . PRO A 1 721 ? 10.715 2.268 16.879 1.00 96.88 721 PRO A CA 1
ATOM 5213 C C . PRO A 1 721 ? 10.622 1.032 15.972 1.00 96.88 721 PRO A C 1
ATOM 5215 O O . PRO A 1 721 ? 10.270 -0.060 16.432 1.00 96.88 721 PRO A O 1
ATOM 5218 N N . PRO A 1 722 ? 11.008 1.179 14.694 1.00 96.25 722 PRO A N 1
ATOM 5219 C CA . PRO A 1 722 ? 11.420 0.067 13.849 1.00 96.25 722 PRO A CA 1
ATOM 5220 C C . PRO A 1 722 ? 12.499 -0.774 14.543 1.00 96.25 722 PRO A C 1
ATOM 5222 O O . PRO A 1 722 ? 13.349 -0.246 15.260 1.00 96.25 722 PRO A O 1
ATOM 5225 N N . SER A 1 723 ? 12.490 -2.079 14.279 1.00 94.25 723 SER A N 1
ATOM 5226 C CA . SER A 1 723 ? 13.494 -3.031 14.769 1.00 94.25 723 SER A CA 1
ATOM 5227 C C . SER A 1 723 ? 14.010 -3.916 13.639 1.00 94.25 723 SER A C 1
ATOM 5229 O O . SER A 1 723 ? 13.388 -4.007 12.573 1.00 94.25 723 SER A O 1
ATOM 5231 N N . SER A 1 724 ? 15.140 -4.584 13.867 1.00 94.44 724 SER A N 1
ATOM 5232 C CA . SER A 1 724 ? 15.646 -5.616 12.967 1.00 94.44 724 SER A CA 1
ATOM 5233 C C . SER A 1 724 ? 14.654 -6.774 12.829 1.00 94.44 724 SER A C 1
ATOM 5235 O O . SER A 1 724 ? 13.795 -7.035 13.679 1.00 94.44 724 SER A O 1
ATOM 5237 N N . LEU A 1 725 ? 14.737 -7.472 11.697 1.00 95.25 725 LEU A N 1
ATOM 5238 C CA . LEU A 1 725 ? 13.836 -8.581 11.411 1.00 95.25 725 LEU A CA 1
ATOM 5239 C C . LEU A 1 725 ? 14.208 -9.801 12.260 1.00 95.25 725 LEU A C 1
ATOM 5241 O O . LEU A 1 725 ? 15.368 -10.200 12.302 1.00 95.25 725 LEU A O 1
ATOM 5245 N N . GLY A 1 726 ? 13.212 -10.399 12.917 1.00 95.31 726 GLY A N 1
ATOM 5246 C CA . GLY A 1 726 ? 13.410 -11.563 13.786 1.00 95.31 726 GLY A CA 1
ATOM 5247 C C . GLY A 1 726 ? 13.711 -11.252 15.257 1.00 95.31 726 GLY A C 1
ATOM 5248 O O . GLY A 1 726 ? 13.656 -12.175 16.062 1.00 95.31 726 GLY A O 1
ATOM 5249 N N . THR A 1 727 ? 13.967 -9.991 15.633 1.00 95.44 727 THR A N 1
ATOM 5250 C CA . THR A 1 727 ? 14.363 -9.588 17.003 1.00 95.44 727 THR A CA 1
ATOM 5251 C C . THR A 1 727 ? 13.345 -9.968 18.090 1.00 95.44 727 THR A C 1
ATOM 5253 O O . THR A 1 727 ? 13.709 -10.135 19.252 1.00 95.44 727 THR A O 1
ATOM 5256 N N . HIS A 1 728 ? 12.061 -10.112 17.748 1.00 96.44 728 HIS A N 1
ATOM 5257 C CA . HIS A 1 728 ? 11.000 -10.424 18.705 1.00 96.44 728 HIS A CA 1
ATOM 5258 C C . HIS A 1 728 ? 10.609 -11.906 18.681 1.00 96.44 728 HIS A C 1
ATOM 5260 O O . HIS A 1 728 ? 10.498 -12.527 17.623 1.00 96.44 728 HIS A O 1
ATOM 5266 N N . GLN A 1 729 ? 10.277 -12.452 19.855 1.00 95.12 729 GLN A N 1
ATOM 5267 C CA . GLN A 1 729 ? 9.645 -13.769 19.966 1.00 95.12 729 GLN A CA 1
ATOM 5268 C C . GLN A 1 729 ? 8.312 -13.822 19.198 1.00 95.12 729 GLN A C 1
ATOM 5270 O O . GLN A 1 729 ? 7.535 -12.862 19.198 1.00 95.12 729 GLN A O 1
ATOM 5275 N N . ALA A 1 730 ? 8.011 -14.981 18.610 1.00 95.69 730 ALA A N 1
ATOM 5276 C CA . ALA A 1 730 ? 6.735 -15.265 17.959 1.00 95.69 730 ALA A CA 1
ATOM 5277 C C . ALA A 1 730 ? 5.616 -15.439 19.004 1.00 95.69 730 ALA A C 1
ATOM 5279 O O . ALA A 1 730 ? 5.247 -16.556 19.373 1.00 95.69 730 ALA A O 1
ATOM 5280 N N . GLY A 1 731 ? 5.095 -14.329 19.526 1.00 93.56 731 GLY A N 1
ATOM 5281 C CA . GLY A 1 731 ? 4.095 -14.304 20.594 1.00 93.56 731 GLY A CA 1
ATOM 5282 C C . GLY A 1 731 ? 3.334 -12.982 20.654 1.00 93.56 731 GLY A C 1
ATOM 5283 O O . GLY A 1 731 ? 3.882 -11.921 20.345 1.00 93.56 731 GLY A O 1
ATOM 5284 N N . TRP A 1 732 ? 2.072 -13.034 21.072 1.00 91.00 732 TRP A N 1
ATOM 5285 C CA . TRP A 1 732 ? 1.303 -11.834 21.400 1.00 91.00 732 TRP A CA 1
ATOM 5286 C C . TRP A 1 732 ? 1.808 -11.197 22.691 1.00 91.00 732 TRP A C 1
ATOM 5288 O O . TRP A 1 732 ? 2.207 -11.908 23.614 1.00 91.00 732 TRP A O 1
ATOM 5298 N N . ALA A 1 733 ? 1.779 -9.868 22.767 1.00 76.44 733 ALA A N 1
ATOM 5299 C CA . ALA A 1 733 ? 1.979 -9.197 24.040 1.00 76.44 733 ALA A CA 1
ATOM 5300 C C . ALA A 1 733 ? 0.765 -9.452 24.964 1.00 76.44 733 ALA A C 1
ATOM 5302 O O . ALA A 1 733 ? -0.344 -9.740 24.479 1.00 76.44 733 ALA A O 1
ATOM 5303 N N . PRO A 1 734 ? 0.932 -9.311 26.294 1.00 71.19 734 PRO A N 1
ATOM 5304 C CA . PRO A 1 734 ? -0.193 -8.996 27.163 1.00 71.19 734 PRO A CA 1
ATOM 5305 C C . PRO A 1 734 ? -0.911 -7.767 26.602 1.00 71.19 734 PRO A C 1
ATOM 5307 O O . PRO A 1 734 ? -0.256 -6.802 26.201 1.00 71.19 734 PRO A O 1
ATOM 5310 N N . ILE A 1 735 ? -2.242 -7.812 26.557 1.00 61.91 735 ILE A N 1
ATOM 5311 C CA . ILE A 1 735 ? -3.044 -6.640 26.203 1.00 61.91 735 ILE A CA 1
ATOM 5312 C C . ILE A 1 735 ? -2.802 -5.604 27.312 1.00 61.91 735 ILE A C 1
ATOM 5314 O O . ILE A 1 735 ? -3.016 -5.915 28.486 1.00 61.91 735 ILE A O 1
ATOM 5318 N N . ARG A 1 736 ? -2.279 -4.435 26.929 1.00 51.47 736 ARG A N 1
ATOM 5319 C CA . ARG A 1 736 ? -1.996 -3.287 27.799 1.00 51.47 736 ARG A CA 1
ATOM 5320 C C . ARG A 1 736 ? -3.071 -2.236 27.595 1.00 51.47 736 ARG A C 1
ATOM 5322 O O . ARG A 1 736 ? -3.286 -1.906 26.409 1.00 51.47 736 ARG A O 1
#

Secondary structure (DSSP, 8-state):
--------------------------PPPPPPPPPPPP----------------------------------------------------------------------------------------------------------------------------------PPP----PPPPPPPP-------------------------------------------------PPP-PPPPHHHHHHHHHHHHHHHHHHT-GGGGGGEEEES-S--S--SB-HHHHHHHHHHHHHHHHHHHHHHHHTSPPPPEEEEHHHHHHHTTHHHH-EETTEEPPPS--TT-EEEE-TTS-EEEE---SHHHHHHHHHHHT--SSHHHHHHHHTTS-HHHHHHHHHHTT--EEE---HHHHHHSHHHHHHHTS-SSEEEEESHHHHHTT---------TT---------PPPHHHHHT-BTTBTTTT-EEEEE--SSHHHHHHHHHHHTT-EEEEEE-TTS---HHHHHHH-TT-EEEE--TTSHHHHHHHHHHHTT-SEEEE-SPTTTTGGGT-SHHHHHHHSTTPEEEEEESS-SSSGGGGS---HHHHHHHSSHHHHHHHHTT-SS----SS-HHHHHHHHHHHHHHHHHHHHHHHH-SEEEEEEEHHHHHHHHHHT-B-S----PPPPHHHHGGGEEEEEETTEEEEEEPPS-EETTB----SS----TT-S-SSPPPP-

Sequence (736 aa):
MTDQLHELPRPDGPTRPDSAAEPDRRAPSDPPRPTPPPDTPEAEDASGSRTEAAVAEGDTAEPDAPTVLTDEPATDPADADDAARDAPSVATDEPVAQPAGAAGDAPTQDPTAHDPTTHDSATDDSATHDSAAHDSATHDPADDDGPPTVVLDETVAGTPVVAGGASAEPDAAAATAAAPPAEGAGTDAAVGAALEADAADVDEDGGEDEDGDGDEAPHDDGSDHAEAATLGGAAPGELTKDADAEIANIIAEFARVVGDPLAAERLTVTGPPDVLPSVYRVTTVATVAAAAAAHGAALLWSARSRQECLPVSVDTRHAAAAFRSERLLRVGGQPAPSPWDTLSGYYQAGDGRWIQLHCNLPHHRAGALELLRARAEPAAVARAVARHDAAQLEAELQAMGMCATMARDEQEWWAHPAGRAVAGLPLVEIDRIGDDVAEARGGPSMATPARGTRAPAVPAQALSTQAQALASPARPAAGLRVLDMTRVIAGPVCGRTLAAFGADVLRVGAAHLPDARPLVIDTSFGKRSTFLNLRVAADARRLRELVAQADVVIQAYRPKALDRLGFGPEALARIRPGIVCATISAYGRQGPWSGLRGFDSLVQTASGIALAGTRAAGSDRPLPLPAQALDHATGHLAAFGVLAALAHREIAGGSWHVRLSLAQTGRWLMGLGERDTLDLPEPREAEIAPFRRVMRSEFGELSYIAPPGSVGGAEHGYDRPPSSLGTHQAGWAPIR

InterPro domains:
  IPR003673 CoA-transferase family III [PF02515] (478-671)
  IPR023606 CoA-transferase family III domain 1 superfamily [G3DSA:3.40.50.10540] (471-732)
  IPR023606 CoA-transferase family III domain 1 superfamily [SSF89796] (269-456)
  IPR023606 CoA-transferase family III domain 1 superfamily [SSF89796] (475-678)
  IPR050509 Coenzyme A-transferase family III [PTHR48228] (475-677)

Organism: NCBI:txid1836974